Protein AF-A0A832SCG2-F1 (afdb_monomer)

Foldseek 3Di:
DDPCLLVVLVVLLVVLVVVLVVDDLLDLVPLVSLQVSLVSLCVCLVVVHVVLVSLVSSLVSLVSSLVRDPPLDLSNLLSLQSNLLSLLVCLVVVHVVVVSLVSSLVSLLSSLVSCLVVLAAASNLVSLLSNLVSLVLVCLAQVDCVSVVVNCVRCPPVCVSRVPGDHDLVLQSQLSSLCSQLVVLVLVPLVSLQSSLVSLVSSCVRPVDVLSVLSSVLSCCLNVVDPLVVSCVVCVPPDDDAVSLLSSLVSLLQVLLVQLLDPVDDNVVSLVSSLVSLVVSLVPHPRVLSNLLSQLVNLQSVLLVQCPDPVRLVSSLVSLVSSLVSCVSSVVPVSNVLSVLVNCCSPVDVALVSLVSLLVPPPDPGSSSVSSNVSSVVSSVVVVVVVVVVVVVVVVVVVVVVVVVVVVVVVVVVVLVVLLVVLVVLLVLLLVVQVVPPPFDPVVNVVLNVLSVVLNVLLNLLSVLLVLLDDPLSVLSSLVSVLLSVCLNVLPPQLLVQLLVLLLVCLVVLLVLLVPAPDPVVLNVLLNVLSVCSVCLVVVLVVVCVVTPDRRDSSSSSSSSSSSVSVSCSSSSSCSSRVRNRSVVSSVSSVVSVVVD

Radius of gyration: 54.56 Å; Cα contacts (8 Å, |Δi|>4): 702; chains: 1; bounding box: 109×50×152 Å

Mean predicted aligned error: 15.87 Å

Nearest PDB structures (foldseek):
  7v6p-assembly1_A-2  TM=2.921E-01  e=3.510E-01  Homo sapiens
  6oxl-assembly1_A  TM=2.043E-01  e=9.965E-01  Mus musculus
  8srr-assembly1_A  TM=1.503E-01  e=1.268E+00  Homo sapiens

Structure (mmCIF, N/CA/C/O backbone):
data_AF-A0A832SCG2-F1
#
_entry.id   AF-A0A832SCG2-F1
#
loop_
_atom_site.group_PDB
_atom_site.id
_atom_site.type_symbol
_atom_site.label_atom_id
_atom_site.label_alt_id
_atom_site.label_comp_id
_atom_site.label_asym_id
_atom_site.label_entity_id
_atom_site.label_seq_id
_atom_site.pdbx_PDB_ins_code
_atom_site.Cartn_x
_atom_site.Cartn_y
_atom_site.Cartn_z
_atom_site.occupancy
_atom_site.B_iso_or_equiv
_atom_site.auth_seq_id
_atom_site.auth_comp_id
_atom_site.auth_asym_id
_atom_site.auth_atom_id
_atom_site.pdbx_PDB_model_num
ATOM 1 N N . MET A 1 1 ? -30.180 3.808 20.253 1.00 40.38 1 MET A N 1
ATOM 2 C CA . MET A 1 1 ? -30.446 4.282 21.630 1.00 40.38 1 MET A CA 1
ATOM 3 C C . MET A 1 1 ? -31.737 5.086 21.620 1.00 40.38 1 MET A C 1
ATOM 5 O O . MET A 1 1 ? -32.002 5.741 20.623 1.00 40.38 1 MET A O 1
ATOM 9 N N . SER A 1 2 ? -32.570 4.935 22.653 1.00 40.34 2 SER A N 1
ATOM 10 C CA . SER A 1 2 ? -33.917 5.523 22.755 1.00 40.34 2 SER A CA 1
ATOM 11 C C . SER A 1 2 ? -33.882 6.884 23.471 1.00 40.34 2 SER A C 1
ATOM 13 O O . SER A 1 2 ? -32.971 7.132 24.253 1.00 40.34 2 SER A O 1
ATOM 15 N N . ILE A 1 3 ? -34.906 7.708 23.236 1.00 50.53 3 ILE A N 1
ATOM 16 C CA . ILE A 1 3 ? -35.091 9.143 23.554 1.00 50.53 3 ILE A CA 1
ATOM 17 C C . ILE A 1 3 ? -34.968 9.532 25.060 1.00 50.53 3 ILE A C 1
ATOM 19 O O . ILE A 1 3 ? -35.190 10.679 25.412 1.00 50.53 3 ILE A O 1
ATOM 23 N N . LYS A 1 4 ? -34.557 8.632 25.970 1.00 67.31 4 LYS A N 1
ATOM 24 C CA . LYS A 1 4 ? -34.407 8.912 27.422 1.00 67.31 4 LYS A CA 1
ATOM 25 C C . LYS A 1 4 ? -33.043 8.557 28.038 1.00 67.31 4 LYS A C 1
ATOM 27 O O . LYS A 1 4 ? -32.929 8.480 29.257 1.00 67.31 4 LYS A O 1
ATOM 32 N N . SER A 1 5 ? -32.009 8.244 27.251 1.00 79.12 5 SER A N 1
ATOM 33 C CA . SER A 1 5 ? -30.736 7.775 27.832 1.00 79.12 5 SER A CA 1
ATOM 34 C C . SER A 1 5 ? -29.968 8.853 28.606 1.00 79.12 5 SER A C 1
ATOM 36 O O . SER A 1 5 ? -29.371 8.520 29.621 1.00 79.12 5 SER A O 1
ATOM 38 N N . GLU A 1 6 ? -30.022 10.114 28.174 1.00 90.44 6 GLU A N 1
ATOM 39 C CA . GLU A 1 6 ? -29.390 11.253 28.861 1.00 90.44 6 GLU A CA 1
ATOM 40 C C . GLU A 1 6 ? -30.079 11.568 30.195 1.00 90.44 6 GLU A C 1
ATOM 42 O O . GLU A 1 6 ? -29.458 11.431 31.244 1.00 90.44 6 GLU A O 1
ATOM 47 N N . GLU A 1 7 ? -31.386 11.849 30.169 1.00 91.88 7 GLU A N 1
ATOM 48 C CA . GLU A 1 7 ? -32.199 12.159 31.360 1.00 91.88 7 GLU A CA 1
ATOM 49 C C . GLU A 1 7 ? -32.077 11.077 32.450 1.00 91.88 7 GLU A C 1
ATOM 51 O O . GLU A 1 7 ? -31.972 11.371 33.642 1.00 91.88 7 GLU A O 1
ATOM 56 N N . ASN A 1 8 ? -32.029 9.800 32.054 1.00 93.06 8 ASN A N 1
ATOM 57 C CA . ASN A 1 8 ? -31.835 8.695 32.992 1.00 93.06 8 ASN A CA 1
ATOM 58 C C . ASN A 1 8 ? -30.438 8.703 33.639 1.00 93.06 8 ASN A C 1
ATOM 60 O O . ASN A 1 8 ? -30.312 8.343 34.810 1.00 93.06 8 ASN A O 1
ATOM 64 N N . LEU A 1 9 ? -29.390 9.074 32.896 1.00 94.69 9 LEU A N 1
ATOM 65 C CA . LEU A 1 9 ? -28.026 9.164 33.424 1.00 94.69 9 LEU A CA 1
ATOM 66 C C . LEU A 1 9 ? -27.873 10.371 34.354 1.00 94.69 9 LEU A C 1
ATOM 68 O O . LEU A 1 9 ? -27.279 10.231 35.420 1.00 94.69 9 LEU A O 1
ATOM 72 N N . GLU A 1 10 ? -28.460 11.516 34.006 1.00 94.88 10 GLU A N 1
ATOM 73 C CA . GLU A 1 10 ? -28.516 12.695 34.880 1.00 94.88 10 GLU A CA 1
ATOM 74 C C . GLU A 1 10 ? -29.287 12.401 36.171 1.00 94.88 10 GLU A C 1
ATOM 76 O O . GLU A 1 10 ? -28.820 12.707 37.269 1.00 94.88 10 GLU A O 1
ATOM 81 N N . THR A 1 11 ? -30.425 11.711 36.060 1.00 95.50 11 THR A N 1
ATOM 82 C CA . THR A 1 11 ? -31.190 11.248 37.224 1.00 95.50 11 THR A CA 1
ATOM 83 C C . THR A 1 11 ? -30.354 10.311 38.096 1.00 95.50 11 THR A C 1
ATOM 85 O O . THR A 1 11 ? -30.341 10.457 39.316 1.00 95.50 11 THR A O 1
ATOM 88 N N . ALA A 1 12 ? -29.613 9.373 37.496 1.00 95.94 12 ALA A N 1
ATOM 89 C CA . ALA A 1 12 ? -28.729 8.481 38.243 1.00 95.94 12 ALA A CA 1
ATOM 90 C C . ALA A 1 12 ? -27.624 9.251 38.986 1.00 95.94 12 ALA A C 1
ATOM 92 O O . ALA A 1 12 ? -27.360 8.952 40.148 1.00 95.94 12 ALA A O 1
ATOM 93 N N . ILE A 1 13 ? -27.016 10.261 38.353 1.00 97.31 13 ILE A N 1
ATOM 94 C CA . ILE A 1 13 ? -26.015 11.132 38.988 1.00 97.31 13 ILE A CA 1
ATOM 95 C C . ILE A 1 13 ? -26.611 11.834 40.213 1.00 97.31 13 ILE A C 1
ATOM 97 O O . ILE A 1 13 ? -26.006 11.797 41.285 1.00 97.31 13 ILE A O 1
ATOM 101 N N . ASN A 1 14 ? -27.810 12.409 40.083 1.00 96.94 14 ASN A N 1
ATOM 102 C CA . ASN A 1 14 ? -28.491 13.079 41.192 1.00 96.94 14 ASN A CA 1
ATOM 103 C C . ASN A 1 14 ? -28.787 12.108 42.345 1.00 96.94 14 ASN A C 1
ATOM 105 O O . ASN A 1 14 ? -28.459 12.402 43.493 1.00 96.94 14 ASN A O 1
ATOM 109 N N . LEU A 1 15 ? -29.314 10.918 42.039 1.00 97.50 15 LEU A N 1
ATOM 110 C CA . LEU A 1 15 ? -29.614 9.894 43.044 1.00 97.50 15 LEU A CA 1
ATOM 111 C C . LEU A 1 15 ? -28.356 9.399 43.771 1.00 97.50 15 LEU A C 1
ATOM 113 O O . LEU A 1 15 ? -28.387 9.217 44.985 1.00 97.50 15 LEU A O 1
ATOM 117 N N . TYR A 1 16 ? -27.232 9.201 43.073 1.00 97.12 16 TYR A N 1
ATOM 118 C CA . TYR A 1 16 ? -25.971 8.863 43.744 1.00 97.12 16 TYR A CA 1
ATOM 119 C C . TYR A 1 16 ? -25.454 10.016 44.611 1.00 97.12 16 TYR A C 1
ATOM 121 O O . TYR A 1 16 ? -24.902 9.766 45.683 1.00 97.12 16 TYR A O 1
ATOM 129 N N . GLY A 1 17 ? -25.687 11.266 44.200 1.00 94.38 17 GLY A N 1
ATOM 130 C CA . GLY A 1 17 ? -25.471 12.449 45.030 1.00 94.38 17 GLY A CA 1
ATOM 131 C C . GLY A 1 17 ? -26.246 12.383 46.346 1.00 94.38 17 GLY A C 1
ATOM 132 O O . GLY A 1 17 ? -25.634 12.444 47.407 1.00 94.38 17 GLY A O 1
ATOM 133 N N . GLU A 1 18 ? -27.559 12.166 46.280 1.00 96.19 18 GLU A N 1
ATOM 134 C CA . GLU A 1 18 ? -28.431 12.046 47.459 1.00 96.19 18 GLU A CA 1
ATOM 135 C C . GLU A 1 18 ? -28.041 10.868 48.363 1.00 96.19 18 GLU A C 1
ATOM 137 O O . GLU A 1 18 ? -27.977 11.002 49.583 1.00 96.19 18 GLU A O 1
ATOM 142 N N . VAL A 1 19 ? -27.719 9.711 47.777 1.00 94.62 19 VAL A N 1
ATOM 143 C CA . VAL A 1 19 ? -27.292 8.519 48.526 1.00 94.62 19 VAL A CA 1
ATOM 144 C C . VAL A 1 19 ? -26.012 8.785 49.326 1.00 94.62 19 VAL A C 1
ATOM 146 O O . VAL A 1 19 ? -25.895 8.329 50.465 1.00 94.62 19 VAL A O 1
ATOM 149 N N . ARG A 1 20 ? -25.059 9.550 48.782 1.00 95.12 20 ARG A N 1
ATOM 150 C CA . ARG A 1 20 ? -23.817 9.904 49.491 1.00 95.12 20 ARG A CA 1
ATOM 151 C C . ARG A 1 20 ? -24.042 10.803 50.705 1.00 95.12 20 ARG A C 1
ATOM 153 O O . ARG A 1 20 ? -23.255 10.717 51.642 1.00 95.12 20 ARG A O 1
ATOM 160 N N . GLU A 1 21 ? -25.104 11.606 50.726 1.00 94.69 21 GLU A N 1
ATOM 161 C CA . GLU A 1 21 ? -25.465 12.412 51.903 1.00 94.69 21 GLU A C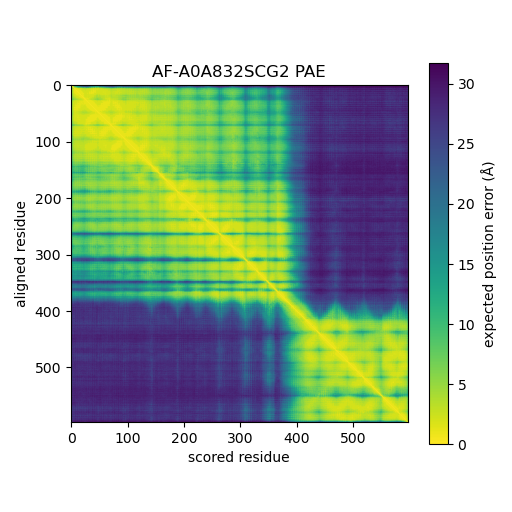A 1
ATOM 162 C C . GLU A 1 21 ? -26.004 11.548 53.057 1.00 94.69 21 GLU A C 1
ATOM 164 O O . GLU A 1 21 ? -25.949 11.946 54.220 1.00 94.69 21 GLU A O 1
ATOM 169 N N . ILE A 1 22 ? -26.498 10.345 52.749 1.00 96.06 22 ILE A N 1
ATOM 170 C CA . ILE A 1 22 ? -27.080 9.412 53.724 1.00 96.06 22 ILE A CA 1
ATOM 171 C C . ILE A 1 22 ? -26.035 8.400 54.219 1.00 96.06 22 ILE A C 1
ATOM 173 O O . ILE A 1 22 ? -26.038 8.013 55.390 1.00 96.06 22 ILE A O 1
ATOM 177 N N . LEU A 1 23 ? -25.148 7.935 53.335 1.00 95.94 23 LEU A N 1
ATOM 178 C CA . LEU A 1 23 ? -24.191 6.873 53.645 1.00 95.94 23 LEU A CA 1
ATOM 179 C C . LEU A 1 23 ? -22.977 7.374 54.452 1.00 95.94 23 LEU A C 1
ATOM 181 O O . LEU A 1 23 ? -22.460 8.464 54.206 1.00 95.94 23 LEU A O 1
ATOM 185 N N . PRO A 1 24 ? -22.417 6.556 55.367 1.00 96.38 24 PRO A N 1
ATOM 186 C CA . PRO A 1 24 ? -21.180 6.907 56.058 1.00 96.38 24 PRO A CA 1
ATOM 187 C C . PRO A 1 24 ? -20.011 7.067 55.076 1.00 96.38 24 PRO A C 1
ATOM 189 O O . PRO A 1 24 ? -19.713 6.144 54.317 1.00 96.38 24 PRO A O 1
ATOM 192 N N . LYS A 1 25 ? -19.283 8.191 55.156 1.00 93.50 25 LYS A N 1
ATOM 193 C CA . LYS A 1 25 ? -18.216 8.582 54.204 1.00 93.50 25 LYS A CA 1
ATOM 194 C C . LYS A 1 25 ? -17.073 7.576 54.008 1.00 93.50 25 LYS A C 1
ATOM 196 O O . LYS A 1 25 ? -16.344 7.680 53.035 1.00 93.50 25 LYS A O 1
ATOM 201 N N . LYS A 1 26 ? -16.879 6.635 54.936 1.00 93.81 26 LYS A N 1
ATOM 202 C CA . LYS A 1 26 ? -15.845 5.582 54.857 1.00 93.81 26 LYS A CA 1
ATOM 203 C C . LYS A 1 26 ? -16.420 4.183 54.616 1.00 93.81 26 LYS A C 1
ATOM 205 O O . LYS A 1 26 ? -15.715 3.194 54.773 1.00 93.81 26 LYS A O 1
ATOM 210 N N . SER A 1 27 ? -17.713 4.082 54.315 1.00 96.81 27 SER A N 1
ATOM 211 C CA . SER A 1 27 ? -18.348 2.797 54.024 1.00 96.81 27 SER A CA 1
ATOM 212 C C . SER A 1 27 ? -18.066 2.355 52.589 1.00 96.81 27 SER A C 1
ATOM 214 O O . SER A 1 27 ? -17.949 3.176 51.678 1.00 96.81 27 SER A O 1
ATOM 216 N N . VAL A 1 28 ? -18.022 1.039 52.379 1.00 96.25 28 VAL A N 1
ATOM 217 C CA . VAL A 1 28 ? -17.905 0.441 51.040 1.00 96.25 28 VAL A CA 1
ATOM 218 C C . VAL A 1 28 ? -19.069 0.872 50.141 1.00 96.25 28 VAL A C 1
ATOM 220 O O . VAL A 1 28 ? -18.870 1.118 48.956 1.00 96.25 28 VAL A O 1
ATOM 223 N N . ASP A 1 29 ? -20.274 1.037 50.692 1.00 97.19 29 ASP A N 1
ATOM 224 C CA . ASP A 1 29 ? -21.435 1.471 49.909 1.00 97.19 29 ASP A CA 1
ATOM 225 C C . ASP A 1 29 ? -21.326 2.937 49.465 1.00 97.19 29 ASP A C 1
ATOM 227 O O . ASP A 1 29 ? -21.708 3.263 48.342 1.00 97.19 29 ASP A O 1
ATOM 231 N N . TYR A 1 30 ? -20.730 3.813 50.287 1.00 97.62 30 TYR A N 1
ATOM 232 C CA . TYR A 1 30 ? -20.411 5.185 49.877 1.00 97.62 30 TYR A CA 1
ATOM 233 C C . TYR A 1 30 ? -19.403 5.191 48.718 1.00 97.62 30 TYR A C 1
ATOM 235 O O . TYR A 1 30 ? -19.596 5.893 47.725 1.00 97.62 30 TYR A O 1
ATOM 243 N N . ALA A 1 31 ? -18.369 4.348 48.792 1.00 97.62 31 ALA A N 1
ATOM 244 C CA . ALA A 1 31 ? -17.397 4.188 47.711 1.00 97.62 31 ALA A CA 1
ATOM 245 C C . ALA A 1 31 ? -18.034 3.640 46.420 1.00 97.62 31 ALA A C 1
ATOM 247 O O . ALA A 1 31 ? -17.735 4.120 45.326 1.00 97.62 31 ALA A O 1
ATOM 248 N N . ARG A 1 32 ? -18.980 2.697 46.524 1.00 97.06 32 ARG A N 1
ATOM 249 C CA . ARG A 1 32 ? -19.766 2.228 45.368 1.00 97.06 32 ARG A CA 1
ATOM 250 C C . ARG A 1 32 ? -20.633 3.330 44.775 1.00 97.06 32 ARG A C 1
ATOM 252 O O . ARG A 1 32 ? -20.738 3.401 43.554 1.00 97.06 32 ARG A O 1
ATOM 259 N N . ALA A 1 33 ? -21.235 4.192 45.596 1.00 97.62 33 ALA A N 1
ATOM 260 C CA . ALA A 1 33 ? -22.000 5.336 45.102 1.00 97.62 33 ALA A CA 1
ATOM 261 C C . ALA A 1 33 ? -21.110 6.298 44.293 1.00 97.62 33 ALA A C 1
ATOM 263 O O . ALA A 1 33 ? -21.495 6.682 43.190 1.00 97.62 33 ALA A O 1
ATOM 264 N N . LEU A 1 34 ? -19.893 6.596 44.773 1.00 98.25 34 LEU A N 1
ATOM 265 C CA . LEU A 1 34 ? -18.895 7.374 44.021 1.00 98.25 34 LEU A CA 1
ATOM 266 C C . LEU A 1 34 ? -18.556 6.724 42.674 1.00 98.25 34 LEU A C 1
ATOM 268 O O . LEU A 1 34 ? -18.649 7.367 41.628 1.00 98.25 34 LEU A O 1
ATOM 272 N N . MET A 1 35 ? -18.203 5.437 42.689 1.00 97.50 35 MET A N 1
ATOM 273 C CA . MET A 1 35 ? -17.831 4.699 41.480 1.00 97.50 35 MET A CA 1
ATOM 274 C C . MET A 1 35 ? -18.986 4.636 40.465 1.00 97.50 35 MET A C 1
ATOM 276 O O . MET A 1 35 ? -18.778 4.794 39.260 1.00 97.50 35 MET A O 1
ATOM 280 N N . ASN A 1 36 ? -20.220 4.436 40.928 1.00 97.25 36 ASN A N 1
ATOM 281 C CA . ASN A 1 36 ? -21.380 4.367 40.045 1.00 97.25 36 ASN A CA 1
ATOM 282 C C . ASN A 1 36 ? -21.760 5.738 39.465 1.00 97.25 36 ASN A C 1
ATOM 284 O O . ASN A 1 36 ? -22.119 5.806 38.288 1.00 97.25 36 ASN A O 1
ATOM 288 N N . GLU A 1 37 ? -21.620 6.831 40.225 1.00 97.94 37 GLU A N 1
ATOM 289 C CA . GLU A 1 37 ? -21.750 8.184 39.669 1.00 97.94 37 GLU A CA 1
ATOM 290 C C . GLU A 1 37 ? -20.681 8.436 38.598 1.00 97.94 37 GLU A C 1
ATOM 292 O O . GLU A 1 37 ? -21.005 8.890 37.499 1.00 97.94 37 GLU A O 1
ATOM 297 N N . GLY A 1 38 ? -19.421 8.077 38.870 1.00 97.75 38 GLY A N 1
ATOM 298 C CA . GLY A 1 38 ? -18.340 8.167 37.885 1.00 97.75 38 GLY A CA 1
ATOM 299 C C . GLY A 1 38 ? -18.664 7.396 36.601 1.00 97.75 38 GLY A C 1
ATOM 300 O O . GLY A 1 38 ? -18.433 7.893 35.495 1.00 97.75 38 GLY A O 1
ATOM 301 N N . THR A 1 39 ? -19.292 6.224 36.734 1.00 96.62 39 THR A N 1
ATOM 302 C CA . THR A 1 39 ? -19.737 5.403 35.596 1.00 96.62 39 THR A CA 1
ATOM 303 C C . THR A 1 39 ? -20.847 6.091 34.804 1.00 96.62 39 THR A C 1
ATOM 305 O O . THR A 1 39 ? -20.806 6.104 33.573 1.00 96.62 39 THR A O 1
ATOM 308 N N . ALA A 1 40 ? -21.831 6.691 35.479 1.00 96.94 40 ALA A N 1
ATOM 309 C CA . ALA A 1 40 ? -22.902 7.437 34.820 1.00 96.94 40 ALA A CA 1
ATOM 310 C C . ALA A 1 40 ? -22.356 8.649 34.045 1.00 96.94 40 ALA A C 1
ATOM 312 O O . ALA A 1 40 ? -22.726 8.861 32.890 1.00 96.94 40 ALA A O 1
ATOM 313 N N . ARG A 1 41 ? -21.403 9.381 34.633 1.00 97.94 41 ARG A N 1
ATOM 314 C CA . ARG A 1 41 ? -20.713 10.499 33.970 1.00 97.94 41 ARG A CA 1
ATOM 315 C C . ARG A 1 41 ? -19.890 10.050 32.769 1.00 97.94 41 ARG A C 1
ATOM 317 O O . ARG A 1 41 ? -19.952 10.683 31.720 1.00 97.94 41 ARG A O 1
ATOM 324 N N . SER A 1 42 ? -19.166 8.938 32.886 1.00 95.88 42 SER A N 1
ATOM 325 C CA . SER A 1 42 ? -18.400 8.378 31.761 1.00 95.88 42 SER A CA 1
ATOM 326 C C . SER A 1 42 ? -19.322 8.043 30.580 1.00 95.88 42 SER A C 1
ATOM 328 O O . SER A 1 42 ? -19.019 8.395 29.446 1.00 95.88 42 SER A O 1
ATOM 330 N N . LYS A 1 43 ? -20.513 7.491 30.843 1.00 94.81 43 LYS A N 1
ATOM 331 C CA . LYS A 1 43 ? -21.522 7.219 29.803 1.00 94.81 43 LYS A CA 1
ATOM 332 C C . LYS A 1 43 ? -22.111 8.477 29.162 1.00 94.81 43 LYS A C 1
ATOM 334 O O . LYS A 1 43 ? -22.345 8.477 27.957 1.00 94.81 43 LYS A O 1
ATOM 339 N N . LEU A 1 44 ? -22.331 9.554 29.923 1.00 94.62 44 LEU A N 1
ATOM 340 C CA . LEU A 1 44 ? -22.693 10.852 29.329 1.00 94.62 44 LEU A CA 1
ATOM 341 C C . LEU A 1 44 ? -21.587 11.343 28.390 1.00 94.62 44 LEU A C 1
ATOM 343 O O . LEU A 1 44 ? -21.865 11.807 27.285 1.00 94.62 44 LEU A O 1
ATOM 347 N N . ALA A 1 45 ? -20.326 11.166 28.790 1.00 93.81 45 ALA A N 1
ATOM 348 C CA . ALA A 1 45 ? -19.197 11.523 27.949 1.00 93.81 45 ALA A CA 1
ATOM 349 C C . ALA A 1 45 ? -19.114 10.688 26.660 1.00 93.81 45 ALA A C 1
ATOM 351 O O . ALA A 1 45 ? -18.836 11.268 25.610 1.00 93.81 45 ALA A O 1
ATOM 352 N N . GLU A 1 46 ? -19.402 9.381 26.708 1.00 90.50 46 GLU A N 1
ATOM 353 C CA . GLU A 1 46 ? -19.510 8.511 25.518 1.00 90.50 46 GLU A CA 1
ATOM 354 C C . GLU A 1 46 ? -20.607 8.993 24.555 1.00 90.50 46 GLU A C 1
ATOM 356 O O . GLU A 1 46 ? -20.462 8.914 23.336 1.00 90.50 46 GLU A O 1
ATOM 361 N N . MET A 1 47 ? -21.688 9.562 25.094 1.00 89.12 47 MET A N 1
ATOM 362 C CA . MET A 1 47 ? -22.761 10.195 24.322 1.00 89.12 47 MET A CA 1
ATOM 363 C C . MET A 1 47 ? -22.406 11.603 23.814 1.00 89.12 47 MET A C 1
ATOM 365 O O . MET A 1 47 ? -23.264 12.287 23.263 1.00 89.12 47 MET A O 1
ATOM 369 N N . SER A 1 48 ? -21.148 12.032 23.955 1.00 89.94 48 SER A N 1
ATOM 370 C CA . SER A 1 48 ? -20.661 13.367 23.576 1.00 89.94 48 SER A CA 1
ATOM 371 C C . SER A 1 48 ? -21.257 14.531 24.391 1.00 89.94 48 SER A C 1
ATOM 373 O O . SER A 1 48 ? -21.200 15.679 23.953 1.00 89.94 48 SER A O 1
ATOM 375 N N . ILE A 1 49 ? -21.802 14.263 25.585 1.00 90.94 49 ILE A N 1
ATOM 376 C CA . ILE A 1 49 ? -22.412 15.273 26.465 1.00 90.94 49 ILE A CA 1
ATOM 377 C C . ILE A 1 49 ? -21.386 15.749 27.495 1.00 90.94 49 ILE A C 1
ATOM 379 O O . ILE A 1 49 ? -20.974 14.999 28.386 1.00 90.94 49 ILE A O 1
ATOM 383 N N . GLU A 1 50 ? -20.958 17.007 27.356 1.00 93.50 50 GLU A N 1
ATOM 384 C CA . GLU A 1 50 ? -19.955 17.661 28.214 1.00 93.50 50 GLU A CA 1
ATOM 385 C C . GLU A 1 50 ? -18.738 16.765 28.525 1.00 93.50 50 GLU A C 1
ATOM 387 O O . GLU A 1 50 ? -18.198 16.769 29.636 1.00 93.50 50 GLU A O 1
ATOM 392 N N . SER A 1 51 ? -18.299 15.973 27.539 1.00 93.06 51 SER A N 1
ATOM 393 C CA . SER A 1 51 ? -17.424 14.811 27.742 1.00 93.06 51 SER A CA 1
ATOM 394 C C . SER A 1 51 ? -16.184 15.117 28.575 1.00 93.06 51 SER A C 1
ATOM 396 O O . SER A 1 51 ? -15.870 14.393 29.514 1.00 93.06 51 SER A O 1
ATOM 398 N N . ARG A 1 52 ? -15.515 16.247 28.312 1.00 96.12 52 ARG A N 1
ATOM 399 C CA . ARG A 1 52 ? -14.328 16.669 29.068 1.00 96.12 52 ARG A CA 1
ATOM 400 C C . ARG A 1 52 ? -14.609 16.861 30.560 1.00 96.12 52 ARG A C 1
ATOM 402 O O . ARG A 1 52 ? -13.785 16.472 31.384 1.00 96.12 52 ARG A O 1
ATOM 409 N N . VAL A 1 53 ? -15.717 17.514 30.901 1.00 97.06 53 VAL A N 1
ATOM 410 C CA . VAL A 1 53 ? -16.079 17.816 32.293 1.00 97.06 53 VAL A CA 1
ATOM 411 C C . VAL A 1 53 ? -16.482 16.527 32.994 1.00 97.06 53 VAL A C 1
ATOM 413 O O . VAL A 1 53 ? -15.929 16.198 34.043 1.00 97.06 53 VAL A O 1
ATOM 416 N N . ASN A 1 54 ? -17.366 15.753 32.366 1.00 97.88 54 ASN A N 1
ATOM 417 C CA . ASN A 1 54 ? -17.853 14.498 32.919 1.00 97.88 54 ASN A CA 1
ATOM 418 C C . ASN A 1 54 ? -16.732 13.475 33.153 1.00 97.88 54 ASN A C 1
ATOM 420 O O . ASN A 1 54 ? -16.684 12.876 34.227 1.00 97.88 54 ASN A O 1
ATOM 424 N N . LEU A 1 55 ? -15.782 13.330 32.223 1.00 97.88 55 LEU A N 1
ATOM 425 C CA . LEU A 1 55 ? -14.635 12.430 32.392 1.00 97.88 55 LEU A CA 1
ATOM 426 C C . LEU A 1 55 ? -13.691 12.879 33.510 1.00 97.88 55 LEU A C 1
ATOM 428 O O . LEU A 1 55 ? -13.242 12.048 34.294 1.00 97.88 55 LEU A O 1
ATOM 432 N N . LYS A 1 56 ? -13.408 14.184 33.634 1.00 97.81 56 LYS A N 1
ATOM 433 C CA . LYS A 1 56 ? -12.566 14.699 34.729 1.00 97.81 56 LYS A CA 1
ATOM 434 C C . LYS A 1 56 ? -13.185 14.435 36.099 1.00 97.81 56 LYS A C 1
ATOM 436 O O . LYS A 1 56 ? -12.477 14.031 37.017 1.00 97.81 56 LYS A O 1
ATOM 441 N N . ILE A 1 57 ? -14.498 14.633 36.224 1.00 98.12 57 ILE A N 1
ATOM 442 C CA . ILE A 1 57 ? -15.215 14.323 37.462 1.00 98.12 57 ILE A CA 1
ATOM 443 C C . ILE A 1 57 ? -15.200 12.811 37.709 1.00 98.12 57 ILE A C 1
ATOM 445 O O . ILE A 1 57 ? -14.903 12.392 38.822 1.00 98.12 57 ILE A O 1
ATOM 449 N N . ALA A 1 58 ? -15.447 11.988 36.685 1.00 98.19 58 ALA A N 1
ATOM 450 C CA . ALA A 1 58 ? -15.392 10.534 36.813 1.00 98.19 58 ALA A CA 1
ATOM 451 C C . ALA A 1 58 ? -14.026 10.052 37.329 1.00 98.19 58 ALA A C 1
ATOM 453 O O . ALA A 1 58 ? -13.986 9.293 38.292 1.00 98.19 58 ALA A O 1
ATOM 454 N N . VAL A 1 59 ? -12.917 10.554 36.768 1.00 98.38 59 VAL A N 1
ATOM 455 C CA . VAL A 1 59 ? -11.554 10.249 37.245 1.00 98.38 59 VAL A CA 1
ATOM 456 C C . VAL A 1 59 ? -11.390 10.576 38.733 1.00 98.38 59 VAL A C 1
ATOM 458 O O . VAL A 1 59 ? -10.859 9.748 39.470 1.00 98.38 59 VAL A O 1
ATOM 461 N N . SER A 1 60 ? -11.878 11.737 39.187 1.00 98.31 60 SER A N 1
ATOM 462 C CA . SER A 1 60 ? -11.842 12.105 40.612 1.00 98.31 60 SER A CA 1
ATOM 463 C C . SER A 1 60 ? -12.649 11.128 41.466 1.00 98.31 60 SER A C 1
ATOM 465 O O . SER A 1 60 ? -12.131 10.599 42.440 1.00 98.31 60 SER A O 1
ATOM 467 N N . LEU A 1 61 ? -13.889 10.830 41.068 1.00 98.44 61 LEU A N 1
ATOM 468 C CA . LEU A 1 61 ? -14.783 9.940 41.813 1.00 98.44 61 LEU A CA 1
ATOM 469 C C . LEU A 1 61 ? -14.224 8.517 41.930 1.00 98.44 61 LEU A C 1
ATOM 471 O O . LEU A 1 61 ? -14.339 7.892 42.985 1.00 98.44 61 LEU A O 1
ATOM 475 N N . TYR A 1 62 ? -13.598 7.999 40.869 1.00 98.31 62 TYR A N 1
ATOM 476 C CA . TYR A 1 62 ? -12.919 6.708 40.927 1.00 98.31 62 TYR A CA 1
ATOM 477 C C . TYR A 1 62 ? -11.704 6.754 41.855 1.00 98.31 62 TYR A C 1
ATOM 479 O O . TYR A 1 62 ? -11.538 5.842 42.664 1.00 98.31 62 TYR A O 1
ATOM 487 N N . GLY A 1 63 ? -10.905 7.823 41.798 1.00 97.44 63 GLY A N 1
ATOM 488 C CA . GLY A 1 63 ? -9.814 8.082 42.739 1.00 97.44 63 GLY A CA 1
ATOM 489 C C . GLY A 1 63 ? -10.281 8.031 44.194 1.00 97.44 63 GLY A C 1
ATOM 490 O O . GLY A 1 63 ? -9.792 7.198 44.953 1.00 97.44 63 GLY A O 1
ATOM 491 N N . ASP A 1 64 ? -11.298 8.823 44.532 1.00 97.75 64 ASP A N 1
ATOM 492 C CA . ASP A 1 64 ? -11.876 8.906 45.877 1.00 97.75 64 ASP A CA 1
ATOM 493 C C . ASP A 1 64 ? -12.446 7.554 46.339 1.00 97.75 64 ASP A C 1
ATOM 495 O O . ASP A 1 64 ? -12.296 7.159 47.495 1.00 97.75 64 ASP A O 1
ATOM 499 N N . SER A 1 65 ? -13.080 6.794 45.436 1.00 97.62 65 SER A N 1
ATOM 500 C CA . SER A 1 65 ? -13.608 5.465 45.769 1.00 97.62 65 SER A CA 1
ATOM 501 C C . SER A 1 65 ? -12.500 4.461 46.116 1.00 97.62 65 SER A C 1
ATOM 503 O O . SER A 1 65 ? -12.665 3.655 47.035 1.00 97.62 65 SER A O 1
ATOM 505 N N . ARG A 1 66 ? -11.344 4.534 45.436 1.00 96.44 66 ARG A N 1
ATOM 506 C CA . ARG A 1 66 ? -10.189 3.656 45.692 1.00 96.44 66 ARG A CA 1
ATOM 507 C C . ARG A 1 66 ? -9.544 3.910 47.046 1.00 96.44 66 ARG A C 1
ATOM 509 O O . ARG A 1 66 ? -9.019 2.967 47.621 1.00 96.44 66 ARG A O 1
ATOM 516 N N . GLU A 1 67 ? -9.597 5.137 47.561 1.00 96.69 67 GLU A N 1
ATOM 517 C CA . GLU A 1 67 ? -9.093 5.450 48.906 1.00 96.69 67 GLU A CA 1
ATOM 518 C C . GLU A 1 67 ? -9.921 4.787 50.021 1.00 96.69 67 GLU A C 1
ATOM 520 O O . GLU A 1 67 ? -9.458 4.667 51.155 1.00 96.69 67 GLU A O 1
ATOM 525 N N . ILE A 1 68 ? -11.149 4.357 49.710 1.00 97.69 68 ILE A N 1
ATOM 526 C CA . ILE A 1 68 ? -12.086 3.766 50.672 1.00 97.69 68 ILE A CA 1
ATOM 527 C C . ILE A 1 68 ? -12.177 2.245 50.509 1.00 97.69 68 ILE A C 1
ATOM 529 O O . ILE A 1 68 ? -12.315 1.529 51.505 1.00 97.69 68 ILE A O 1
ATOM 533 N N . PHE A 1 69 ? -12.144 1.733 49.276 1.00 97.75 69 PHE A N 1
ATOM 534 C CA . PHE A 1 69 ? -12.212 0.292 49.049 1.00 97.75 69 PHE A CA 1
ATOM 535 C C . PHE A 1 69 ? -11.013 -0.437 49.671 1.00 97.75 69 PHE A C 1
ATOM 537 O O . PHE A 1 69 ? -9.891 0.061 49.599 1.00 97.75 69 PHE A O 1
ATOM 544 N N . PRO A 1 70 ? -11.210 -1.651 50.224 1.00 95.88 70 PRO A N 1
ATOM 545 C CA . PRO A 1 70 ? -10.092 -2.476 50.656 1.00 95.88 70 PRO A CA 1
ATOM 546 C C . PRO A 1 70 ? -9.129 -2.723 49.495 1.00 95.88 70 PRO A C 1
ATOM 548 O O . PRO A 1 70 ? -9.555 -3.148 48.411 1.00 95.88 70 PRO A O 1
ATOM 551 N N . GLU A 1 71 ? -7.841 -2.482 49.735 1.00 91.31 71 GLU A N 1
ATOM 552 C CA . GLU A 1 71 ? -6.786 -2.797 48.777 1.00 91.31 71 GLU A CA 1
ATOM 553 C C . GLU A 1 71 ? -6.898 -4.266 48.346 1.00 91.31 71 GLU A C 1
ATOM 555 O O . GLU A 1 71 ? -7.191 -5.149 49.154 1.00 91.31 71 GLU A O 1
ATOM 560 N N . LYS A 1 72 ? -6.697 -4.522 47.049 1.00 92.81 72 LYS A N 1
ATOM 561 C CA . LYS A 1 72 ? -6.845 -5.847 46.422 1.00 92.81 72 LYS A CA 1
ATOM 562 C C . LYS A 1 72 ? -8.254 -6.465 46.454 1.00 92.81 72 LYS A C 1
ATOM 564 O O . LYS A 1 72 ? -8.390 -7.664 46.241 1.00 92.81 72 LYS A O 1
ATOM 569 N N . SER A 1 73 ? -9.314 -5.691 46.686 1.00 96.06 73 SER A N 1
ATOM 570 C CA . SER A 1 73 ? -10.688 -6.172 46.466 1.00 96.06 73 SER A CA 1
ATOM 571 C C . SER A 1 73 ? -11.108 -6.076 44.993 1.00 96.06 73 SER A C 1
ATOM 573 O O . SER A 1 73 ? -10.556 -5.286 44.225 1.00 96.06 73 SER A O 1
ATOM 575 N N . THR A 1 74 ? -12.138 -6.833 44.597 1.00 95.25 74 THR A N 1
ATOM 576 C CA . THR A 1 74 ? -12.749 -6.714 43.259 1.00 95.25 74 THR A CA 1
ATOM 577 C C . THR A 1 74 ? -13.286 -5.303 43.004 1.00 95.25 74 THR A C 1
ATOM 579 O O . THR A 1 74 ? -13.112 -4.780 41.908 1.00 95.25 74 THR A O 1
ATOM 582 N N . ASP A 1 75 ? -13.882 -4.660 44.017 1.00 96.56 75 ASP A N 1
ATOM 583 C CA . ASP A 1 75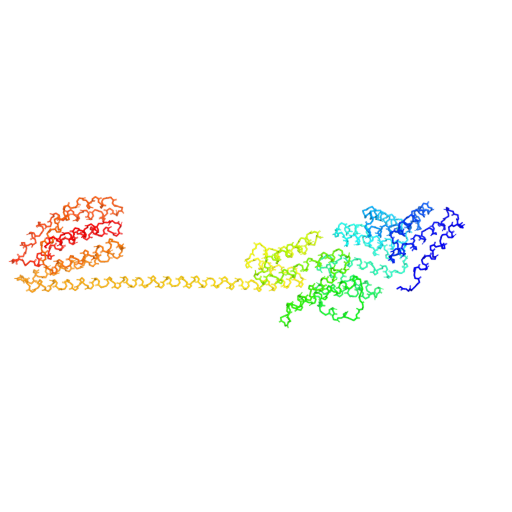 ? -14.389 -3.283 43.915 1.00 96.56 75 ASP A CA 1
ATOM 584 C C . ASP A 1 75 ? -13.238 -2.278 43.693 1.00 96.56 75 ASP A C 1
ATOM 586 O O . ASP A 1 75 ? -13.330 -1.412 42.822 1.00 96.56 75 ASP A O 1
ATOM 590 N N . TYR A 1 76 ? -12.110 -2.446 44.396 1.00 97.69 76 TYR A N 1
ATOM 591 C CA . TYR A 1 76 ? -10.900 -1.644 44.178 1.00 97.69 76 TYR A CA 1
ATOM 592 C C . TYR A 1 76 ? -10.352 -1.810 42.753 1.00 97.69 76 TYR A C 1
ATOM 594 O O . TYR A 1 76 ? -10.062 -0.825 42.070 1.00 97.69 76 TYR A O 1
ATOM 602 N N . ALA A 1 77 ? -10.254 -3.052 42.269 1.00 97.44 77 ALA A N 1
ATOM 603 C CA . ALA A 1 77 ? -9.795 -3.334 40.912 1.00 97.44 77 ALA A CA 1
ATOM 604 C C . ALA A 1 77 ? -10.761 -2.802 39.839 1.00 97.44 77 ALA A C 1
ATOM 606 O O . ALA A 1 77 ? -10.318 -2.308 38.798 1.00 97.44 77 ALA A O 1
ATOM 607 N N . GLY A 1 78 ? -12.070 -2.847 40.100 1.00 96.44 78 GLY A N 1
ATOM 608 C CA . GLY A 1 78 ? -13.095 -2.241 39.253 1.00 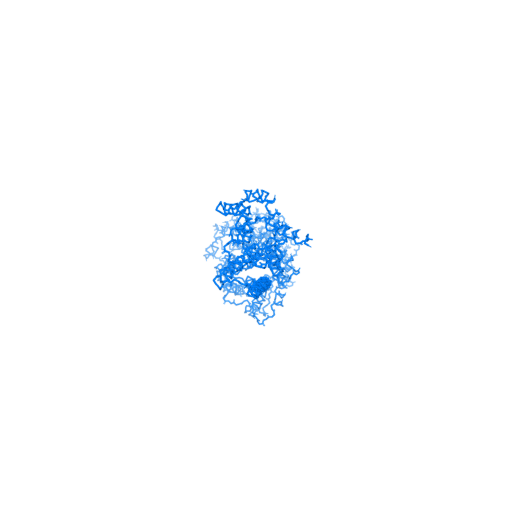96.44 78 GLY A CA 1
ATOM 609 C C . GLY A 1 78 ? -12.944 -0.722 39.156 1.00 96.44 78 GLY A C 1
ATOM 610 O O . GLY A 1 78 ? -12.991 -0.169 38.058 1.00 96.44 78 GLY A O 1
ATOM 611 N N . ALA A 1 79 ? -12.675 -0.046 40.275 1.00 97.44 79 ALA A N 1
ATOM 612 C CA . ALA A 1 79 ? -12.419 1.391 40.286 1.00 97.44 79 ALA A CA 1
ATOM 613 C C . ALA A 1 79 ? -11.131 1.768 39.527 1.00 97.44 79 ALA A C 1
ATOM 615 O O . ALA A 1 79 ? -11.140 2.745 38.779 1.00 97.44 79 ALA A O 1
ATOM 616 N N . LEU A 1 80 ? -10.054 0.973 39.640 1.00 98.06 80 LEU A N 1
ATOM 617 C CA . LEU A 1 80 ? -8.834 1.143 38.829 1.00 98.06 80 LEU A CA 1
ATOM 618 C C . LEU A 1 80 ? -9.139 1.080 37.327 1.00 98.06 80 LEU A C 1
ATOM 620 O O . LEU A 1 80 ? -8.752 1.972 36.574 1.00 98.06 80 LEU A O 1
ATOM 624 N N . MET A 1 81 ? -9.855 0.038 36.900 1.00 96.31 81 MET A N 1
ATOM 625 C CA . MET A 1 81 ? -10.233 -0.169 35.501 1.00 96.31 81 MET A CA 1
ATOM 626 C C . MET A 1 81 ? -11.096 0.983 34.971 1.00 96.31 81 MET A C 1
ATOM 628 O O . MET A 1 81 ? -10.857 1.490 33.876 1.00 96.31 81 MET A O 1
ATOM 632 N N . ASN A 1 82 ? -12.087 1.421 35.748 1.00 96.62 82 ASN A N 1
ATOM 633 C CA . ASN A 1 82 ? -12.979 2.506 35.350 1.00 96.62 82 ASN A CA 1
ATOM 634 C C . ASN A 1 82 ? -12.254 3.858 35.260 1.00 96.62 82 ASN A C 1
ATOM 636 O O . ASN A 1 82 ? -12.512 4.631 34.335 1.00 96.62 82 ASN A O 1
ATOM 640 N N . GLU A 1 83 ? -11.308 4.130 36.164 1.00 97.81 83 GLU A N 1
ATOM 641 C CA . GLU A 1 83 ? -10.430 5.296 36.041 1.00 97.81 83 GLU A CA 1
ATOM 642 C C . GLU A 1 83 ? -9.549 5.203 34.793 1.00 97.81 83 GLU A C 1
ATOM 644 O O . GLU A 1 83 ? -9.417 6.192 34.071 1.00 97.81 83 GLU A O 1
ATOM 649 N N . GLY A 1 84 ? -8.994 4.019 34.509 1.00 96.81 84 GLY A N 1
ATOM 650 C CA . GLY A 1 84 ? -8.248 3.753 33.281 1.00 96.81 84 GLY A CA 1
ATOM 651 C C . GLY A 1 84 ? -9.068 4.104 32.039 1.00 96.81 84 GLY A C 1
ATOM 652 O O . GLY A 1 84 ? -8.642 4.930 31.238 1.00 96.81 84 GLY A O 1
ATOM 653 N N . ASN A 1 85 ? -10.297 3.593 31.936 1.00 94.81 85 ASN A N 1
ATOM 654 C CA . ASN A 1 85 ? -11.229 3.935 30.855 1.00 94.81 85 ASN A CA 1
ATOM 655 C C . ASN A 1 85 ? -11.447 5.444 30.697 1.00 94.81 85 ASN A C 1
ATOM 657 O O . ASN A 1 85 ? -11.282 5.981 29.602 1.00 94.81 85 ASN A O 1
ATOM 661 N N . ALA A 1 86 ? -11.773 6.147 31.784 1.00 96.44 86 ALA A N 1
ATOM 662 C CA . ALA A 1 86 ? -12.023 7.583 31.714 1.00 96.44 86 ALA A CA 1
ATOM 663 C C . ALA A 1 86 ? -10.776 8.373 31.276 1.00 96.44 86 ALA A C 1
ATOM 665 O O . ALA A 1 86 ? -10.883 9.343 30.523 1.00 96.44 86 ALA A O 1
ATOM 666 N N . ARG A 1 87 ? -9.580 7.938 31.696 1.00 96.50 87 ARG A N 1
ATOM 667 C CA . ARG A 1 87 ? -8.307 8.514 31.242 1.00 96.50 87 ARG A CA 1
ATOM 668 C C . ARG A 1 87 ? -8.010 8.193 29.781 1.00 96.50 87 ARG A C 1
ATOM 670 O O . ARG A 1 87 ? -7.583 9.099 29.072 1.00 96.50 87 ARG A O 1
ATOM 677 N N . SER A 1 88 ? -8.281 6.973 29.313 1.00 93.25 88 SER A N 1
ATOM 678 C CA . SER A 1 88 ? -8.177 6.622 27.887 1.00 93.25 88 SER A CA 1
ATOM 679 C C . SER A 1 88 ? -8.997 7.587 27.042 1.00 93.25 88 SER A C 1
ATOM 681 O O . SER A 1 88 ? -8.454 8.244 26.159 1.00 93.25 88 SER A O 1
ATOM 683 N N . MET A 1 89 ? -10.266 7.795 27.401 1.00 92.06 89 MET A N 1
ATOM 684 C CA . MET A 1 89 ? -11.145 8.720 26.687 1.00 92.06 89 MET A CA 1
ATOM 685 C C . MET A 1 89 ? -10.635 10.172 26.724 1.00 92.06 89 MET A C 1
ATOM 687 O O . MET A 1 89 ? -10.716 10.884 25.725 1.00 92.06 89 MET A O 1
ATOM 691 N N . LEU A 1 90 ? -10.056 10.634 27.840 1.00 93.88 90 LEU A N 1
ATOM 692 C CA . LEU A 1 90 ? -9.420 11.959 27.902 1.00 93.88 90 LEU A CA 1
ATOM 693 C C . LEU A 1 90 ? -8.216 12.065 26.956 1.00 93.88 90 LEU A C 1
ATOM 695 O O . LEU A 1 90 ? -8.099 13.054 26.227 1.00 93.88 90 LEU A O 1
ATOM 699 N N . ALA A 1 91 ? -7.351 11.048 26.935 1.00 90.06 91 ALA A N 1
ATOM 700 C CA . ALA A 1 91 ? -6.233 10.982 25.998 1.00 90.06 91 ALA A CA 1
ATOM 701 C C . ALA A 1 91 ? -6.738 10.960 24.549 1.00 90.06 91 ALA A C 1
ATOM 703 O O . ALA A 1 91 ? -6.189 11.640 23.682 1.00 90.06 91 ALA A O 1
ATOM 704 N N . GLU A 1 92 ? -7.833 10.245 24.290 1.00 85.62 92 GLU A N 1
ATOM 705 C CA . GLU A 1 92 ? -8.443 10.165 22.972 1.00 85.62 92 GLU A CA 1
ATOM 706 C C . GLU A 1 92 ? -8.981 11.506 22.471 1.00 85.62 92 GLU A C 1
ATOM 708 O O . GLU A 1 92 ? -8.898 11.763 21.269 1.00 85.62 92 GLU A O 1
ATOM 713 N N . MET A 1 93 ? -9.460 12.354 23.384 1.00 86.69 93 MET A N 1
ATOM 714 C CA . MET A 1 93 ? -9.882 13.736 23.131 1.00 86.69 93 MET A CA 1
ATOM 715 C C . MET A 1 93 ? -8.710 14.727 23.003 1.00 86.69 93 MET A C 1
ATOM 717 O O . MET A 1 93 ? -8.937 15.929 22.864 1.00 86.69 93 MET A O 1
ATOM 721 N N . GLY A 1 94 ? -7.460 14.263 23.078 1.00 87.06 94 GLY A N 1
ATOM 722 C CA . GLY A 1 94 ? -6.277 15.117 22.969 1.00 87.06 94 GLY A CA 1
ATOM 723 C C . GLY A 1 94 ? -5.877 15.825 24.268 1.00 87.06 94 GLY A C 1
ATOM 724 O O . GLY A 1 94 ? -5.094 16.773 24.228 1.00 87.06 94 GLY A O 1
ATOM 725 N N . ILE A 1 95 ? -6.410 15.408 25.420 1.00 90.38 95 ILE A N 1
ATOM 726 C CA . ILE A 1 95 ? -6.156 16.049 26.717 1.00 90.38 95 ILE A CA 1
ATOM 727 C C . ILE A 1 95 ? -5.037 15.301 27.432 1.00 90.38 95 ILE A C 1
ATOM 72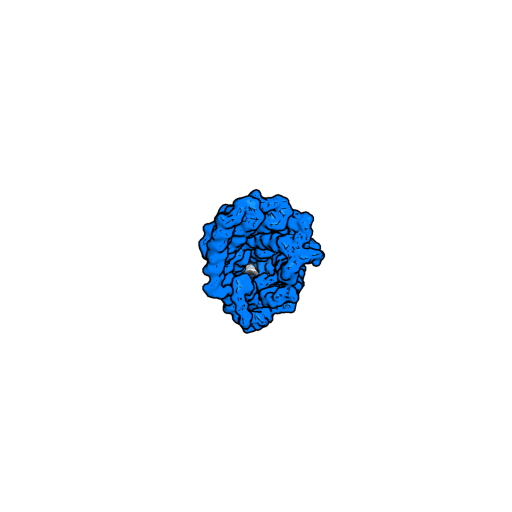9 O O . ILE A 1 95 ? -5.210 14.134 27.780 1.00 90.38 95 ILE A O 1
ATOM 733 N N . ASP A 1 96 ? -3.914 15.983 27.674 1.00 91.81 96 ASP A N 1
ATOM 734 C CA . ASP A 1 96 ? -2.748 15.450 28.394 1.00 91.81 96 ASP A CA 1
ATOM 735 C C . ASP A 1 96 ? -2.400 14.020 27.930 1.00 91.81 96 ASP A C 1
ATOM 737 O O . ASP A 1 96 ? -2.249 13.104 28.735 1.00 91.81 96 ASP A O 1
ATOM 741 N N . ILE A 1 97 ? -2.361 13.829 26.598 1.00 86.62 97 ILE A N 1
ATOM 742 C CA . ILE A 1 97 ? -2.413 12.521 25.912 1.00 86.62 97 ILE A CA 1
ATOM 743 C C . ILE A 1 97 ? -1.463 11.506 26.546 1.00 86.62 97 ILE A C 1
ATOM 745 O O . ILE A 1 97 ? -1.874 10.397 26.876 1.00 86.62 97 ILE A O 1
ATOM 749 N N . ARG A 1 98 ? -0.196 11.898 26.726 1.00 88.75 98 ARG A N 1
ATOM 750 C CA . ARG A 1 98 ? 0.853 11.027 27.264 1.00 88.75 98 ARG A CA 1
ATOM 751 C C . ARG A 1 98 ? 0.549 10.600 28.698 1.00 88.75 98 ARG A C 1
ATOM 753 O O . ARG A 1 98 ? 0.580 9.411 28.988 1.00 88.75 98 ARG A O 1
ATOM 760 N N . ASP A 1 99 ? 0.230 11.553 29.565 1.00 93.44 99 ASP A N 1
ATOM 761 C CA . ASP A 1 99 ? 0.026 11.297 30.991 1.00 93.44 99 ASP A CA 1
ATOM 762 C C . ASP A 1 99 ? -1.224 10.446 31.224 1.00 93.44 99 ASP A C 1
ATOM 764 O O . ASP A 1 99 ? -1.200 9.486 31.993 1.00 93.44 99 ASP A O 1
ATOM 768 N N . ASN A 1 100 ? -2.317 10.756 30.522 1.00 95.06 100 ASN A N 1
ATOM 769 C CA . ASN A 1 100 ? -3.552 9.987 30.624 1.00 95.06 100 ASN A CA 1
ATOM 770 C C . ASN A 1 100 ? -3.407 8.571 30.049 1.00 95.06 100 ASN A C 1
ATOM 772 O O . ASN A 1 100 ? -3.925 7.629 30.649 1.00 95.06 100 ASN A O 1
ATOM 776 N N . PHE A 1 101 ? -2.675 8.400 28.945 1.00 91.06 101 PHE A N 1
ATOM 777 C CA . PHE A 1 101 ? -2.399 7.084 28.369 1.00 91.06 101 PHE A CA 1
ATOM 778 C C . PHE A 1 101 ? -1.554 6.206 29.300 1.00 91.06 101 PHE A C 1
ATOM 780 O O . PHE A 1 101 ? -1.985 5.108 29.659 1.00 91.06 101 PHE A O 1
ATOM 787 N N . GLU A 1 102 ? -0.384 6.692 29.728 1.00 93.00 102 GLU A N 1
ATOM 788 C CA . GLU A 1 102 ? 0.518 5.914 30.588 1.00 93.00 102 GLU A CA 1
ATOM 789 C C . GLU A 1 102 ? -0.160 5.580 31.916 1.00 93.00 102 GLU A C 1
ATOM 791 O O . GLU A 1 102 ? -0.129 4.433 32.369 1.00 93.00 102 GLU A O 1
ATOM 796 N N . ARG A 1 103 ? -0.895 6.539 32.495 1.00 95.81 103 ARG A N 1
ATOM 797 C CA . ARG A 1 103 ? -1.633 6.277 33.726 1.00 95.81 103 ARG A CA 1
ATOM 798 C C . ARG A 1 103 ? -2.761 5.270 33.525 1.00 95.81 103 ARG A C 1
ATOM 800 O O . ARG A 1 103 ? -2.950 4.407 34.376 1.00 95.81 103 ARG A O 1
ATOM 807 N N . SER A 1 104 ? -3.499 5.343 32.416 1.00 96.06 104 SER A N 1
ATOM 808 C CA . SER A 1 104 ? -4.519 4.341 32.087 1.00 96.06 104 SER A CA 1
ATOM 809 C C . SER A 1 104 ? -3.915 2.939 32.016 1.00 96.06 104 SER A C 1
ATOM 811 O O . SER A 1 104 ? -4.449 2.001 32.607 1.00 96.06 104 SER A O 1
ATOM 813 N N . LYS A 1 105 ? -2.772 2.796 31.341 1.00 93.75 105 LYS A N 1
ATOM 814 C CA . LYS A 1 105 ? -2.042 1.530 31.220 1.00 93.75 105 LYS A CA 1
ATOM 815 C C . LYS A 1 105 ? -1.627 0.971 32.581 1.00 93.75 105 LYS A C 1
ATOM 817 O O . LYS A 1 105 ? -1.885 -0.199 32.856 1.00 93.75 105 LYS A O 1
ATOM 822 N N . GLU A 1 106 ? -1.044 1.794 33.450 1.00 95.62 106 GLU A N 1
ATOM 823 C CA . GLU A 1 106 ? -0.684 1.384 34.814 1.00 95.62 106 GLU A CA 1
ATOM 824 C C . GLU A 1 106 ? -1.897 0.887 35.611 1.00 95.62 106 GLU A C 1
ATOM 826 O O . GLU A 1 106 ? -1.825 -0.154 36.265 1.00 95.62 106 GLU A O 1
ATOM 831 N N . LEU A 1 107 ? -3.016 1.616 35.544 1.00 97.38 107 LEU A N 1
ATOM 832 C CA . LEU A 1 107 ? -4.250 1.274 36.252 1.00 97.38 107 LEU A CA 1
ATOM 833 C C . LEU A 1 107 ? -4.830 -0.060 35.764 1.00 97.38 107 LEU A C 1
ATOM 835 O O . LEU A 1 107 ? -5.241 -0.887 36.579 1.00 97.38 107 LEU A O 1
ATOM 839 N N . TYR A 1 108 ? -4.812 -0.297 34.450 1.00 96.00 108 TYR A N 1
ATOM 840 C CA . TYR A 1 108 ? -5.229 -1.568 33.865 1.00 96.00 108 TYR A CA 1
ATOM 841 C C . TYR A 1 108 ? -4.362 -2.735 34.324 1.00 96.00 108 TYR A C 1
ATOM 843 O O . TYR A 1 108 ? -4.899 -3.741 34.779 1.00 96.00 108 TYR A O 1
ATOM 851 N N . LEU A 1 109 ? -3.036 -2.604 34.250 1.00 94.50 109 LEU A N 1
ATOM 852 C CA . LEU A 1 109 ? -2.113 -3.665 34.663 1.00 94.50 109 LEU A CA 1
ATOM 853 C C . LEU A 1 109 ? -2.270 -4.008 36.151 1.00 94.50 109 LEU A C 1
ATOM 855 O O . LEU A 1 109 ? -2.281 -5.184 36.515 1.00 94.50 109 LEU A O 1
ATOM 859 N N . GLN A 1 110 ? -2.460 -2.998 37.006 1.00 96.12 110 GLN A N 1
ATOM 860 C CA . GLN A 1 110 ? -2.748 -3.209 38.428 1.00 96.12 110 GLN A CA 1
ATOM 861 C C . GLN A 1 110 ? -4.088 -3.924 38.642 1.00 96.12 110 GLN A C 1
ATOM 863 O O . GLN A 1 110 ? -4.155 -4.875 39.419 1.00 96.12 110 GLN A O 1
ATOM 868 N N . SER A 1 111 ? -5.142 -3.499 37.937 1.00 96.88 111 SER A N 1
ATOM 869 C CA . SER A 1 111 ? -6.466 -4.126 38.011 1.00 96.88 111 SER A CA 1
ATOM 870 C C . SER A 1 111 ? -6.418 -5.595 37.579 1.00 96.88 111 SER A C 1
ATOM 872 O O . SER A 1 111 ? -6.869 -6.469 38.318 1.00 96.88 111 SER A O 1
ATOM 874 N N . ILE A 1 112 ? -5.798 -5.877 36.428 1.00 94.50 112 ILE A N 1
ATOM 875 C CA . ILE A 1 112 ? -5.627 -7.228 35.876 1.00 94.50 112 ILE A CA 1
ATOM 876 C C . ILE A 1 112 ? -4.889 -8.125 36.872 1.00 94.50 112 ILE A C 1
ATOM 878 O O . ILE A 1 112 ? -5.371 -9.219 37.150 1.00 94.50 112 ILE A O 1
ATOM 882 N N . SER A 1 113 ? -3.780 -7.651 37.447 1.00 94.56 113 SER A N 1
ATOM 883 C CA . SER A 1 113 ? -2.987 -8.406 38.427 1.00 94.56 113 SER A CA 1
ATOM 884 C C . SER A 1 113 ? -3.800 -8.779 39.676 1.00 94.56 113 SER A C 1
ATOM 886 O O . SER A 1 113 ? -3.842 -9.942 40.072 1.00 94.56 113 SER A O 1
ATOM 888 N N . ILE A 1 114 ? -4.538 -7.821 40.251 1.00 96.69 114 ILE A N 1
ATOM 889 C CA . ILE A 1 114 ? -5.402 -8.076 41.416 1.00 96.69 114 ILE A CA 1
ATOM 890 C C . ILE A 1 114 ? -6.491 -9.101 41.074 1.00 96.69 114 ILE A C 1
ATOM 892 O O . ILE A 1 114 ? -6.723 -10.048 41.820 1.00 96.69 114 ILE A O 1
ATOM 896 N N . LEU A 1 115 ? -7.174 -8.923 39.944 1.00 95.00 115 LEU A N 1
ATOM 897 C CA . LEU A 1 115 ? -8.275 -9.796 39.529 1.00 95.00 115 LEU A CA 1
ATOM 898 C C . LEU A 1 115 ? -7.794 -11.205 39.159 1.00 95.00 115 LEU A C 1
ATOM 900 O O . LEU A 1 115 ? -8.528 -12.181 39.337 1.00 95.00 115 LEU A O 1
ATOM 904 N N . GLU A 1 116 ? -6.557 -11.320 38.680 1.00 92.56 116 GLU A N 1
ATOM 905 C CA . GLU A 1 116 ? -5.889 -12.594 38.454 1.00 92.56 116 GLU A CA 1
ATOM 906 C C . GLU A 1 116 ? -5.649 -13.338 39.769 1.00 92.56 116 GLU A C 1
ATOM 908 O O . GLU A 1 116 ? -6.089 -14.484 39.877 1.00 92.56 116 GLU A O 1
ATOM 913 N N . GLU A 1 117 ? -5.054 -12.674 40.772 1.00 93.94 117 GLU A N 1
ATOM 914 C CA . GLU A 1 117 ? -4.832 -13.225 42.122 1.00 93.94 117 GLU A CA 1
ATOM 915 C C . GLU A 1 117 ? -6.146 -13.680 42.782 1.00 93.94 117 GLU A C 1
ATOM 917 O O . GLU A 1 117 ? -6.191 -14.718 43.443 1.00 93.94 117 GLU A O 1
ATOM 922 N N . LEU A 1 118 ? -7.230 -12.924 42.582 1.00 94.19 118 LEU A N 1
ATOM 923 C CA . LEU A 1 118 ? -8.552 -13.231 43.134 1.00 94.19 118 LEU A CA 1
ATOM 924 C C . LEU A 1 118 ? -9.288 -14.367 42.406 1.00 94.19 118 LEU A C 1
ATOM 926 O O . LEU A 1 118 ? -10.327 -14.821 42.887 1.00 94.19 118 LEU A O 1
ATOM 930 N N . GLY A 1 119 ? -8.812 -14.801 41.235 1.00 91.25 119 GLY A N 1
ATOM 931 C CA . GLY A 1 119 ? -9.540 -15.754 40.395 1.00 91.25 119 GLY A CA 1
ATOM 932 C C . GLY A 1 119 ? -10.870 -15.207 39.855 1.00 91.25 119 GLY A C 1
ATOM 933 O O . GLY A 1 119 ? -11.754 -15.987 39.495 1.00 91.25 119 GLY A O 1
ATOM 934 N N . ASP A 1 120 ? -11.037 -13.879 39.791 1.00 92.69 120 ASP A N 1
ATOM 935 C CA . ASP A 1 120 ? -12.251 -13.258 39.258 1.00 92.69 120 ASP A CA 1
ATOM 936 C C . ASP A 1 120 ? -12.387 -13.573 37.760 1.00 92.69 120 ASP A C 1
ATOM 938 O O . ASP A 1 120 ? -11.404 -13.605 37.016 1.00 92.69 120 ASP A O 1
ATOM 942 N N . GLY A 1 121 ? -13.607 -13.870 37.309 1.00 90.19 121 GLY A N 1
ATOM 943 C CA . GLY A 1 121 ? -13.859 -14.213 35.911 1.00 90.19 121 GLY A CA 1
ATOM 944 C C . GLY A 1 121 ? -14.311 -13.026 35.074 1.00 90.19 121 GLY A C 1
ATOM 945 O O . GLY A 1 121 ? -13.701 -12.706 34.053 1.00 90.19 121 GLY A O 1
ATOM 946 N N . TRP A 1 122 ? -15.408 -12.388 35.479 1.00 90.19 122 TRP A N 1
ATOM 947 C CA . TRP A 1 122 ? -16.053 -11.347 34.683 1.00 90.19 122 TRP A CA 1
ATOM 948 C C . TRP A 1 122 ? -15.239 -10.054 34.629 1.00 90.19 122 TRP A C 1
ATOM 950 O O . TRP A 1 122 ? -14.905 -9.598 33.539 1.00 90.19 122 TRP A O 1
ATOM 960 N N . THR A 1 123 ? -14.906 -9.477 35.781 1.00 91.50 123 THR A N 1
ATOM 961 C CA . THR A 1 123 ? -14.178 -8.206 35.876 1.00 91.50 123 THR A CA 1
ATOM 962 C C . THR A 1 123 ? -12.781 -8.359 35.290 1.00 91.50 123 THR A C 1
ATOM 964 O O . THR A 1 123 ? -12.348 -7.490 34.542 1.00 91.50 123 THR A O 1
ATOM 967 N N . TYR A 1 124 ? -12.121 -9.498 35.536 1.00 92.06 124 TYR A N 1
ATOM 968 C CA . TYR A 1 124 ? -10.840 -9.835 34.904 1.00 92.06 124 TYR A CA 1
ATOM 969 C C . TYR A 1 124 ? -10.932 -9.784 33.375 1.00 92.06 124 TYR A C 1
ATOM 971 O O . TYR A 1 124 ? -10.138 -9.114 32.719 1.00 92.06 124 TYR A O 1
ATOM 979 N N . SER A 1 125 ? -11.953 -10.429 32.802 1.00 89.50 125 SER A N 1
ATOM 980 C CA . SER A 1 125 ? -12.160 -10.446 31.350 1.00 89.50 125 SER A CA 1
ATOM 981 C C . SER A 1 125 ? -12.421 -9.047 30.786 1.00 89.50 125 SER A C 1
ATOM 983 O O . SER A 1 125 ? -11.883 -8.697 29.739 1.00 89.50 125 SER A O 1
ATOM 985 N N . VAL A 1 126 ? -13.225 -8.230 31.474 1.00 89.56 126 VAL A N 1
ATOM 986 C CA . VAL A 1 126 ? -13.497 -6.845 31.056 1.00 89.56 126 VAL A CA 1
ATOM 987 C C . VAL A 1 126 ? -12.234 -5.985 31.148 1.00 89.56 126 VAL A C 1
ATOM 989 O O . VAL A 1 126 ? -11.982 -5.203 30.235 1.00 89.56 126 VAL A O 1
ATOM 992 N N . ALA A 1 127 ? -11.412 -6.162 32.185 1.00 92.00 127 ALA A N 1
ATOM 993 C CA . ALA A 1 127 ? -10.151 -5.442 32.340 1.00 92.00 127 ALA A CA 1
ATOM 994 C C . ALA A 1 127 ? -9.150 -5.794 31.228 1.00 92.00 127 ALA A C 1
ATOM 996 O O . ALA A 1 127 ? -8.529 -4.896 30.664 1.00 92.00 127 ALA A O 1
ATOM 997 N N . LEU A 1 128 ? -9.044 -7.076 30.854 1.00 88.81 128 LEU A N 1
ATOM 998 C CA . LEU A 1 128 ? -8.217 -7.516 29.724 1.00 88.81 128 LEU A CA 1
ATOM 999 C C . LEU A 1 128 ? -8.689 -6.909 28.396 1.00 88.81 128 LEU A C 1
ATOM 1001 O O . LEU A 1 128 ? -7.868 -6.420 27.620 1.00 88.81 128 LEU A O 1
ATOM 1005 N N . LEU A 1 129 ? -10.004 -6.910 28.142 1.00 87.38 129 LEU A N 1
ATOM 1006 C CA . LEU A 1 129 ? -10.581 -6.304 26.939 1.00 87.38 129 LEU A CA 1
ATOM 1007 C C . LEU A 1 129 ? -10.346 -4.791 26.903 1.00 87.38 129 LEU A C 1
ATOM 1009 O O . LEU A 1 129 ? -9.892 -4.273 25.890 1.00 87.38 129 LEU A O 1
ATOM 1013 N N . GLY A 1 130 ? -10.604 -4.086 28.006 1.00 89.88 130 GLY A N 1
ATOM 1014 C CA . GLY A 1 130 ? -10.378 -2.644 28.106 1.00 89.88 130 GLY A CA 1
ATOM 1015 C C . GLY A 1 130 ? -8.911 -2.263 27.899 1.00 89.88 130 GLY A C 1
ATOM 1016 O O . GLY A 1 130 ? -8.608 -1.334 27.150 1.00 89.88 130 GLY A O 1
ATOM 1017 N N . PHE A 1 131 ? -7.985 -3.033 28.479 1.00 90.06 131 PHE A N 1
ATOM 1018 C CA . PHE A 1 131 ? -6.557 -2.823 28.264 1.00 90.06 131 PHE A CA 1
ATOM 1019 C C . PHE A 1 131 ? -6.144 -3.087 26.814 1.00 90.06 131 PHE A C 1
ATOM 1021 O O . PHE A 1 131 ? -5.333 -2.350 26.254 1.00 90.06 131 PHE A O 1
ATOM 1028 N N . ASN A 1 132 ? -6.725 -4.103 26.172 1.00 85.88 132 ASN A N 1
ATOM 1029 C CA . ASN A 1 132 ? -6.514 -4.310 24.748 1.00 85.88 132 ASN A CA 1
ATOM 1030 C C . ASN A 1 132 ? -7.027 -3.126 23.918 1.00 85.88 132 ASN A C 1
ATOM 1032 O O . ASN A 1 132 ? -6.274 -2.652 23.071 1.00 85.88 132 ASN A O 1
ATOM 1036 N N . TYR A 1 133 ? -8.255 -2.650 24.150 1.00 85.31 133 TYR A N 1
ATOM 1037 C CA . TYR A 1 133 ? -8.810 -1.514 23.408 1.00 85.31 133 TYR A CA 1
ATOM 1038 C C . TYR A 1 133 ? -7.915 -0.279 23.540 1.00 85.31 133 TYR A C 1
ATOM 1040 O O . TYR A 1 133 ? -7.581 0.325 22.527 1.00 85.31 133 TYR A O 1
ATOM 1048 N N . LEU A 1 134 ? -7.397 0.005 24.741 1.00 88.81 134 LEU A N 1
ATOM 1049 C CA . LEU A 1 134 ? -6.417 1.072 24.965 1.00 88.81 134 LEU A CA 1
ATOM 1050 C C . LEU A 1 134 ? -5.185 0.939 24.049 1.00 88.81 134 LEU A C 1
ATOM 1052 O O . LEU A 1 134 ? -4.775 1.913 23.414 1.00 88.81 134 LEU A O 1
ATOM 1056 N N . LEU A 1 135 ? -4.576 -0.250 23.979 1.00 85.94 135 LEU A N 1
ATOM 1057 C CA . LEU A 1 135 ? -3.395 -0.492 23.141 1.00 85.94 135 LEU A CA 1
ATOM 1058 C C . LEU A 1 135 ? -3.735 -0.451 21.643 1.00 85.94 135 LEU A C 1
ATOM 1060 O O . LEU A 1 135 ? -2.983 0.135 20.864 1.00 85.94 135 LEU A O 1
ATOM 1064 N N . LYS A 1 136 ? -4.878 -1.029 21.251 1.00 79.62 136 LYS A N 1
ATOM 1065 C CA . LYS A 1 136 ? -5.392 -1.063 19.874 1.00 79.62 136 LYS A CA 1
ATOM 1066 C C . LYS A 1 136 ? -5.684 0.343 19.358 1.00 79.62 136 LYS A C 1
ATOM 1068 O O . LYS A 1 136 ? -5.205 0.700 18.286 1.00 79.62 136 LYS A O 1
ATOM 1073 N N . ASP A 1 137 ? -6.395 1.161 20.125 1.00 79.94 137 ASP A N 1
ATOM 1074 C CA . ASP A 1 137 ? -6.745 2.528 19.738 1.00 79.94 137 ASP A CA 1
ATOM 1075 C C . ASP A 1 137 ? -5.512 3.425 19.656 1.00 79.94 137 ASP A C 1
ATOM 1077 O O . ASP A 1 137 ? -5.404 4.255 18.750 1.00 79.94 137 ASP A O 1
ATOM 1081 N N . ASN A 1 138 ? -4.532 3.228 20.543 1.00 80.19 138 ASN A N 1
ATOM 1082 C CA . ASN A 1 138 ? -3.266 3.947 20.441 1.00 80.19 138 ASN A CA 1
ATOM 1083 C C . ASN A 1 138 ? -2.462 3.507 19.229 1.00 80.19 138 ASN A C 1
ATOM 1085 O O . ASN A 1 138 ? -1.985 4.371 18.500 1.00 80.19 138 ASN A O 1
ATOM 1089 N N . PHE A 1 139 ? -2.389 2.207 18.940 1.00 78.88 139 PHE A N 1
ATOM 1090 C CA . PHE A 1 139 ? -1.816 1.739 17.685 1.00 78.88 139 PHE A CA 1
ATOM 1091 C C . PHE A 1 139 ? -2.533 2.372 16.483 1.00 78.88 139 PHE A C 1
ATOM 1093 O O . PHE A 1 139 ? -1.874 2.956 15.634 1.00 78.88 139 PHE A O 1
ATOM 1100 N N . TYR A 1 140 ? -3.866 2.377 16.445 1.00 75.44 140 TYR A N 1
ATOM 1101 C CA . TYR A 1 140 ? -4.659 2.996 15.374 1.00 75.44 140 TYR A CA 1
ATOM 1102 C C . TYR A 1 140 ? -4.488 4.515 15.239 1.00 75.44 140 TYR A C 1
ATOM 1104 O O . TYR A 1 140 ? -4.704 5.066 14.154 1.00 75.44 140 TYR A O 1
ATOM 1112 N N . LYS A 1 141 ? -4.083 5.204 16.308 1.00 72.75 141 LYS A N 1
ATOM 1113 C CA . LYS A 1 141 ? -3.790 6.642 16.288 1.00 72.75 141 LYS A CA 1
ATOM 1114 C C . LYS A 1 141 ? -2.340 6.957 15.940 1.00 72.75 141 LYS A C 1
ATOM 1116 O O . LYS A 1 141 ? -2.100 7.926 15.223 1.00 72.75 141 LYS A O 1
ATOM 1121 N N . THR A 1 142 ? -1.380 6.188 16.446 1.00 73.62 142 THR A N 1
ATOM 1122 C CA . THR A 1 142 ? 0.053 6.499 16.322 1.00 73.62 142 THR A CA 1
ATOM 1123 C C . THR A 1 142 ? 0.732 5.733 15.191 1.00 73.62 142 THR A C 1
ATOM 1125 O O . THR A 1 142 ? 1.649 6.264 14.572 1.00 73.62 142 THR A O 1
ATOM 1128 N N . GLY A 1 143 ? 0.276 4.516 14.892 1.00 68.56 143 GLY A N 1
ATOM 1129 C CA . GLY A 1 143 ? 0.950 3.559 14.011 1.00 68.56 143 GLY A CA 1
ATOM 1130 C C . GLY A 1 143 ? 2.138 2.843 14.665 1.00 68.56 143 GLY A C 1
ATOM 1131 O O . GLY A 1 143 ? 2.812 2.047 14.013 1.00 68.56 143 GLY A O 1
ATOM 1132 N N . GLU A 1 144 ? 2.426 3.096 15.946 1.00 74.31 144 GLU A N 1
ATOM 1133 C CA . GLU A 1 144 ? 3.635 2.588 16.595 1.00 74.31 144 GLU A CA 1
ATOM 1134 C C . GLU A 1 144 ? 3.506 1.103 16.972 1.00 74.31 144 GLU A C 1
ATOM 1136 O O . GLU A 1 144 ? 2.785 0.736 17.902 1.00 74.31 144 GLU A O 1
ATOM 1141 N N . LYS A 1 145 ? 4.278 0.239 16.295 1.00 72.12 145 LYS A N 1
ATOM 1142 C CA . LYS A 1 145 ? 4.286 -1.222 16.521 1.00 72.12 145 LYS A CA 1
ATOM 1143 C C . LYS A 1 145 ? 4.594 -1.647 17.957 1.00 72.12 145 LYS A C 1
ATOM 1145 O O . LYS A 1 145 ? 4.158 -2.718 18.364 1.00 72.12 145 LYS A O 1
ATOM 1150 N N . LYS A 1 146 ? 5.272 -0.806 18.746 1.00 80.88 146 LYS A N 1
ATOM 1151 C CA . LYS A 1 146 ? 5.552 -1.079 20.165 1.00 80.88 146 LYS A CA 1
ATOM 1152 C C . LYS A 1 146 ? 4.278 -1.405 20.957 1.00 80.88 146 LYS A C 1
ATOM 1154 O O . LYS A 1 146 ? 4.329 -2.200 21.882 1.00 80.88 146 LYS A O 1
ATOM 1159 N N . HIS A 1 147 ? 3.132 -0.825 20.585 1.00 77.75 147 HIS A N 1
ATOM 1160 C CA . HIS A 1 147 ? 1.854 -1.097 21.247 1.00 77.75 147 HIS A CA 1
ATOM 1161 C C . HIS A 1 147 ? 1.342 -2.518 20.970 1.00 77.75 147 HIS A C 1
ATOM 1163 O O . HIS A 1 147 ? 0.708 -3.112 21.838 1.00 77.75 147 HIS A O 1
ATOM 1169 N N . LEU A 1 148 ? 1.662 -3.081 19.799 1.00 72.62 148 LEU A N 1
ATOM 1170 C CA . LEU A 1 148 ? 1.379 -4.478 19.458 1.00 72.62 148 LEU A CA 1
ATOM 1171 C C . LEU A 1 148 ? 2.302 -5.426 20.232 1.00 72.62 148 LEU A C 1
ATOM 1173 O O . LEU A 1 148 ? 1.835 -6.377 20.843 1.00 72.62 148 LEU A O 1
ATOM 1177 N N . GLU A 1 149 ? 3.598 -5.117 20.296 1.00 77.38 149 GLU A N 1
ATOM 1178 C CA . GLU A 1 149 ? 4.564 -5.904 21.080 1.00 77.38 149 GLU A CA 1
ATOM 1179 C C . GLU A 1 149 ? 4.224 -5.892 22.581 1.00 77.38 149 GLU A C 1
ATOM 1181 O O . GLU A 1 149 ? 4.360 -6.893 23.286 1.00 77.38 149 GLU A O 1
ATOM 1186 N N . GLU A 1 150 ? 3.767 -4.747 23.095 1.00 80.19 150 GLU A N 1
ATOM 1187 C CA . GLU A 1 150 ? 3.257 -4.626 24.460 1.00 80.19 150 GLU A CA 1
ATOM 1188 C C . GLU A 1 150 ? 1.971 -5.422 24.666 1.00 80.19 150 GLU A C 1
ATOM 1190 O O . GLU A 1 150 ? 1.779 -5.993 25.741 1.00 80.19 150 GLU A O 1
ATOM 1195 N N . TRP A 1 151 ? 1.099 -5.478 23.660 1.00 75.31 151 TRP A N 1
ATOM 1196 C CA . TRP A 1 151 ? -0.099 -6.303 23.707 1.00 75.31 151 TRP A CA 1
ATOM 1197 C C . TRP A 1 151 ? 0.269 -7.784 23.833 1.00 75.31 151 TRP A C 1
ATOM 1199 O O . TRP A 1 151 ? -0.149 -8.428 24.797 1.00 75.31 151 TRP A O 1
ATOM 1209 N N . GLU A 1 152 ? 1.120 -8.297 22.942 1.00 73.44 152 GLU A N 1
ATOM 1210 C CA . GLU A 1 152 ? 1.567 -9.696 22.958 1.00 73.44 152 GLU A CA 1
ATOM 1211 C C . GLU A 1 152 ? 2.213 -10.061 24.298 1.00 73.44 152 GLU A C 1
ATOM 1213 O O . GLU A 1 152 ? 1.888 -11.086 24.900 1.00 73.44 152 GLU A O 1
ATOM 1218 N N . ARG A 1 153 ? 3.078 -9.178 24.814 1.00 81.00 153 ARG A N 1
ATOM 1219 C CA . ARG A 1 153 ? 3.804 -9.388 26.072 1.00 81.00 153 ARG A CA 1
ATOM 1220 C C . ARG A 1 153 ? 2.890 -9.449 27.293 1.00 81.00 153 ARG A C 1
ATOM 1222 O O . ARG A 1 153 ? 3.114 -10.273 28.175 1.00 81.00 153 ARG A O 1
ATOM 1229 N N . ASN A 1 154 ? 1.916 -8.545 27.386 1.00 74.44 154 ASN A N 1
ATOM 1230 C CA . ASN A 1 154 ? 1.115 -8.384 28.602 1.00 74.44 154 ASN A CA 1
ATOM 1231 C C . ASN A 1 154 ? -0.147 -9.254 28.592 1.00 74.44 154 ASN A C 1
ATOM 1233 O O . ASN A 1 154 ? -0.567 -9.773 29.629 1.00 74.44 154 ASN A O 1
ATOM 1237 N N . LEU A 1 155 ? -0.771 -9.419 27.427 1.00 70.62 155 LEU A N 1
ATOM 1238 C CA . LEU A 1 155 ? -2.056 -10.097 27.315 1.00 70.62 155 LEU A CA 1
ATOM 1239 C C . LEU A 1 155 ? -1.899 -11.571 26.938 1.00 70.62 155 LEU A C 1
ATOM 1241 O O . LEU A 1 155 ? -2.633 -12.382 27.506 1.00 70.62 155 LEU A O 1
ATOM 1245 N N . GLY A 1 156 ? -0.878 -11.942 26.157 1.00 73.56 156 GLY A N 1
ATOM 1246 C CA . GLY A 1 156 ? -0.608 -13.333 25.783 1.00 73.56 156 GLY A CA 1
ATOM 1247 C C . GLY A 1 156 ? -1.843 -14.025 25.198 1.00 73.56 156 GLY A C 1
ATOM 1248 O O . GLY A 1 156 ? -2.665 -13.395 24.531 1.00 73.56 156 GLY A O 1
ATOM 1249 N N . ASP A 1 157 ? -2.012 -15.315 25.491 1.00 78.94 157 ASP A N 1
ATOM 1250 C CA . ASP A 1 157 ? -3.230 -16.029 25.113 1.00 78.94 157 ASP A CA 1
ATOM 1251 C C . ASP A 1 157 ? -4.383 -15.729 26.092 1.00 78.94 157 ASP A C 1
ATOM 1253 O O . ASP A 1 157 ? -4.557 -16.382 27.125 1.00 78.94 157 ASP A O 1
ATOM 1257 N N . ILE A 1 158 ? -5.171 -14.700 25.764 1.00 79.44 158 ILE A N 1
ATOM 1258 C CA . ILE A 1 158 ? -6.330 -14.278 26.561 1.00 79.44 158 ILE A CA 1
ATOM 1259 C C . ILE A 1 158 ? -7.352 -15.414 26.705 1.00 79.44 158 ILE A C 1
ATOM 1261 O O . ILE A 1 158 ? -7.931 -15.564 27.778 1.00 79.44 158 ILE A O 1
ATOM 1265 N N . GLU A 1 159 ? -7.580 -16.217 25.662 1.00 82.06 159 GLU A N 1
ATOM 1266 C CA . GLU A 1 159 ? -8.543 -17.323 25.715 1.00 82.06 159 GLU A CA 1
ATOM 1267 C C . GLU A 1 159 ? -8.132 -18.348 26.764 1.00 82.06 159 GLU A C 1
ATOM 1269 O O . GLU A 1 159 ? -8.947 -18.710 27.610 1.00 82.06 159 GLU A O 1
ATOM 1274 N N . GLU A 1 160 ? -6.858 -18.741 26.769 1.00 84.75 160 GLU A N 1
ATOM 1275 C CA . GLU A 1 160 ? -6.304 -19.659 27.763 1.00 84.75 160 GLU A CA 1
ATOM 1276 C C . GLU A 1 160 ? -6.454 -19.102 29.187 1.00 84.75 160 GLU A C 1
ATOM 1278 O O . GLU A 1 160 ? -6.887 -19.814 30.094 1.00 84.75 160 GLU A O 1
ATOM 1283 N N . LYS A 1 161 ? -6.193 -17.801 29.381 1.00 82.50 161 LYS A N 1
ATOM 1284 C CA . LYS A 1 161 ? -6.329 -17.128 30.687 1.00 82.50 161 LYS A CA 1
ATOM 1285 C C . LYS A 1 161 ? -7.758 -17.123 31.231 1.00 82.50 161 LYS A C 1
ATOM 1287 O O . LYS A 1 161 ? -7.945 -17.033 32.450 1.00 82.50 161 LYS A O 1
ATOM 1292 N N . ILE A 1 162 ? -8.769 -17.184 30.361 1.00 85.12 162 ILE A N 1
ATOM 1293 C CA . ILE A 1 162 ? -10.178 -17.050 30.754 1.00 85.12 162 ILE A CA 1
ATOM 1294 C C . ILE A 1 162 ? -11.013 -18.323 30.544 1.00 85.12 162 ILE A C 1
ATOM 1296 O O . ILE A 1 162 ? -12.160 -18.373 30.997 1.00 85.12 162 ILE A O 1
ATOM 1300 N N . LYS A 1 163 ? -10.481 -19.364 29.889 1.00 83.31 163 LYS A N 1
ATOM 1301 C CA . LYS A 1 163 ? -11.258 -20.546 29.469 1.00 83.31 163 LYS A CA 1
ATOM 1302 C C . LYS A 1 163 ? -11.992 -21.240 30.619 1.00 83.31 163 LYS A C 1
ATOM 1304 O O . LYS A 1 163 ? -13.153 -21.612 30.442 1.00 83.31 163 LYS A O 1
ATOM 1309 N N . ASP A 1 164 ? -11.371 -21.322 31.794 1.00 86.62 164 ASP A N 1
ATOM 1310 C CA . ASP A 1 164 ? -11.901 -22.031 32.967 1.00 86.62 164 ASP A CA 1
ATOM 1311 C C . ASP A 1 164 ? -12.588 -21.094 33.972 1.00 86.62 164 ASP A C 1
ATOM 1313 O O . ASP A 1 164 ? -13.089 -21.529 35.009 1.00 86.62 164 ASP A O 1
ATOM 1317 N N . ARG A 1 165 ? -12.653 -19.791 33.670 1.00 87.81 165 ARG A N 1
ATOM 1318 C CA . ARG A 1 165 ? -13.244 -18.790 34.563 1.00 87.81 165 ARG A CA 1
ATOM 1319 C C . ARG A 1 165 ? -14.760 -18.688 34.380 1.00 87.81 165 ARG A C 1
ATOM 1321 O O . ARG A 1 165 ? -15.307 -18.873 33.287 1.00 87.81 165 ARG A O 1
ATOM 1328 N N . ASN A 1 166 ? -15.458 -18.326 35.458 1.00 87.69 166 ASN A N 1
ATOM 1329 C CA . ASN A 1 166 ? -16.893 -18.046 35.422 1.00 87.69 166 ASN A CA 1
ATOM 1330 C C . ASN A 1 166 ? -17.155 -16.625 34.894 1.00 87.69 166 ASN A C 1
ATOM 1332 O O . ASN A 1 166 ? -16.977 -15.641 35.611 1.00 87.69 166 ASN A O 1
ATOM 1336 N N . ILE A 1 167 ? -17.569 -16.516 33.631 1.00 88.75 167 ILE A N 1
ATOM 1337 C CA . ILE A 1 167 ? -17.678 -15.238 32.917 1.00 88.75 167 ILE A CA 1
ATOM 1338 C C . ILE A 1 167 ? -19.126 -14.996 32.512 1.00 88.75 167 ILE A C 1
ATOM 1340 O O . ILE A 1 167 ? -19.720 -15.742 31.724 1.00 88.75 167 ILE A O 1
ATOM 1344 N N . ARG A 1 168 ? -19.688 -13.891 33.002 1.00 83.62 168 ARG A N 1
ATOM 1345 C CA . ARG A 1 168 ? -20.989 -13.401 32.547 1.00 83.62 168 ARG A CA 1
ATOM 1346 C C . ARG A 1 168 ? -20.893 -13.067 31.053 1.00 83.62 168 ARG A C 1
ATOM 1348 O O . ARG A 1 168 ? -19.947 -12.434 30.627 1.00 83.62 168 ARG A O 1
ATOM 1355 N N . TYR A 1 169 ? -21.839 -13.506 30.226 1.00 86.75 169 TYR A N 1
ATOM 1356 C CA . TYR A 1 169 ? -21.784 -13.279 28.768 1.00 86.75 169 TYR A CA 1
ATOM 1357 C C . TYR A 1 169 ? -20.518 -13.818 28.065 1.00 86.75 169 TYR A C 1
ATOM 1359 O O . TYR A 1 169 ? -20.082 -13.238 27.071 1.00 86.75 169 TYR A O 1
ATOM 1367 N N . LYS A 1 170 ? -19.960 -14.953 28.523 1.00 86.56 170 LYS A N 1
ATOM 1368 C CA . LYS A 1 170 ? -18.743 -15.590 27.972 1.00 86.56 170 LYS A CA 1
ATOM 1369 C C . LYS A 1 170 ? -18.643 -15.568 26.440 1.00 86.56 170 LYS A C 1
ATOM 1371 O O . LYS A 1 170 ? -17.608 -15.198 25.911 1.00 86.56 170 LYS A O 1
ATOM 1376 N N . LYS A 1 171 ? -19.726 -15.888 25.717 1.00 88.75 171 LYS A N 1
ATOM 1377 C CA . LYS A 1 171 ? -19.740 -15.872 24.239 1.00 88.75 171 LYS A CA 1
ATOM 1378 C C . LYS A 1 171 ? -19.372 -14.511 23.638 1.00 88.75 171 LYS A C 1
ATOM 1380 O O . LYS A 1 171 ? -18.673 -14.473 22.637 1.00 88.75 171 LYS A O 1
ATOM 1385 N N . ARG A 1 172 ? -19.836 -13.411 24.240 1.00 87.38 172 ARG A N 1
ATOM 1386 C CA . ARG A 1 172 ? -19.552 -12.052 23.761 1.00 87.38 172 ARG A CA 1
ATOM 1387 C C . ARG A 1 172 ? -18.090 -11.686 23.993 1.00 87.38 172 ARG A C 1
ATOM 1389 O O . ARG A 1 172 ? -17.450 -11.189 23.082 1.00 87.38 172 ARG A O 1
ATOM 1396 N N . VAL A 1 173 ? -17.570 -12.003 25.179 1.00 87.38 173 VAL A N 1
ATOM 1397 C CA . VAL A 1 173 ? -16.149 -11.817 25.518 1.00 87.38 173 VAL A CA 1
ATOM 1398 C C . VAL A 1 173 ? -15.260 -12.608 24.557 1.00 87.38 173 VAL A C 1
ATOM 1400 O O . VAL A 1 173 ? -14.336 -12.048 23.982 1.00 87.38 173 VAL A O 1
ATOM 1403 N N . MET A 1 174 ? -15.590 -13.881 24.320 1.00 87.69 174 MET A N 1
ATOM 1404 C CA . MET A 1 174 ? -14.868 -14.730 23.370 1.00 87.69 174 MET A CA 1
ATOM 1405 C C . MET A 1 174 ? -14.902 -14.167 21.946 1.00 87.69 174 MET A C 1
ATOM 1407 O O . MET A 1 174 ? -13.873 -14.136 21.283 1.00 87.69 174 MET A O 1
ATOM 1411 N N . ALA A 1 175 ? -16.051 -13.665 21.482 1.00 90.94 175 ALA A N 1
ATOM 1412 C CA . ALA A 1 175 ? -16.141 -13.046 20.162 1.00 90.94 175 ALA A CA 1
ATOM 1413 C C . ALA A 1 175 ? -15.221 -11.821 20.029 1.00 90.94 175 ALA A C 1
ATOM 1415 O O . ALA A 1 175 ? -14.531 -11.689 19.022 1.00 90.94 175 ALA A O 1
ATOM 1416 N N . SER A 1 176 ? -15.161 -10.970 21.058 1.00 87.81 176 SER A N 1
ATOM 1417 C CA . SER A 1 176 ? -14.238 -9.831 21.090 1.00 87.81 176 SER A CA 1
ATOM 1418 C C . SER A 1 176 ? -12.773 -10.274 21.085 1.00 87.81 176 SER A C 1
ATOM 1420 O O . SER A 1 176 ? -11.961 -9.652 20.416 1.00 87.81 176 SER A O 1
ATOM 1422 N N . ILE A 1 177 ? -12.419 -11.370 21.762 1.00 85.62 177 ILE A N 1
ATOM 1423 C CA . ILE A 1 177 ? -11.045 -11.911 21.744 1.00 85.62 177 ILE A CA 1
ATOM 1424 C C . ILE A 1 177 ? -10.648 -12.378 20.345 1.00 85.62 177 ILE A C 1
ATOM 1426 O O . ILE A 1 177 ? -9.557 -12.052 19.880 1.00 85.62 177 ILE A O 1
ATOM 1430 N N . HIS A 1 178 ? -11.540 -13.088 19.659 1.00 89.88 178 HIS A N 1
ATOM 1431 C CA . HIS A 1 178 ? -11.309 -13.487 18.275 1.00 89.88 178 HIS A CA 1
ATOM 1432 C C . HIS A 1 178 ? -11.184 -12.266 17.346 1.00 89.88 178 HIS A C 1
ATOM 1434 O O . HIS A 1 178 ? -10.262 -12.203 16.541 1.00 89.88 178 HIS A O 1
ATOM 1440 N N . GLU A 1 179 ? -12.028 -11.235 17.494 1.00 88.94 179 GLU A N 1
ATOM 1441 C CA . GLU A 1 179 ? -11.870 -9.974 16.745 1.00 88.94 179 GLU A CA 1
ATOM 1442 C C . GLU A 1 179 ? -10.489 -9.337 16.974 1.00 88.94 179 GLU A C 1
ATOM 1444 O O . GLU A 1 179 ? -9.864 -8.830 16.037 1.00 88.94 179 GLU A O 1
ATOM 1449 N N . ILE A 1 180 ? -10.012 -9.353 18.219 1.00 81.06 180 ILE A N 1
ATOM 1450 C CA . ILE A 1 180 ? -8.710 -8.800 18.591 1.00 81.06 180 ILE A CA 1
ATOM 1451 C C . ILE A 1 180 ? -7.587 -9.549 17.877 1.00 81.06 180 ILE A C 1
ATOM 1453 O O . ILE A 1 180 ? -6.770 -8.908 17.221 1.00 81.06 180 ILE A O 1
ATOM 1457 N N . ARG A 1 181 ? -7.573 -10.886 17.952 1.00 83.81 181 ARG A N 1
ATOM 1458 C CA . ARG A 1 181 ? -6.585 -11.713 17.241 1.00 83.81 181 ARG A CA 1
ATOM 1459 C C . ARG A 1 181 ? -6.641 -11.484 15.736 1.00 83.81 181 ARG A C 1
ATOM 1461 O O . ARG A 1 181 ? -5.605 -11.265 15.117 1.00 83.81 181 ARG A O 1
ATOM 1468 N N . ALA A 1 182 ? -7.845 -11.442 15.165 1.00 89.00 182 ALA A N 1
ATOM 1469 C CA . ALA A 1 182 ? -8.030 -11.186 13.743 1.00 89.00 182 ALA A CA 1
ATOM 1470 C C . ALA A 1 182 ? -7.400 -9.854 13.319 1.00 89.00 182 ALA A C 1
ATOM 1472 O O . ALA A 1 182 ? -6.623 -9.810 12.369 1.00 89.00 182 ALA A O 1
ATOM 1473 N N . SER A 1 183 ? -7.671 -8.792 14.086 1.00 81.50 183 SER A N 1
ATOM 1474 C CA . SER A 1 183 ? -7.156 -7.444 13.822 1.00 81.50 183 SER A CA 1
ATOM 1475 C C . SER A 1 183 ? -5.624 -7.392 13.812 1.00 81.50 183 SER A C 1
ATOM 1477 O O . SER A 1 183 ? -5.055 -6.518 13.167 1.00 81.50 183 SER A O 1
ATOM 1479 N N . LEU A 1 184 ? -4.954 -8.289 14.538 1.00 76.69 184 LEU A N 1
ATOM 1480 C CA . LEU A 1 184 ? -3.495 -8.369 14.596 1.00 76.69 184 LEU A CA 1
ATOM 1481 C C . LEU A 1 184 ? -2.937 -9.140 13.405 1.00 76.69 184 LEU A C 1
ATOM 1483 O O . LEU A 1 184 ? -2.057 -8.641 12.706 1.00 76.69 184 LEU A O 1
ATOM 1487 N N . PHE A 1 185 ? -3.522 -10.303 13.116 1.00 83.56 185 PHE A N 1
ATOM 1488 C CA . PHE A 1 185 ? -3.119 -11.129 11.984 1.00 83.56 185 PHE A CA 1
ATOM 1489 C C . PHE A 1 185 ? -3.294 -10.423 10.632 1.00 83.56 185 PHE A C 1
ATOM 1491 O O . PHE A 1 185 ? -2.549 -10.698 9.693 1.00 83.56 185 PHE A O 1
ATOM 1498 N N . GLU A 1 186 ? -4.205 -9.450 10.514 1.00 80.31 186 GLU A N 1
ATOM 1499 C CA . GLU A 1 186 ? -4.361 -8.640 9.295 1.00 80.31 186 GLU A CA 1
ATOM 1500 C C . GLU A 1 186 ? -3.082 -7.907 8.838 1.00 80.31 186 GLU A C 1
ATOM 1502 O O . GLU A 1 186 ? -3.001 -7.499 7.667 1.00 80.31 186 GLU A O 1
ATOM 1507 N N . PHE A 1 187 ? -2.096 -7.755 9.732 1.00 72.44 187 PHE A N 1
ATOM 1508 C CA . PHE A 1 187 ? -0.798 -7.132 9.466 1.00 72.44 187 PHE A CA 1
ATOM 1509 C C . PHE A 1 187 ? 0.327 -8.133 9.126 1.00 72.44 187 PHE A C 1
ATOM 1511 O O . PHE A 1 187 ? 1.387 -7.702 8.665 1.00 72.44 187 PHE A O 1
ATOM 1518 N N . ASP A 1 188 ? 0.094 -9.445 9.250 1.00 73.75 188 ASP A N 1
ATOM 1519 C CA . ASP A 1 188 ? 1.111 -10.505 9.106 1.00 73.75 188 ASP A CA 1
ATOM 1520 C C . ASP A 1 188 ? 1.136 -11.143 7.703 1.00 73.75 188 ASP A C 1
ATOM 1522 O O . ASP A 1 188 ? 1.258 -12.357 7.508 1.00 73.75 188 ASP A O 1
ATOM 1526 N N . GLY A 1 189 ? 1.025 -10.299 6.673 1.00 74.31 189 GLY A N 1
ATOM 1527 C CA . GLY A 1 189 ? 1.105 -10.720 5.273 1.00 74.31 189 GLY A CA 1
ATOM 1528 C C . GLY A 1 189 ? 0.013 -11.721 4.869 1.00 74.31 189 GLY A C 1
ATOM 1529 O O . GLY A 1 189 ? -1.092 -11.719 5.405 1.00 74.31 189 GLY A O 1
ATOM 1530 N N . LYS A 1 190 ? 0.294 -12.571 3.872 1.00 77.88 190 LYS A N 1
ATOM 1531 C CA . LYS A 1 190 ? -0.724 -13.462 3.284 1.00 77.88 190 LYS A CA 1
ATOM 1532 C C . LYS A 1 190 ? -1.210 -14.548 4.250 1.00 77.88 190 LYS A C 1
ATOM 1534 O O . LYS A 1 190 ? -2.406 -14.827 4.276 1.00 77.88 190 LYS A O 1
ATOM 1539 N N . GLN A 1 191 ? -0.299 -15.139 5.028 1.00 84.00 191 GLN A N 1
ATOM 1540 C CA . GLN A 1 191 ? -0.658 -16.137 6.038 1.00 84.00 191 GLN A CA 1
ATOM 1541 C C . GLN A 1 191 ? -1.501 -15.495 7.145 1.00 84.00 191 GLN A C 1
ATOM 1543 O O . GLN A 1 191 ? -2.589 -15.988 7.428 1.00 84.00 191 GLN A O 1
ATOM 1548 N N . GLY A 1 192 ? -1.083 -14.327 7.645 1.00 86.19 192 GLY A N 1
ATOM 1549 C CA . GLY A 1 192 ? -1.854 -13.561 8.620 1.00 86.19 192 GLY A CA 1
ATOM 1550 C C . GLY A 1 192 ? -3.265 -13.211 8.142 1.00 86.19 192 GLY A C 1
ATOM 1551 O O . GLY A 1 192 ? -4.228 -13.385 8.875 1.00 86.19 192 GLY A O 1
ATOM 1552 N N . ILE A 1 193 ? -3.454 -12.821 6.877 1.00 87.62 193 ILE A N 1
ATOM 1553 C CA . ILE A 1 193 ? -4.804 -12.571 6.332 1.00 87.62 193 ILE A CA 1
ATOM 1554 C C . ILE A 1 193 ? -5.689 -13.832 6.389 1.00 87.62 193 ILE A C 1
ATOM 1556 O O . ILE A 1 193 ? -6.890 -13.729 6.648 1.00 87.62 193 ILE A O 1
ATOM 1560 N N . SER A 1 194 ? -5.118 -15.019 6.162 1.00 90.25 194 SER A N 1
ATOM 1561 C CA . SER A 1 194 ? -5.850 -16.285 6.289 1.00 90.25 194 SER A CA 1
ATOM 1562 C C . SER A 1 194 ? -6.242 -16.561 7.742 1.00 90.25 194 SER A C 1
ATOM 1564 O O . SER A 1 194 ? -7.388 -16.927 8.012 1.00 90.25 194 SER A O 1
ATOM 1566 N N . ASP A 1 195 ? -5.321 -16.337 8.676 1.00 91.19 195 ASP A N 1
ATOM 1567 C CA . ASP A 1 195 ? -5.557 -16.544 10.106 1.00 91.19 195 ASP A CA 1
ATOM 1568 C C . ASP A 1 195 ? -6.584 -15.527 10.642 1.00 91.19 195 ASP A C 1
ATOM 1570 O O . ASP A 1 195 ? -7.520 -15.893 11.354 1.00 91.19 195 ASP A O 1
ATOM 1574 N N . ALA A 1 196 ? -6.525 -14.274 10.179 1.00 92.75 196 ALA A N 1
ATOM 1575 C CA . ALA A 1 196 ? -7.530 -13.249 10.455 1.00 92.75 196 ALA A CA 1
ATOM 1576 C C . ALA A 1 196 ? -8.925 -13.656 9.965 1.00 92.75 196 ALA A C 1
ATOM 1578 O O . ALA A 1 196 ? -9.913 -13.497 10.684 1.00 92.75 196 ALA A O 1
ATOM 1579 N N . SER A 1 197 ? -9.021 -14.234 8.760 1.00 95.81 197 SER A N 1
ATOM 1580 C CA . SER A 1 197 ? -10.291 -14.749 8.243 1.00 95.81 197 SER A CA 1
ATOM 1581 C C . SER A 1 197 ? -10.883 -15.827 9.151 1.00 95.81 197 SER A C 1
ATOM 1583 O O . SER A 1 197 ? -12.106 -15.880 9.306 1.00 95.81 197 SER A O 1
ATOM 1585 N N . PHE A 1 198 ? -10.049 -16.713 9.699 1.00 95.31 198 PHE A N 1
ATOM 1586 C CA . PHE A 1 198 ? -10.493 -17.769 10.604 1.00 95.31 198 PHE A CA 1
ATOM 1587 C C . PHE A 1 198 ? -10.996 -17.182 11.927 1.00 95.31 198 PHE A C 1
ATOM 1589 O O . PHE A 1 198 ? -12.115 -17.473 12.345 1.00 95.31 198 PHE A O 1
ATOM 1596 N N . GLU A 1 199 ? -10.230 -16.278 12.531 1.00 94.69 199 GLU A N 1
ATOM 1597 C CA . GLU A 1 199 ? -10.602 -15.606 13.777 1.00 94.69 199 GLU A CA 1
ATOM 1598 C C . GLU A 1 199 ? -11.913 -14.805 13.633 1.00 94.69 199 GLU A C 1
ATOM 1600 O O . GLU A 1 199 ? -12.827 -14.943 14.448 1.00 94.69 199 GLU A O 1
ATOM 1605 N N . TYR A 1 200 ? -12.109 -14.060 12.538 1.00 97.00 200 TYR A N 1
ATOM 1606 C CA . TYR A 1 200 ? -13.392 -13.390 12.278 1.00 97.00 200 TYR A CA 1
ATOM 1607 C C . TYR A 1 200 ? -14.565 -14.369 12.126 1.00 97.00 200 TYR A C 1
ATOM 1609 O O . TYR A 1 200 ? -15.692 -14.069 12.536 1.00 97.00 200 TYR A O 1
ATOM 1617 N N . TYR A 1 201 ? -14.328 -15.561 11.575 1.00 97.00 201 TYR A N 1
ATOM 1618 C CA . TYR A 1 201 ? -15.352 -16.600 11.511 1.00 97.00 201 TYR A CA 1
ATOM 1619 C C . TYR A 1 201 ? -15.714 -17.145 12.899 1.00 97.00 201 TYR A C 1
ATOM 1621 O O . TYR A 1 201 ? -16.902 -17.318 13.192 1.00 97.00 201 TYR A O 1
ATOM 1629 N N . GLU A 1 202 ? -14.730 -17.367 13.772 1.00 95.75 202 GLU A N 1
ATOM 1630 C CA . GLU A 1 202 ? -14.963 -17.753 15.168 1.00 95.75 202 GLU A CA 1
ATOM 1631 C C . GLU A 1 202 ? -15.755 -16.674 15.923 1.00 95.75 202 GLU A C 1
ATOM 1633 O O . GLU A 1 202 ? -16.785 -16.976 16.542 1.00 95.75 202 GLU A O 1
ATOM 1638 N N . ALA A 1 203 ? -15.370 -15.402 15.771 1.00 95.19 203 ALA A N 1
ATOM 1639 C CA . ALA A 1 203 ? -16.097 -14.266 16.334 1.00 95.19 203 ALA A CA 1
ATOM 1640 C C . ALA A 1 203 ? -17.562 -14.243 15.866 1.00 95.19 203 ALA A C 1
ATOM 1642 O O . ALA A 1 203 ? -18.488 -14.155 16.680 1.00 95.19 203 ALA A O 1
ATOM 1643 N N . TYR A 1 204 ? -17.796 -14.414 14.559 1.00 96.56 204 TYR A N 1
ATOM 1644 C CA . TYR A 1 204 ? -19.140 -14.481 13.987 1.00 96.56 204 TYR A CA 1
ATOM 1645 C C . TYR A 1 204 ? -19.953 -15.663 14.525 1.00 96.56 204 TYR A C 1
ATOM 1647 O O . TYR A 1 204 ? -21.142 -15.513 14.823 1.00 96.56 204 TYR A O 1
ATOM 1655 N N . LYS A 1 205 ? -19.353 -16.852 14.676 1.00 96.44 205 LYS A N 1
ATOM 1656 C CA . LYS A 1 205 ? -20.064 -18.024 15.211 1.00 96.44 205 LYS A CA 1
ATOM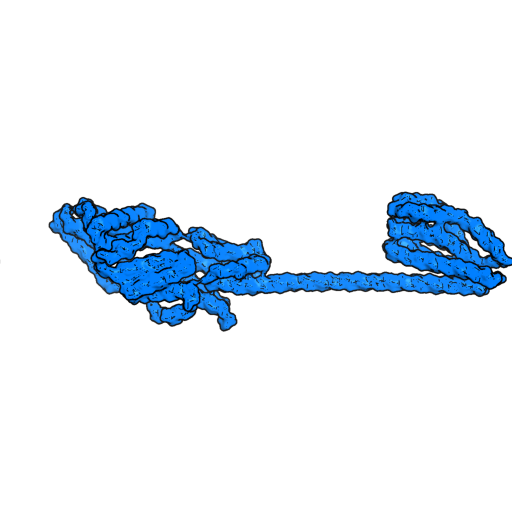 1657 C C . LYS A 1 205 ? -20.644 -17.748 16.595 1.00 96.44 205 LYS A C 1
ATOM 1659 O O . LYS A 1 205 ? -21.753 -18.218 16.871 1.00 96.44 205 LYS A O 1
ATOM 1664 N N . LEU A 1 206 ? -19.924 -16.980 17.409 1.00 93.75 206 LEU A N 1
ATOM 1665 C CA . LEU A 1 206 ? -20.272 -16.652 18.786 1.00 93.75 206 LEU A CA 1
ATOM 1666 C C . LEU A 1 206 ? -21.248 -15.475 18.908 1.00 93.75 206 LEU A C 1
ATOM 1668 O O . LEU A 1 206 ? -22.223 -15.595 19.653 1.00 93.75 206 LEU A O 1
ATOM 1672 N N . SER A 1 207 ? -21.007 -14.366 18.201 1.00 93.12 207 SER A N 1
ATOM 1673 C CA . SER A 1 207 ? -21.795 -13.129 18.342 1.00 93.12 207 SER A CA 1
ATOM 1674 C C . SER A 1 207 ? -22.968 -13.024 17.367 1.00 93.12 207 SER A C 1
ATOM 1676 O O . SER A 1 207 ? -23.954 -12.356 17.667 1.00 93.12 207 SER A O 1
ATOM 1678 N N . LYS A 1 208 ? -22.870 -13.686 16.205 1.00 93.75 208 LYS A N 1
ATOM 1679 C CA . LYS A 1 208 ? -23.758 -13.509 15.042 1.00 93.75 208 LYS A CA 1
ATOM 1680 C C . LYS A 1 208 ? -23.784 -12.083 14.484 1.00 93.75 208 LYS A C 1
ATOM 1682 O O . LYS A 1 208 ? -24.688 -11.750 13.720 1.00 93.75 208 LYS A O 1
ATOM 1687 N N . GLU A 1 209 ? -22.790 -11.258 14.810 1.00 91.56 209 GLU A N 1
ATOM 1688 C CA . GLU A 1 209 ? -22.705 -9.890 14.303 1.00 91.56 209 GLU A CA 1
ATOM 1689 C C . GLU A 1 209 ? -22.322 -9.871 12.812 1.00 91.56 209 GLU A C 1
ATOM 1691 O O . GLU A 1 209 ? -21.304 -10.463 12.436 1.00 91.56 209 GLU A O 1
ATOM 1696 N N . PRO A 1 210 ? -23.097 -9.189 11.943 1.00 93.88 210 PRO A N 1
ATOM 1697 C CA . PRO A 1 210 ? -22.828 -9.155 10.505 1.00 93.88 210 PRO A CA 1
ATOM 1698 C C . PRO A 1 210 ? -21.432 -8.635 10.152 1.00 93.88 210 PRO A C 1
ATOM 1700 O O . PRO A 1 210 ? -20.820 -9.142 9.217 1.00 93.88 210 PRO A O 1
ATOM 1703 N N . TYR A 1 211 ? -20.902 -7.687 10.931 1.00 93.75 211 TYR A N 1
ATOM 1704 C CA . TYR A 1 211 ? -19.561 -7.135 10.733 1.00 93.75 211 TYR A CA 1
ATOM 1705 C C . TYR A 1 211 ? -18.480 -8.225 10.673 1.00 93.75 211 TYR A C 1
ATOM 1707 O O . TYR A 1 211 ? -17.677 -8.232 9.747 1.00 93.75 211 TYR A O 1
ATOM 1715 N N . TYR A 1 212 ? -18.493 -9.203 11.583 1.00 95.44 212 TYR A N 1
ATOM 1716 C CA . TYR A 1 212 ? -17.486 -10.271 11.586 1.00 95.44 212 TYR A CA 1
ATOM 1717 C C . TYR A 1 212 ? -17.627 -11.221 10.396 1.00 95.44 212 TYR A C 1
ATOM 1719 O O . TYR A 1 212 ? -16.628 -11.670 9.837 1.00 95.44 212 TYR A O 1
ATOM 1727 N N . LYS A 1 213 ? -18.862 -11.496 9.956 1.00 96.19 213 LYS A N 1
ATOM 1728 C CA . LYS A 1 213 ? -19.082 -12.279 8.733 1.00 96.19 213 LYS A CA 1
ATOM 1729 C C . LYS A 1 213 ? -18.514 -11.548 7.515 1.00 96.19 213 LYS A C 1
ATOM 1731 O O . LYS A 1 213 ? -17.847 -12.173 6.697 1.00 96.19 213 LYS A O 1
ATOM 1736 N N . PHE A 1 214 ? -18.751 -10.241 7.426 1.00 96.94 214 PHE A N 1
ATOM 1737 C CA . PHE A 1 214 ? -18.193 -9.414 6.366 1.00 96.94 214 PHE A CA 1
ATOM 1738 C C . PHE A 1 214 ? -16.663 -9.396 6.415 1.00 96.94 214 PHE A C 1
ATOM 1740 O O . PHE A 1 214 ? -16.035 -9.659 5.400 1.00 96.94 214 PHE A O 1
ATOM 1747 N N . MET A 1 215 ? -16.056 -9.162 7.584 1.00 96.00 215 MET A N 1
ATOM 1748 C CA . MET A 1 215 ? -14.596 -9.106 7.722 1.00 96.00 215 MET A CA 1
ATOM 1749 C C . MET A 1 215 ? -13.917 -10.431 7.367 1.00 96.00 215 MET A C 1
ATOM 1751 O O . MET A 1 215 ? -12.881 -10.435 6.708 1.00 96.00 215 MET A O 1
ATOM 1755 N N . LYS A 1 216 ? -14.537 -11.569 7.700 1.00 96.12 216 LYS A N 1
ATOM 1756 C CA . LYS A 1 216 ? -14.096 -12.877 7.204 1.00 96.12 216 LYS A CA 1
ATOM 1757 C C . LYS A 1 216 ? -14.051 -12.897 5.671 1.00 96.12 216 LYS A C 1
ATOM 1759 O O . LYS A 1 216 ? -13.022 -13.229 5.094 1.00 96.12 216 LYS A O 1
ATOM 1764 N N . GLU A 1 217 ? -15.151 -12.551 5.005 1.00 96.62 217 GLU A N 1
ATOM 1765 C CA . GLU A 1 217 ? -15.216 -12.557 3.537 1.00 96.62 217 GLU A CA 1
ATOM 1766 C C . GLU A 1 217 ? -14.276 -11.505 2.913 1.00 96.62 217 GLU A C 1
ATOM 1768 O O . GLU A 1 217 ? -13.665 -11.753 1.878 1.00 96.62 217 GLU A O 1
ATOM 1773 N N . PHE A 1 218 ? -14.059 -10.373 3.584 1.00 95.00 218 PHE A N 1
ATOM 1774 C CA . PHE A 1 218 ? -13.078 -9.356 3.207 1.00 95.00 218 PHE A CA 1
ATOM 1775 C C . PHE A 1 218 ? -11.642 -9.898 3.227 1.00 95.00 218 PHE A C 1
ATOM 1777 O O . PHE A 1 218 ? -10.896 -9.718 2.263 1.00 95.00 218 PHE A O 1
ATOM 1784 N N . CYS A 1 219 ? -11.253 -10.633 4.272 1.00 93.44 219 CYS A N 1
ATOM 1785 C CA . CYS A 1 219 ? -9.968 -11.334 4.315 1.00 93.44 219 CYS A CA 1
ATOM 1786 C C . CYS A 1 219 ? -9.868 -12.420 3.223 1.00 93.44 219 CYS A C 1
ATOM 1788 O O . CYS A 1 219 ? -8.811 -12.604 2.611 1.00 93.44 219 CYS A O 1
ATOM 1790 N N . GLN A 1 220 ? -10.970 -13.112 2.914 1.00 92.88 220 GLN A N 1
ATOM 1791 C CA . GLN A 1 220 ? -11.033 -14.058 1.792 1.00 92.88 220 GLN A CA 1
ATOM 1792 C C . GLN A 1 220 ? -10.817 -13.359 0.440 1.00 92.88 220 GLN A C 1
ATOM 1794 O O . GLN A 1 220 ? -10.101 -13.896 -0.404 1.00 92.88 220 GLN A O 1
ATOM 1799 N N . ALA A 1 221 ? -11.355 -12.151 0.251 1.00 92.69 221 ALA A N 1
ATOM 1800 C CA . ALA A 1 221 ? -11.106 -11.342 -0.940 1.00 92.69 221 ALA A CA 1
ATOM 1801 C C . ALA A 1 221 ? -9.636 -10.897 -1.027 1.00 92.69 221 ALA A C 1
ATOM 1803 O O . ALA A 1 221 ? -8.972 -11.124 -2.035 1.00 92.69 221 ALA A O 1
ATOM 1804 N N . ARG A 1 222 ? -9.069 -10.387 0.076 1.00 88.06 222 ARG A N 1
ATOM 1805 C CA . ARG A 1 222 ? -7.645 -9.998 0.162 1.00 88.06 222 ARG A CA 1
ATOM 1806 C C . ARG A 1 222 ? -6.668 -11.147 -0.114 1.00 88.06 222 ARG A C 1
ATOM 1808 O O . ARG A 1 222 ? -5.559 -10.903 -0.579 1.00 88.06 222 ARG A O 1
ATOM 1815 N N . SER A 1 223 ? -7.048 -12.387 0.194 1.00 85.81 223 SER A N 1
ATOM 1816 C CA . SER A 1 223 ? -6.238 -13.584 -0.085 1.00 85.81 223 SER A CA 1
ATOM 1817 C C . SER A 1 223 ? -6.469 -14.175 -1.484 1.00 85.81 223 SER A C 1
ATOM 1819 O O . SER A 1 223 ? -5.731 -15.083 -1.879 1.00 85.81 223 SER A O 1
ATOM 1821 N N . GLY A 1 224 ? -7.444 -13.650 -2.238 1.00 85.56 224 GLY A N 1
ATOM 1822 C CA . GLY A 1 224 ? -7.809 -14.092 -3.586 1.00 85.56 224 GLY A CA 1
ATOM 1823 C C . GLY A 1 224 ? -8.740 -15.309 -3.633 1.00 85.56 224 GLY A C 1
ATOM 1824 O O . GLY A 1 224 ? -8.859 -15.938 -4.680 1.00 85.56 224 GLY A O 1
ATOM 1825 N N . THR A 1 225 ? -9.375 -15.674 -2.514 1.00 89.88 225 THR A N 1
ATOM 1826 C CA . THR A 1 225 ? -10.323 -16.805 -2.448 1.00 89.88 225 THR A CA 1
ATOM 1827 C C . THR A 1 225 ? -11.661 -16.463 -3.108 1.00 89.88 225 THR A C 1
ATOM 1829 O O . THR A 1 225 ? -12.274 -17.318 -3.742 1.00 89.88 225 THR A O 1
ATOM 1832 N N . ILE A 1 226 ? -12.106 -15.217 -2.954 1.00 93.88 226 ILE A N 1
ATOM 1833 C CA . ILE A 1 226 ? -13.259 -14.629 -3.650 1.00 93.88 226 ILE A CA 1
ATOM 1834 C C . ILE A 1 226 ? -12.827 -13.298 -4.273 1.00 93.88 226 ILE A C 1
ATOM 1836 O O . ILE A 1 226 ? -11.771 -12.774 -3.921 1.00 93.88 226 ILE A O 1
ATOM 1840 N N . SER A 1 227 ? -13.627 -12.739 -5.181 1.00 94.38 227 SER A N 1
ATOM 1841 C CA . SER A 1 227 ? -13.365 -11.393 -5.721 1.00 94.38 227 SER A CA 1
ATOM 1842 C C . SER A 1 227 ? -13.979 -10.299 -4.844 1.00 94.38 227 SER A C 1
ATOM 1844 O O . SER A 1 227 ? -15.008 -10.513 -4.193 1.00 94.38 227 SER A O 1
ATOM 1846 N N . PHE A 1 228 ? -13.400 -9.100 -4.854 1.00 95.56 228 PHE A N 1
ATOM 1847 C CA . PHE A 1 228 ? -13.993 -7.939 -4.192 1.00 95.56 228 PHE A CA 1
ATOM 1848 C C . PHE A 1 228 ? -15.344 -7.564 -4.814 1.00 95.56 228 PHE A C 1
ATOM 1850 O O . PHE A 1 228 ? -16.270 -7.208 -4.085 1.00 95.56 228 PHE A O 1
ATOM 1857 N N . CYS A 1 229 ? -15.521 -7.705 -6.131 1.00 95.38 229 CYS A N 1
ATOM 1858 C CA . CYS A 1 229 ? -16.817 -7.446 -6.768 1.00 95.38 229 CYS A CA 1
ATOM 1859 C C . CYS A 1 229 ? -17.927 -8.429 -6.361 1.00 95.38 229 CYS A C 1
ATOM 1861 O O . CYS A 1 229 ? -19.094 -8.034 -6.232 1.00 95.38 229 CYS A O 1
ATOM 1863 N N . GLU A 1 230 ? -17.587 -9.697 -6.123 1.00 96.44 230 GLU A N 1
ATOM 1864 C CA . GLU A 1 230 ? -18.515 -10.665 -5.531 1.00 96.44 230 GLU A CA 1
ATOM 1865 C C . GLU A 1 230 ? -18.911 -10.235 -4.113 1.00 96.44 230 GLU A C 1
ATOM 1867 O O . GLU A 1 230 ? -20.099 -10.196 -3.784 1.00 96.44 230 GLU A O 1
ATOM 1872 N N . LEU A 1 231 ? -17.935 -9.814 -3.301 1.00 96.56 231 LEU A N 1
ATOM 1873 C CA . LEU A 1 231 ? -18.174 -9.340 -1.939 1.00 96.56 231 LEU A CA 1
ATOM 1874 C C . LEU A 1 231 ? -19.090 -8.103 -1.896 1.00 96.56 231 LEU A C 1
ATOM 1876 O O . LEU A 1 231 ? -20.047 -8.072 -1.121 1.00 96.56 231 LEU A O 1
ATOM 1880 N N . VAL A 1 232 ? -18.866 -7.112 -2.768 1.00 96.56 232 VAL A N 1
ATOM 1881 C CA . VAL A 1 232 ? -19.753 -5.939 -2.911 1.00 96.56 232 VAL A CA 1
ATOM 1882 C C . VAL A 1 232 ? -21.182 -6.370 -3.237 1.00 96.56 232 VAL A C 1
ATOM 1884 O O . VAL A 1 232 ? -22.136 -5.891 -2.623 1.00 96.56 232 VAL A O 1
ATOM 1887 N N . SER A 1 233 ? -21.342 -7.300 -4.180 1.00 95.88 233 SER A N 1
ATOM 1888 C CA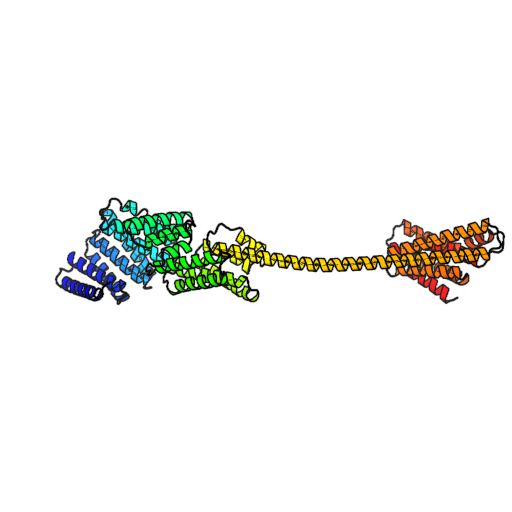 . SER A 1 233 ? -22.657 -7.779 -4.617 1.00 95.88 233 SER A CA 1
ATOM 1889 C C . SER A 1 233 ? -23.430 -8.465 -3.489 1.00 95.88 233 SER A C 1
ATOM 1891 O O . SER A 1 233 ? -24.635 -8.233 -3.346 1.00 95.88 233 SER A O 1
ATOM 1893 N N . ASN A 1 234 ? -22.729 -9.259 -2.675 1.00 95.44 234 ASN A N 1
ATOM 1894 C CA . ASN A 1 234 ? -23.296 -10.001 -1.549 1.00 95.44 234 ASN A CA 1
ATOM 1895 C C . ASN A 1 234 ? -23.755 -9.100 -0.398 1.00 95.44 234 ASN A C 1
ATOM 1897 O O . ASN A 1 234 ? -24.671 -9.483 0.323 1.00 95.44 234 ASN A O 1
ATOM 1901 N N . TRP A 1 235 ? -23.148 -7.919 -0.242 1.00 96.00 235 TRP A N 1
ATOM 1902 C CA . TRP A 1 235 ? -23.396 -7.021 0.890 1.00 96.00 235 TRP A CA 1
ATOM 1903 C C . TRP A 1 235 ? -24.069 -5.704 0.502 1.00 96.00 235 TRP A C 1
ATOM 1905 O O . TRP A 1 235 ? -24.054 -4.747 1.272 1.00 96.00 235 TRP A O 1
ATOM 1915 N N . LYS A 1 236 ? -24.646 -5.590 -0.694 1.00 89.50 236 LYS A N 1
ATOM 1916 C CA . LYS A 1 236 ? -25.175 -4.309 -1.193 1.00 89.50 236 LYS A CA 1
ATOM 1917 C C . LYS A 1 236 ? -26.385 -3.762 -0.417 1.00 89.50 236 LYS A C 1
ATOM 1919 O O . LYS A 1 236 ? -26.629 -2.561 -0.477 1.00 89.50 236 LYS A O 1
ATOM 1924 N N . LEU A 1 237 ? -27.168 -4.615 0.254 1.00 85.94 237 LEU A N 1
ATOM 1925 C CA . LEU A 1 237 ? -28.453 -4.240 0.874 1.00 85.94 237 LEU A CA 1
ATOM 1926 C C . LEU A 1 237 ? -28.334 -3.948 2.375 1.00 85.94 237 LEU A C 1
ATOM 1928 O O . LEU A 1 237 ? -29.256 -3.418 2.990 1.00 85.94 237 LEU A O 1
ATOM 1932 N N . GLU A 1 238 ? -27.204 -4.301 2.967 1.00 86.50 238 GLU A N 1
ATOM 1933 C CA . GLU A 1 238 ? -26.951 -4.235 4.392 1.00 86.50 238 GLU A CA 1
ATOM 1934 C C . GLU A 1 238 ? -26.615 -2.799 4.803 1.00 86.50 238 GLU A C 1
ATOM 1936 O O . GLU A 1 238 ? -25.740 -2.157 4.216 1.00 86.50 238 GLU A O 1
ATOM 1941 N N . GLU A 1 239 ? -27.279 -2.294 5.843 1.00 86.25 239 GLU A N 1
ATOM 1942 C CA . GLU A 1 239 ? -26.959 -0.988 6.422 1.00 86.25 239 GLU A CA 1
ATOM 1943 C C . GLU A 1 239 ? -25.595 -1.050 7.129 1.00 86.25 239 GLU A C 1
ATOM 1945 O O . GLU A 1 239 ? -25.349 -1.930 7.955 1.00 86.25 239 GLU A O 1
ATOM 1950 N N . LYS A 1 240 ? -24.698 -0.108 6.811 1.00 91.81 240 LYS A N 1
ATOM 1951 C CA . LYS A 1 240 ? -23.323 -0.068 7.334 1.00 91.81 240 LYS A CA 1
ATOM 1952 C C . LYS A 1 240 ? -23.049 1.275 7.984 1.00 91.81 240 LYS A C 1
ATOM 1954 O O . LYS A 1 240 ? -23.458 2.315 7.472 1.00 91.81 240 LYS A O 1
ATOM 1959 N N . LYS A 1 241 ? -22.362 1.245 9.125 1.00 86.12 241 LYS A N 1
ATOM 1960 C CA . LYS A 1 241 ? -22.029 2.429 9.926 1.00 86.12 241 LYS A CA 1
ATOM 1961 C C . LYS A 1 241 ? -20.596 2.330 10.424 1.00 86.12 241 LYS A C 1
ATOM 1963 O O . LYS A 1 241 ? -20.070 1.228 10.590 1.00 86.12 241 LYS A O 1
ATOM 1968 N N . SER A 1 242 ? -19.999 3.485 10.700 1.00 86.44 242 SER A N 1
ATOM 1969 C CA . SER A 1 242 ? -18.667 3.588 11.306 1.00 86.44 242 SER A CA 1
ATOM 1970 C C . SER A 1 242 ? -17.618 2.788 10.512 1.00 86.44 242 SER A C 1
ATOM 1972 O O . SER A 1 242 ? -17.639 2.811 9.283 1.00 86.44 242 SER A O 1
ATOM 1974 N N . ILE A 1 243 ? -16.732 2.049 11.186 1.00 86.44 243 ILE A N 1
ATOM 1975 C CA . ILE A 1 243 ? -15.641 1.294 10.553 1.00 86.44 243 ILE A CA 1
ATOM 1976 C C . ILE A 1 243 ? -16.116 0.239 9.539 1.00 86.44 243 ILE A C 1
ATOM 1978 O O . ILE A 1 243 ? -15.422 -0.037 8.566 1.00 86.44 243 ILE A O 1
ATOM 1982 N N . PHE A 1 244 ? -17.322 -0.316 9.706 1.00 91.88 244 PHE A N 1
ATOM 1983 C CA . PHE A 1 244 ? -17.876 -1.260 8.732 1.00 91.88 244 PHE A CA 1
ATOM 1984 C C . PHE A 1 244 ? -18.119 -0.565 7.380 1.00 91.88 244 PHE A C 1
ATOM 1986 O O . PHE A 1 244 ? -17.839 -1.121 6.321 1.00 91.88 244 PHE A O 1
ATOM 1993 N N . LEU A 1 245 ? -18.579 0.688 7.399 1.00 93.19 245 LEU A N 1
ATOM 1994 C CA . LEU A 1 245 ? -18.736 1.454 6.167 1.00 93.19 245 LEU A CA 1
ATOM 1995 C C . LEU A 1 245 ? -17.380 1.738 5.500 1.00 93.19 245 LEU A C 1
ATOM 1997 O O . LEU A 1 245 ? -17.284 1.634 4.282 1.00 93.19 245 LEU A O 1
ATOM 2001 N N . ASP A 1 246 ? -16.332 2.020 6.282 1.00 92.50 246 ASP A N 1
ATOM 2002 C CA . ASP A 1 246 ? -14.973 2.237 5.760 1.00 92.50 246 ASP A CA 1
ATOM 2003 C C . ASP A 1 246 ? -14.427 0.993 5.042 1.00 92.50 246 ASP A C 1
ATOM 2005 O O . ASP A 1 246 ? -13.973 1.101 3.903 1.00 92.50 246 ASP A O 1
ATOM 2009 N N . TYR A 1 247 ? -14.535 -0.197 5.643 1.00 92.88 247 TYR A N 1
ATOM 2010 C CA . TYR A 1 247 ? -14.090 -1.432 4.985 1.00 92.88 247 TYR A CA 1
ATOM 2011 C C . TYR A 1 247 ? -14.943 -1.813 3.770 1.00 92.88 247 TYR A C 1
ATOM 2013 O O . TYR A 1 247 ? -14.423 -2.335 2.780 1.00 92.88 247 TYR A O 1
ATOM 2021 N N . TYR A 1 248 ? -16.249 -1.550 3.807 1.00 95.38 248 TYR A N 1
ATOM 2022 C CA . TYR A 1 248 ? -17.100 -1.789 2.647 1.00 95.38 248 TYR A CA 1
ATOM 2023 C C . TYR A 1 248 ? -16.772 -0.845 1.493 1.00 95.38 248 TYR A C 1
ATOM 2025 O O . TYR A 1 248 ? -16.614 -1.306 0.368 1.00 95.38 248 TYR A O 1
ATOM 2033 N N . ASP A 1 249 ? -16.592 0.450 1.747 1.00 95.56 249 ASP A N 1
ATOM 2034 C CA . ASP A 1 249 ? -16.177 1.381 0.696 1.00 95.56 249 ASP A CA 1
ATOM 2035 C C . ASP A 1 249 ? -14.777 1.039 0.164 1.00 95.56 249 ASP A C 1
ATOM 2037 O O . ASP A 1 249 ? -14.535 1.176 -1.034 1.00 95.56 249 ASP A O 1
ATOM 2041 N N . TYR A 1 250 ? -13.879 0.515 1.010 1.00 94.12 250 TYR A N 1
ATOM 2042 C CA . TYR A 1 250 ? -12.594 -0.029 0.559 1.00 94.12 250 TYR A CA 1
ATOM 2043 C C . TYR A 1 250 ? -12.784 -1.245 -0.360 1.00 94.12 250 TYR A C 1
ATOM 2045 O O . TYR A 1 250 ? -12.110 -1.377 -1.374 1.00 94.12 250 TYR A O 1
ATOM 2053 N N . THR A 1 251 ? -13.754 -2.109 -0.058 1.00 95.31 251 THR A N 1
ATOM 2054 C CA . THR A 1 251 ? -14.129 -3.242 -0.922 1.00 95.31 251 THR A CA 1
ATOM 2055 C C . THR A 1 251 ? -14.661 -2.760 -2.274 1.00 95.31 251 THR A C 1
ATOM 2057 O O . THR A 1 251 ? -14.320 -3.324 -3.309 1.00 95.31 251 THR A O 1
ATOM 2060 N N . VAL A 1 252 ? -15.470 -1.695 -2.288 1.00 96.12 252 VAL A N 1
ATOM 2061 C CA . VAL A 1 252 ? -15.959 -1.074 -3.530 1.00 96.12 252 VAL A CA 1
ATOM 2062 C C . VAL A 1 252 ? -14.800 -0.489 -4.336 1.00 96.12 252 VAL A C 1
ATOM 2064 O O . VAL A 1 252 ? -14.737 -0.695 -5.545 1.00 96.12 252 VAL A O 1
ATOM 2067 N N . PHE A 1 253 ? -13.857 0.184 -3.673 1.00 95.31 253 PHE A N 1
ATOM 2068 C CA . PHE A 1 253 ? -12.609 0.642 -4.284 1.00 95.31 253 PHE A CA 1
ATOM 2069 C C . PHE A 1 253 ? -11.840 -0.514 -4.951 1.00 95.31 253 PHE A C 1
ATOM 2071 O O . PHE A 1 253 ? -11.504 -0.419 -6.129 1.00 95.31 253 PHE A O 1
ATOM 2078 N N . GLU A 1 254 ? -11.608 -1.615 -4.236 1.00 94.50 254 GLU A N 1
ATOM 2079 C CA . GLU A 1 254 ? -10.903 -2.781 -4.778 1.00 94.50 254 GLU A CA 1
ATOM 2080 C C . GLU A 1 254 ? -11.669 -3.428 -5.944 1.00 94.50 254 GLU A C 1
ATOM 2082 O O . GLU A 1 254 ? -11.056 -3.813 -6.936 1.00 94.50 254 GLU A O 1
ATOM 2087 N N . CYS A 1 255 ? -13.005 -3.479 -5.894 1.00 94.94 255 CYS A N 1
ATOM 2088 C CA . CYS A 1 255 ? -13.819 -3.948 -7.021 1.00 94.94 255 CYS A CA 1
ATOM 2089 C C . CYS A 1 255 ? -13.659 -3.061 -8.269 1.00 94.94 255 CYS A C 1
ATOM 2091 O O . CYS A 1 255 ? -13.566 -3.580 -9.381 1.00 94.94 255 CYS A O 1
ATOM 2093 N N . HIS A 1 256 ? -13.571 -1.736 -8.112 1.00 94.81 256 HIS A N 1
ATOM 2094 C CA . HIS A 1 256 ? -13.269 -0.849 -9.241 1.00 94.81 256 HIS A CA 1
ATOM 2095 C C . HIS A 1 256 ? -11.892 -1.157 -9.849 1.00 94.81 256 HIS A C 1
ATOM 2097 O O . HIS A 1 256 ? -11.756 -1.196 -11.070 1.00 94.81 256 HIS A O 1
ATOM 2103 N N . LEU A 1 257 ? -10.883 -1.475 -9.029 1.00 92.31 257 LEU A N 1
ATOM 2104 C CA . LEU A 1 257 ? -9.583 -1.920 -9.544 1.00 92.31 257 LEU A CA 1
ATOM 2105 C C . LEU A 1 257 ? -9.667 -3.277 -10.259 1.00 92.31 257 LEU A C 1
ATOM 2107 O O . LEU A 1 257 ? -9.070 -3.445 -11.321 1.00 92.31 257 LEU A O 1
ATOM 2111 N N . GLU A 1 258 ? -10.430 -4.236 -9.730 1.00 92.69 258 GLU A N 1
ATOM 2112 C CA . GLU A 1 258 ? -10.687 -5.515 -10.409 1.00 92.69 258 GLU A CA 1
ATOM 2113 C C . GLU A 1 258 ? -11.379 -5.325 -11.762 1.00 92.69 258 GLU A C 1
ATOM 2115 O O . GLU A 1 258 ? -11.104 -6.067 -12.705 1.00 92.69 258 GLU A O 1
ATOM 2120 N N . ASN A 1 259 ? -12.286 -4.354 -11.874 1.00 92.31 259 ASN A N 1
ATOM 2121 C CA . ASN A 1 259 ? -12.951 -4.027 -13.131 1.00 92.31 259 ASN A CA 1
ATOM 2122 C C . ASN A 1 259 ? -12.023 -3.305 -14.107 1.00 92.31 259 ASN A C 1
ATOM 2124 O O . ASN A 1 259 ? -12.040 -3.646 -15.286 1.00 92.31 259 ASN A O 1
ATOM 2128 N N . ALA A 1 260 ? -11.177 -2.390 -13.628 1.00 89.00 260 ALA A N 1
ATOM 2129 C CA . ALA A 1 260 ? -10.153 -1.722 -14.432 1.00 89.00 260 ALA A CA 1
ATOM 2130 C C . ALA A 1 260 ? -9.169 -2.723 -15.070 1.00 89.00 260 ALA A C 1
ATOM 2132 O O . ALA A 1 260 ? -8.735 -2.541 -16.202 1.00 89.00 260 ALA A O 1
ATOM 2133 N N . LEU A 1 261 ? -8.876 -3.831 -14.377 1.00 86.88 261 LEU A N 1
ATOM 2134 C CA . LEU A 1 261 ? -8.046 -4.926 -14.894 1.00 86.88 261 LEU A CA 1
ATOM 2135 C C . LEU A 1 261 ? -8.724 -5.758 -16.002 1.00 86.88 261 LEU A C 1
ATOM 2137 O O . LEU A 1 261 ? -8.043 -6.549 -16.664 1.00 86.88 261 LEU A O 1
ATOM 2141 N N . LYS A 1 262 ? -10.046 -5.636 -16.199 1.00 86.50 262 LYS A N 1
ATOM 2142 C CA . LYS A 1 262 ? -10.805 -6.369 -17.227 1.00 86.50 262 LYS A CA 1
ATOM 2143 C C . LYS A 1 262 ? -10.865 -5.543 -18.511 1.00 86.50 262 LYS A C 1
ATOM 2145 O O . LYS A 1 262 ? -11.410 -4.448 -18.533 1.00 86.50 262 LYS A O 1
ATOM 2150 N N . SER A 1 263 ? -10.424 -6.129 -19.623 1.00 68.69 263 SER A N 1
ATOM 2151 C CA . SER A 1 263 ? -10.352 -5.469 -20.940 1.00 68.69 263 SER A CA 1
ATOM 2152 C C . SER A 1 263 ? -11.694 -5.027 -21.543 1.00 68.69 263 SER A C 1
ATOM 2154 O O . SER A 1 263 ? -11.711 -4.349 -22.566 1.00 68.69 263 SER A O 1
ATOM 2156 N N . THR A 1 264 ? -12.825 -5.424 -20.957 1.00 70.56 264 THR A N 1
ATOM 2157 C CA . THR A 1 264 ? -14.174 -5.138 -21.466 1.00 70.56 264 THR A CA 1
ATOM 2158 C C . THR A 1 264 ? -14.816 -3.889 -20.857 1.00 70.56 264 THR A C 1
ATOM 2160 O O . THR A 1 264 ? -15.942 -3.561 -21.226 1.00 70.56 264 THR A O 1
ATOM 2163 N N . ILE A 1 265 ? -14.164 -3.236 -19.892 1.00 78.94 265 ILE A N 1
ATOM 2164 C CA . ILE A 1 265 ? -14.710 -2.103 -19.130 1.00 78.94 265 ILE A CA 1
ATOM 2165 C C . ILE A 1 265 ? -13.830 -0.869 -19.368 1.00 78.94 265 ILE A C 1
ATOM 2167 O O . ILE A 1 265 ? -12.633 -0.999 -19.613 1.00 78.94 265 ILE A O 1
ATOM 2171 N N . ASN A 1 266 ? -14.421 0.332 -19.328 1.00 84.06 266 ASN A N 1
ATOM 2172 C CA . ASN A 1 266 ? -13.654 1.571 -19.428 1.00 84.06 266 ASN A CA 1
ATOM 2173 C C . ASN A 1 266 ? -12.801 1.777 -18.166 1.00 84.06 266 ASN A C 1
ATOM 2175 O O . ASN A 1 266 ? -13.291 2.213 -17.125 1.00 84.06 266 ASN A O 1
ATOM 2179 N N . GLU A 1 267 ? -11.516 1.473 -18.290 1.00 83.81 267 GLU A N 1
ATOM 2180 C CA . GLU A 1 267 ? -10.515 1.570 -17.232 1.00 83.81 267 GLU A CA 1
ATOM 2181 C C . GLU A 1 267 ? -10.424 2.969 -16.601 1.00 83.81 267 GLU A C 1
ATOM 2183 O O . GLU A 1 267 ? -10.330 3.086 -15.380 1.00 83.81 267 GLU A O 1
ATOM 2188 N N . GLU A 1 268 ? -10.499 4.039 -17.399 1.00 83.19 268 GLU A N 1
ATOM 2189 C CA . GLU A 1 268 ? -10.371 5.412 -16.894 1.00 83.19 268 GLU A CA 1
ATOM 2190 C C . GLU A 1 268 ? -11.544 5.792 -15.974 1.00 83.19 268 GLU A C 1
ATOM 2192 O O . GLU A 1 268 ? -11.355 6.433 -14.935 1.00 83.19 268 GLU A O 1
ATOM 2197 N N . ASP A 1 269 ? -12.759 5.368 -16.330 1.00 87.31 269 ASP A N 1
ATOM 2198 C CA . ASP A 1 269 ? -13.958 5.620 -15.529 1.00 87.31 269 ASP A CA 1
ATOM 2199 C C . ASP A 1 269 ? -13.916 4.835 -14.210 1.00 87.31 269 ASP A C 1
ATOM 2201 O O . ASP A 1 269 ? -14.212 5.393 -13.150 1.00 87.31 269 ASP A O 1
ATOM 2205 N N . GLU A 1 270 ? -13.480 3.571 -14.246 1.00 92.06 270 GLU A N 1
ATOM 2206 C CA . GLU A 1 270 ? -13.305 2.750 -13.041 1.00 92.06 270 GLU A CA 1
ATOM 2207 C C . GLU A 1 270 ? -12.258 3.355 -12.093 1.00 92.06 270 GLU A C 1
ATOM 2209 O O . GLU A 1 270 ? -12.490 3.433 -10.885 1.00 92.06 270 GLU A O 1
ATOM 2214 N N . LEU A 1 271 ? -11.142 3.881 -12.614 1.00 89.31 271 LEU A N 1
ATOM 2215 C CA . LEU A 1 271 ? -10.126 4.538 -11.786 1.00 89.31 271 LEU A CA 1
ATOM 2216 C C . LEU A 1 271 ? -10.632 5.831 -11.138 1.00 89.31 271 LEU A C 1
ATOM 2218 O O . LEU A 1 271 ? -10.351 6.081 -9.962 1.00 89.31 271 LEU A O 1
ATOM 2222 N N . LYS A 1 272 ? -11.433 6.634 -11.850 1.00 89.50 272 LYS A N 1
ATOM 2223 C CA . LYS A 1 272 ? -12.086 7.821 -11.268 1.00 89.50 272 LYS A CA 1
ATOM 2224 C C . LYS A 1 272 ? -13.027 7.439 -10.125 1.00 89.50 272 LYS A C 1
ATOM 2226 O O . LYS A 1 272 ? -13.037 8.102 -9.084 1.00 89.50 272 LYS A O 1
ATOM 2231 N N . LEU A 1 273 ? -13.798 6.363 -10.290 1.00 93.06 273 LEU A N 1
ATOM 2232 C CA . LEU A 1 273 ? -14.681 5.845 -9.243 1.00 9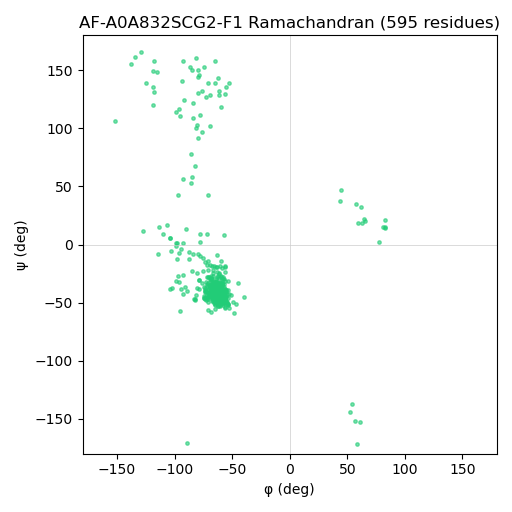3.06 273 LEU A CA 1
ATOM 2233 C C . LEU A 1 273 ? -13.888 5.301 -8.043 1.00 93.06 273 LEU A C 1
ATOM 2235 O O . LEU A 1 273 ? -14.241 5.599 -6.899 1.00 93.06 273 LEU A O 1
ATOM 2239 N N . ALA A 1 274 ? -12.779 4.599 -8.291 1.00 93.38 274 ALA A N 1
ATOM 2240 C CA . ALA A 1 274 ? -11.858 4.115 -7.264 1.00 93.38 274 ALA A CA 1
ATOM 2241 C C . ALA A 1 274 ? -11.298 5.269 -6.408 1.00 93.38 274 ALA A C 1
ATOM 2243 O O . ALA A 1 274 ? -11.403 5.246 -5.178 1.00 93.38 274 ALA A O 1
ATOM 2244 N N . VAL A 1 275 ? -10.778 6.326 -7.044 1.00 92.12 275 VAL A N 1
ATOM 2245 C CA . VAL A 1 275 ? -10.252 7.523 -6.357 1.00 92.12 275 VAL A CA 1
ATOM 2246 C C . VAL A 1 275 ? -11.343 8.244 -5.565 1.00 92.12 275 VAL A C 1
ATOM 2248 O O . VAL A 1 275 ? -11.107 8.680 -4.431 1.00 92.12 275 VAL A O 1
ATOM 2251 N N . LYS A 1 276 ? -12.556 8.343 -6.122 1.00 94.44 276 LYS A N 1
ATOM 2252 C CA . LYS A 1 276 ? -13.703 8.936 -5.427 1.00 94.44 276 LYS A CA 1
ATOM 2253 C C . LYS A 1 276 ? -14.023 8.178 -4.139 1.00 94.44 276 LYS A C 1
ATOM 2255 O O . LYS A 1 276 ? -14.195 8.809 -3.099 1.00 94.44 276 LYS A O 1
ATOM 2260 N N . LYS A 1 277 ? -14.046 6.842 -4.180 1.00 94.94 277 LYS A N 1
ATOM 2261 C CA . LYS A 1 277 ? -14.312 6.015 -2.993 1.00 94.94 277 LYS A CA 1
ATOM 2262 C C . LYS A 1 277 ? -13.249 6.179 -1.916 1.00 94.94 277 LYS A C 1
ATOM 2264 O O . LYS A 1 277 ? -13.592 6.397 -0.758 1.00 94.94 277 LYS A O 1
ATOM 2269 N N . LEU A 1 278 ? -11.973 6.169 -2.292 1.00 95.19 278 LEU A N 1
ATOM 2270 C CA . LEU A 1 278 ? -10.890 6.458 -1.352 1.00 95.19 278 LEU A CA 1
ATOM 2271 C C . LEU A 1 278 ? -11.030 7.856 -0.729 1.00 95.19 278 LEU A C 1
ATOM 2273 O O . LEU A 1 278 ? -10.872 8.017 0.478 1.00 95.19 278 LEU A O 1
ATOM 2277 N N . THR A 1 279 ? -11.393 8.864 -1.519 1.00 94.50 279 THR A N 1
ATOM 2278 C CA . THR A 1 279 ? -11.608 10.230 -1.017 1.00 94.50 279 THR A CA 1
ATOM 2279 C C . THR A 1 279 ? -12.732 10.288 0.023 1.00 94.50 279 THR A C 1
ATOM 2281 O O . THR A 1 279 ? -12.545 10.865 1.092 1.00 94.50 279 THR A O 1
ATOM 2284 N N . GLU A 1 280 ? -13.860 9.620 -0.235 1.00 95.12 280 GLU A N 1
ATOM 2285 C CA . GLU A 1 280 ? -14.970 9.521 0.722 1.00 95.12 280 GLU A CA 1
ATOM 2286 C C . GLU A 1 280 ? -14.536 8.869 2.049 1.00 95.12 280 GLU A C 1
ATOM 2288 O O . GLU A 1 280 ? -14.903 9.358 3.120 1.00 95.12 280 GLU A O 1
ATOM 2293 N N . ILE A 1 281 ? -13.707 7.816 2.000 1.00 95.25 281 ILE A N 1
ATOM 2294 C CA . ILE A 1 281 ? -13.152 7.174 3.205 1.00 95.25 281 ILE A CA 1
ATOM 2295 C C . ILE A 1 281 ? -12.229 8.139 3.955 1.00 95.25 281 ILE A C 1
ATOM 2297 O O . ILE A 1 281 ? -12.381 8.313 5.163 1.00 95.25 281 ILE A O 1
ATOM 2301 N N . ARG A 1 282 ? -11.285 8.785 3.255 1.00 94.50 282 ARG A N 1
ATOM 2302 C CA . ARG A 1 282 ? -10.304 9.717 3.841 1.00 94.50 282 ARG A CA 1
ATOM 2303 C C . ARG A 1 282 ? -10.976 10.859 4.602 1.00 94.50 282 ARG A C 1
ATOM 2305 O O . ARG A 1 282 ? -10.499 11.253 5.668 1.00 94.50 282 ARG A O 1
ATOM 2312 N N . ASP A 1 283 ? -12.046 11.404 4.032 1.00 93.25 283 ASP A N 1
ATOM 2313 C CA . ASP A 1 283 ? -12.733 12.573 4.577 1.00 93.25 283 ASP A CA 1
ATOM 2314 C C . ASP A 1 283 ? -13.647 12.193 5.754 1.00 93.25 283 ASP A C 1
ATOM 2316 O O . ASP A 1 283 ? -13.812 12.977 6.690 1.00 93.25 283 ASP A O 1
ATOM 2320 N N . ARG A 1 284 ? -14.196 10.970 5.749 1.00 93.31 284 ARG A N 1
ATOM 2321 C CA . ARG A 1 284 ? -15.062 10.447 6.814 1.00 93.31 284 ARG A CA 1
ATOM 2322 C C . ARG A 1 284 ? -14.284 9.896 8.011 1.00 93.31 284 ARG A C 1
ATOM 2324 O O . ARG A 1 284 ? -14.655 10.161 9.158 1.00 93.31 284 ARG A O 1
ATOM 2331 N N . THR A 1 285 ? -13.254 9.088 7.763 1.00 88.50 285 THR A N 1
ATOM 2332 C CA . THR A 1 285 ? -12.617 8.282 8.808 1.00 88.50 285 THR A CA 1
ATOM 2333 C C . THR A 1 285 ? -11.808 9.138 9.785 1.00 88.50 285 THR A C 1
ATOM 2335 O O . THR A 1 285 ? -11.097 10.070 9.402 1.00 88.50 285 THR A O 1
ATOM 2338 N N . GLN A 1 286 ? -11.902 8.805 11.072 1.00 82.12 286 GLN A N 1
ATOM 2339 C CA . GLN A 1 286 ? -11.082 9.404 12.134 1.00 82.12 286 GLN A CA 1
ATOM 2340 C C . GLN A 1 286 ? -9.883 8.516 12.504 1.00 82.12 286 GLN A C 1
ATOM 2342 O O . GLN A 1 286 ? -9.073 8.881 13.355 1.00 82.12 286 GLN A O 1
ATOM 2347 N N . ILE A 1 287 ? -9.755 7.346 11.868 1.00 80.12 287 ILE A N 1
ATOM 2348 C CA . ILE A 1 287 ? -8.668 6.398 12.108 1.00 80.12 287 ILE A CA 1
ATOM 2349 C C . ILE A 1 287 ? -7.471 6.821 11.258 1.00 80.12 287 ILE A C 1
ATOM 2351 O O . ILE A 1 287 ? -7.486 6.673 10.033 1.00 80.12 287 ILE A O 1
ATOM 2355 N N . LYS A 1 288 ? -6.424 7.339 11.910 1.00 82.38 288 LYS A N 1
ATOM 2356 C CA . LYS A 1 288 ? -5.247 7.907 11.237 1.00 82.38 288 LYS A CA 1
ATOM 2357 C C . LYS A 1 288 ? -4.601 6.911 10.271 1.00 82.38 288 LYS A C 1
ATOM 2359 O O . LYS A 1 288 ? -4.350 7.265 9.129 1.00 82.38 288 LYS A O 1
ATOM 2364 N N . ILE A 1 289 ? -4.428 5.655 10.687 1.00 78.81 289 ILE A N 1
ATOM 2365 C CA . ILE A 1 289 ? -3.855 4.595 9.839 1.00 78.81 289 ILE A CA 1
ATOM 2366 C C . ILE A 1 289 ? -4.611 4.431 8.515 1.00 78.81 289 ILE A C 1
ATOM 2368 O O . ILE A 1 289 ? -4.002 4.381 7.447 1.00 78.81 289 ILE A O 1
ATOM 2372 N N . ILE A 1 290 ? -5.943 4.342 8.581 1.00 85.06 290 ILE A N 1
ATOM 2373 C CA . ILE A 1 290 ? -6.783 4.183 7.390 1.00 85.06 290 ILE A CA 1
ATOM 2374 C C . ILE A 1 290 ? -6.660 5.439 6.529 1.00 85.06 290 ILE A C 1
ATOM 2376 O O . ILE A 1 290 ? -6.455 5.338 5.322 1.00 85.06 290 ILE A O 1
ATOM 2380 N N . LYS A 1 291 ? -6.718 6.618 7.154 1.00 89.12 291 LYS A N 1
ATOM 2381 C CA . LYS A 1 291 ? -6.614 7.907 6.472 1.00 89.12 291 LYS A CA 1
ATOM 2382 C C . LYS A 1 291 ? -5.291 8.078 5.726 1.00 89.12 291 LYS A C 1
ATOM 2384 O O . LYS A 1 291 ? -5.312 8.461 4.557 1.00 89.12 291 LYS A O 1
ATOM 2389 N N . ASP A 1 292 ? -4.169 7.771 6.368 1.00 87.94 292 ASP A N 1
ATOM 2390 C CA . ASP A 1 292 ? -2.829 7.874 5.786 1.00 87.94 292 ASP A CA 1
ATOM 2391 C C . ASP A 1 292 ? -2.686 6.886 4.621 1.00 87.94 292 ASP A C 1
ATOM 2393 O O . ASP A 1 292 ? -2.327 7.275 3.508 1.00 87.94 292 ASP A O 1
ATOM 2397 N N . ARG A 1 293 ? -3.079 5.621 4.822 1.00 87.25 293 ARG A N 1
ATOM 2398 C CA . ARG A 1 293 ? -3.012 4.584 3.781 1.00 87.25 293 ARG A CA 1
ATOM 2399 C C . ARG A 1 293 ? -3.853 4.931 2.553 1.00 87.25 293 ARG A C 1
ATOM 2401 O O . ARG A 1 293 ? -3.377 4.834 1.424 1.00 87.25 293 ARG A O 1
ATOM 2408 N N . VAL A 1 294 ? -5.095 5.352 2.763 1.00 92.44 294 VAL A N 1
ATOM 2409 C CA . VAL A 1 294 ? -6.009 5.775 1.695 1.00 92.44 294 VAL A CA 1
ATOM 2410 C C . VAL A 1 294 ? -5.468 7.012 0.972 1.00 92.44 294 VAL A C 1
ATOM 2412 O O . VAL A 1 294 ? -5.510 7.064 -0.254 1.00 92.44 294 VAL A O 1
ATOM 2415 N N . SER A 1 295 ? -4.891 7.975 1.700 1.00 93.81 295 SER A N 1
ATOM 2416 C CA . SER A 1 295 ? -4.265 9.166 1.105 1.00 93.81 295 SER A CA 1
ATOM 2417 C C . SER A 1 295 ? -3.073 8.808 0.218 1.00 93.81 295 SER A C 1
ATOM 2419 O O . SER A 1 295 ? -2.953 9.337 -0.887 1.00 93.81 295 SER A O 1
ATOM 2421 N N . ALA A 1 296 ? -2.231 7.868 0.654 1.00 92.69 296 ALA A N 1
ATOM 2422 C CA . ALA A 1 296 ? -1.128 7.372 -0.159 1.00 92.69 296 ALA A CA 1
ATOM 2423 C C . ALA A 1 296 ? -1.635 6.714 -1.454 1.00 92.69 296 ALA A C 1
ATOM 2425 O O . ALA A 1 296 ? -1.156 7.054 -2.534 1.00 92.69 296 ALA A O 1
ATOM 2426 N N . TYR A 1 297 ? -2.650 5.845 -1.379 1.00 92.31 297 TYR A N 1
ATOM 2427 C CA . TYR A 1 297 ? -3.238 5.227 -2.574 1.00 92.31 297 TYR A CA 1
ATOM 2428 C C . TYR A 1 297 ? -3.882 6.237 -3.530 1.00 92.31 297 TYR A C 1
ATOM 2430 O O . TYR A 1 297 ? -3.753 6.063 -4.738 1.00 92.31 297 TYR A O 1
ATOM 2438 N N . ILE A 1 298 ? -4.516 7.304 -3.030 1.00 93.88 298 ILE A N 1
ATOM 2439 C CA . ILE A 1 298 ? -5.040 8.386 -3.884 1.00 93.88 298 ILE A CA 1
ATOM 2440 C C . ILE A 1 298 ? -3.911 9.001 -4.716 1.00 93.88 298 ILE A C 1
ATOM 2442 O O . ILE A 1 298 ? -4.044 9.112 -5.934 1.00 93.88 298 ILE A O 1
ATOM 2446 N N . HIS A 1 299 ? -2.783 9.346 -4.087 1.00 93.62 299 HIS A N 1
ATOM 2447 C CA . HIS A 1 299 ? -1.624 9.871 -4.808 1.00 93.62 299 HIS A CA 1
ATOM 2448 C C . HIS A 1 299 ? -1.077 8.869 -5.828 1.00 93.62 299 HIS A C 1
ATOM 2450 O O . HIS A 1 299 ? -0.787 9.241 -6.961 1.00 93.62 299 HIS A O 1
ATOM 2456 N N . LEU A 1 300 ? -0.958 7.593 -5.461 1.00 91.62 300 LEU A N 1
ATOM 2457 C CA . LEU A 1 300 ? -0.423 6.584 -6.373 1.00 91.62 300 LEU A CA 1
ATOM 2458 C C . LEU A 1 300 ? -1.341 6.297 -7.566 1.00 91.62 300 LEU A C 1
ATOM 2460 O O . LEU A 1 300 ? -0.840 6.120 -8.673 1.00 91.62 300 LEU A O 1
ATOM 2464 N N . LEU A 1 301 ? -2.661 6.291 -7.374 1.00 90.12 301 LEU A N 1
ATOM 2465 C CA . LEU A 1 301 ? -3.626 6.164 -8.470 1.00 90.12 301 LEU A CA 1
ATOM 2466 C C . LEU A 1 301 ? -3.589 7.381 -9.389 1.00 90.12 301 LEU A C 1
ATOM 2468 O O . LEU A 1 301 ? -3.586 7.216 -10.605 1.00 90.12 301 LEU A O 1
ATOM 2472 N N . GLN A 1 302 ? -3.499 8.589 -8.825 1.00 88.62 302 GLN A N 1
ATOM 2473 C CA . GLN A 1 302 ? -3.357 9.800 -9.627 1.00 88.62 302 GLN A CA 1
ATOM 2474 C C . GLN A 1 302 ? -2.065 9.758 -10.450 1.00 88.62 302 GLN A C 1
ATOM 2476 O O . GLN A 1 302 ? -2.094 9.996 -11.652 1.00 88.62 302 GLN A O 1
ATOM 2481 N N . ALA A 1 303 ? -0.948 9.348 -9.842 1.00 88.75 303 ALA A N 1
ATOM 2482 C CA . ALA A 1 303 ? 0.298 9.150 -10.570 1.00 88.75 303 ALA A CA 1
ATOM 2483 C C . ALA A 1 303 ? 0.173 8.101 -11.679 1.00 88.75 303 ALA A C 1
ATOM 2485 O O . ALA A 1 303 ? 0.729 8.299 -12.756 1.00 88.75 303 ALA A O 1
ATOM 2486 N N . LEU A 1 304 ? -0.537 6.998 -11.429 1.00 85.50 304 LEU A N 1
ATOM 2487 C CA . LEU A 1 304 ? -0.751 5.950 -12.421 1.00 85.50 304 LEU A CA 1
ATOM 2488 C C . LEU A 1 304 ? -1.494 6.486 -13.648 1.00 85.50 304 LEU A C 1
ATOM 2490 O O . LEU A 1 304 ? -1.071 6.197 -14.760 1.00 85.50 304 LEU A O 1
ATOM 2494 N N . VAL A 1 305 ? -2.532 7.305 -13.452 1.00 79.12 305 VAL A N 1
ATOM 2495 C CA . VAL A 1 305 ? -3.258 7.977 -14.542 1.00 79.12 305 VAL A CA 1
ATOM 2496 C C . VAL A 1 305 ? -2.354 8.988 -15.263 1.00 79.12 305 VAL A C 1
ATOM 2498 O O . VAL A 1 305 ? -2.258 8.976 -16.490 1.00 79.12 305 VAL A O 1
ATOM 2501 N N . ASP A 1 306 ? -1.625 9.815 -14.511 1.00 78.75 306 ASP A N 1
ATOM 2502 C CA . ASP A 1 306 ? -0.806 10.906 -15.054 1.00 78.75 306 ASP A CA 1
ATOM 2503 C C . ASP A 1 306 ? 0.420 10.403 -15.854 1.00 78.75 306 ASP A C 1
ATOM 2505 O O . ASP A 1 306 ? 0.837 11.047 -16.820 1.00 78.75 306 ASP A O 1
ATOM 2509 N N . CYS A 1 307 ? 0.990 9.237 -15.509 1.00 72.62 307 CYS A N 1
ATOM 2510 C CA . CYS A 1 307 ? 2.201 8.663 -16.134 1.00 72.62 307 CYS A CA 1
ATOM 2511 C C . CYS A 1 307 ? 2.080 8.384 -17.648 1.00 72.62 307 CYS A C 1
ATOM 2513 O O . CYS A 1 307 ? 3.091 8.148 -18.331 1.00 72.62 307 CYS A O 1
ATOM 2515 N N . PHE A 1 308 ? 0.861 8.397 -18.187 1.00 63.75 308 PHE A N 1
ATOM 2516 C CA . PHE A 1 308 ? 0.564 8.077 -19.585 1.00 63.75 308 PHE A CA 1
ATOM 2517 C C . PHE A 1 308 ? 0.281 9.308 -20.448 1.00 63.75 308 PHE A C 1
ATOM 2519 O O . PHE A 1 308 ? 0.026 9.159 -21.637 1.00 63.75 308 PHE A O 1
ATOM 2526 N N . THR A 1 309 ? 0.435 10.515 -19.897 1.00 66.81 309 THR A N 1
ATOM 2527 C CA . THR A 1 309 ? 0.375 11.770 -20.661 1.00 66.81 309 THR A CA 1
ATOM 2528 C C . THR A 1 309 ? 1.721 12.501 -20.576 1.00 66.81 309 THR A C 1
ATOM 2530 O O . THR A 1 309 ? 2.301 12.620 -19.496 1.00 66.81 309 THR A O 1
ATOM 2533 N N . GLU A 1 310 ? 2.278 12.948 -21.712 1.00 60.19 310 GLU A N 1
ATOM 2534 C CA . GLU A 1 310 ? 3.616 13.578 -21.740 1.00 60.19 310 GLU A CA 1
ATOM 2535 C C . GLU A 1 310 ? 3.683 14.866 -20.904 1.00 60.19 310 GLU A C 1
ATOM 2537 O O . GLU A 1 310 ? 4.698 15.135 -20.260 1.00 60.19 310 GLU A O 1
ATOM 2542 N N . GLU A 1 311 ? 2.586 15.622 -20.854 1.00 62.75 311 GLU A N 1
ATOM 2543 C CA . GLU A 1 311 ? 2.496 16.897 -20.139 1.00 62.75 311 GLU A CA 1
ATOM 2544 C C . GLU A 1 311 ? 2.399 16.734 -18.607 1.00 62.75 311 GLU A C 1
ATOM 2546 O O . GLU A 1 311 ? 2.786 17.646 -17.878 1.00 62.75 311 GLU A O 1
ATOM 2551 N N . ALA A 1 312 ? 1.957 15.575 -18.091 1.00 70.75 312 ALA A N 1
ATOM 2552 C CA . ALA A 1 312 ? 1.701 15.370 -16.655 1.00 70.75 312 ALA A CA 1
ATOM 2553 C C . ALA A 1 312 ? 2.776 14.554 -15.913 1.00 70.75 312 ALA A C 1
ATOM 2555 O O . ALA A 1 312 ? 2.642 14.281 -14.719 1.00 70.75 312 ALA A O 1
ATOM 2556 N N . TYR A 1 313 ? 3.886 14.190 -16.563 1.00 74.19 313 TYR A N 1
ATOM 2557 C CA . TYR A 1 313 ? 4.920 13.341 -15.953 1.00 74.19 313 TYR A CA 1
ATOM 2558 C C . TYR A 1 313 ? 5.548 13.946 -14.681 1.00 74.19 313 TYR A C 1
ATOM 2560 O O . TYR A 1 313 ? 5.937 13.234 -13.751 1.00 74.19 313 TYR A O 1
ATOM 2568 N N . THR A 1 314 ? 5.659 15.274 -14.620 1.00 80.62 314 THR A N 1
ATOM 2569 C CA . THR A 1 314 ? 6.143 15.989 -13.430 1.00 80.62 314 THR A CA 1
ATOM 2570 C C . THR A 1 314 ? 5.167 15.892 -12.262 1.00 80.62 314 THR A C 1
ATOM 2572 O O . THR A 1 314 ? 5.605 15.714 -11.123 1.00 80.62 314 THR A O 1
ATOM 2575 N N . GLU A 1 315 ? 3.862 15.953 -12.534 1.00 86.25 315 GLU A N 1
ATOM 2576 C CA . GLU A 1 315 ? 2.824 15.768 -11.517 1.00 86.25 315 GLU A CA 1
ATOM 2577 C C . GLU A 1 315 ? 2.751 14.306 -11.067 1.00 86.25 315 GLU A C 1
ATOM 2579 O O . GLU A 1 315 ? 2.716 14.049 -9.864 1.00 86.25 315 GLU A O 1
ATOM 2584 N N . ALA A 1 316 ? 2.894 13.344 -11.985 1.00 86.38 316 ALA A N 1
ATOM 2585 C CA . ALA A 1 316 ? 3.015 11.931 -11.634 1.00 86.38 316 ALA A CA 1
ATOM 2586 C C . ALA A 1 316 ? 4.180 11.687 -10.659 1.00 86.38 316 ALA A C 1
ATOM 2588 O O . ALA A 1 316 ? 4.004 11.094 -9.595 1.00 86.38 316 ALA A O 1
ATOM 2589 N N . ALA A 1 317 ? 5.368 12.219 -10.965 1.00 86.31 317 ALA A N 1
ATOM 2590 C CA . ALA A 1 317 ? 6.543 12.117 -10.100 1.00 86.31 317 ALA A CA 1
ATOM 2591 C C . ALA A 1 317 ? 6.320 12.737 -8.709 1.00 86.31 317 ALA A C 1
ATOM 2593 O O . ALA A 1 317 ? 6.805 12.208 -7.706 1.00 86.31 317 ALA A O 1
ATOM 2594 N N . LYS A 1 318 ? 5.605 13.863 -8.636 1.00 89.50 318 LYS A N 1
ATOM 2595 C CA . LYS A 1 318 ? 5.256 14.534 -7.378 1.00 89.50 318 LYS A CA 1
ATOM 2596 C C . LYS A 1 318 ? 4.269 13.704 -6.558 1.00 89.50 318 LYS A C 1
ATOM 2598 O O . LYS A 1 318 ? 4.489 13.521 -5.363 1.00 89.50 318 LYS A O 1
ATOM 2603 N N . ASN A 1 319 ? 3.248 13.151 -7.204 1.00 91.75 319 ASN A N 1
ATOM 2604 C CA . ASN A 1 319 ? 2.266 12.276 -6.579 1.00 91.75 319 ASN A CA 1
ATOM 2605 C C . ASN A 1 319 ? 2.917 11.002 -6.016 1.00 91.75 319 ASN A C 1
ATOM 2607 O O . ASN A 1 319 ? 2.723 10.694 -4.841 1.00 91.75 319 ASN A O 1
ATOM 2611 N N . VAL A 1 320 ? 3.782 10.315 -6.776 1.00 90.50 320 VAL A N 1
ATOM 2612 C CA . VAL A 1 320 ? 4.507 9.144 -6.244 1.00 90.50 320 VAL A CA 1
ATOM 2613 C C . VAL A 1 320 ? 5.378 9.521 -5.041 1.00 90.50 320 VAL A C 1
ATOM 2615 O O . VAL A 1 320 ? 5.392 8.803 -4.043 1.00 90.50 320 VAL A O 1
ATOM 2618 N N . LYS A 1 321 ? 6.075 10.666 -5.084 1.00 90.44 321 LYS A N 1
ATOM 2619 C CA . LYS A 1 321 ? 6.886 11.138 -3.948 1.00 90.44 321 LYS A CA 1
ATOM 2620 C C . LYS A 1 321 ? 6.052 11.364 -2.690 1.00 90.44 321 LYS A C 1
ATOM 2622 O O . LYS A 1 321 ? 6.490 10.950 -1.617 1.00 90.44 321 LYS A O 1
ATOM 2627 N N . GLU A 1 322 ? 4.880 11.985 -2.811 1.00 92.62 322 GLU A N 1
ATOM 2628 C CA . GLU A 1 322 ? 4.009 12.219 -1.655 1.00 92.62 322 GLU A CA 1
ATOM 2629 C C . GLU A 1 322 ? 3.443 10.902 -1.110 1.00 92.62 322 GLU A C 1
ATOM 2631 O O . GLU A 1 322 ? 3.519 10.661 0.093 1.00 92.62 322 GLU A O 1
ATOM 2636 N N . GLY A 1 323 ? 3.001 9.986 -1.981 1.00 91.56 323 GLY A N 1
ATOM 2637 C CA . GLY A 1 323 ? 2.579 8.642 -1.569 1.00 91.56 323 GLY A CA 1
ATOM 2638 C C . GLY A 1 323 ? 3.674 7.887 -0.803 1.00 91.56 323 GLY A C 1
ATOM 2639 O O . GLY A 1 323 ? 3.422 7.331 0.267 1.00 91.56 323 GLY A O 1
ATOM 2640 N N . CYS A 1 324 ? 4.918 7.930 -1.291 1.00 89.56 324 CYS A N 1
ATOM 2641 C CA . CYS A 1 324 ? 6.058 7.276 -0.638 1.00 89.56 324 CYS A CA 1
ATOM 2642 C C . CYS A 1 324 ? 6.397 7.916 0.708 1.00 89.56 324 CYS A C 1
ATOM 2644 O O . CYS A 1 324 ? 6.784 7.219 1.647 1.00 89.56 324 CYS A O 1
ATOM 2646 N N . LYS A 1 325 ? 6.274 9.243 0.808 1.00 91.38 325 LYS A N 1
ATOM 2647 C CA . LYS A 1 325 ? 6.482 9.975 2.057 1.00 91.38 325 LYS A CA 1
ATOM 2648 C C . LYS A 1 325 ? 5.456 9.551 3.106 1.00 91.38 325 LYS A C 1
ATOM 2650 O O . LYS A 1 325 ? 5.865 9.208 4.210 1.00 91.38 325 LYS A O 1
ATOM 2655 N N . ILE A 1 326 ? 4.175 9.476 2.741 1.00 90.25 326 ILE A N 1
ATOM 2656 C CA . ILE A 1 326 ? 3.108 9.036 3.650 1.00 90.25 326 ILE A CA 1
ATOM 2657 C C . ILE A 1 326 ? 3.373 7.607 4.143 1.00 90.25 326 ILE A C 1
ATOM 2659 O O . ILE A 1 326 ? 3.377 7.369 5.350 1.00 90.25 326 ILE A O 1
ATOM 2663 N N . PHE A 1 327 ? 3.677 6.660 3.245 1.00 86.44 327 PHE A N 1
ATOM 2664 C CA . PHE A 1 327 ? 3.988 5.283 3.655 1.00 86.44 327 PHE A CA 1
ATOM 2665 C C . PHE A 1 327 ? 5.214 5.192 4.572 1.00 86.44 327 PHE A C 1
ATOM 2667 O O . PHE A 1 327 ? 5.208 4.405 5.519 1.00 86.44 327 PHE A O 1
ATOM 2674 N N . ARG A 1 328 ? 6.244 6.015 4.336 1.00 84.19 328 ARG A N 1
ATOM 2675 C CA . ARG A 1 328 ? 7.441 6.076 5.186 1.00 84.19 328 ARG A CA 1
ATOM 2676 C C . ARG A 1 328 ? 7.143 6.651 6.570 1.00 84.19 328 ARG A C 1
ATOM 2678 O O . ARG A 1 328 ? 7.621 6.101 7.555 1.00 84.19 328 ARG A O 1
ATOM 2685 N N . GLU A 1 329 ? 6.389 7.745 6.644 1.00 82.25 329 GLU A N 1
ATOM 2686 C CA . GLU A 1 329 ? 5.997 8.382 7.911 1.00 82.25 329 GLU A CA 1
ATOM 2687 C C . GLU A 1 329 ? 5.099 7.465 8.750 1.00 82.25 329 GLU A C 1
ATOM 2689 O O . GLU A 1 329 ? 5.221 7.432 9.973 1.00 82.25 329 GLU A O 1
ATOM 2694 N N . TYR A 1 330 ? 4.239 6.686 8.092 1.00 71.25 330 TYR A N 1
ATOM 2695 C CA . TYR A 1 330 ? 3.361 5.710 8.733 1.00 71.25 330 TYR A CA 1
ATOM 2696 C C . TYR A 1 330 ? 4.067 4.378 9.082 1.00 71.25 330 TYR A C 1
ATOM 2698 O O . TYR A 1 330 ? 3.654 3.678 10.004 1.00 71.25 330 TYR A O 1
ATOM 2706 N N . GLY A 1 331 ? 5.156 4.021 8.392 1.00 66.50 331 GLY A N 1
ATOM 2707 C CA . GLY A 1 331 ? 5.902 2.781 8.638 1.00 66.50 331 GLY A CA 1
ATOM 2708 C C . GLY A 1 331 ? 5.316 1.532 7.961 1.00 66.50 331 GLY A C 1
ATOM 2709 O O . GLY A 1 331 ? 5.621 0.407 8.374 1.00 66.50 331 GLY A O 1
ATOM 2710 N N . ASP A 1 332 ? 4.504 1.701 6.913 1.00 73.25 332 ASP A N 1
ATOM 2711 C CA . ASP A 1 332 ? 4.022 0.596 6.076 1.00 73.25 332 ASP A CA 1
ATOM 2712 C C . ASP A 1 332 ? 5.134 0.134 5.130 1.00 73.25 332 ASP A C 1
ATOM 2714 O O . ASP A 1 332 ? 5.357 0.704 4.061 1.00 73.25 332 ASP A O 1
ATOM 2718 N N . LYS A 1 333 ? 5.841 -0.926 5.529 1.00 72.94 333 LYS A N 1
ATOM 2719 C CA . LYS A 1 333 ? 6.959 -1.482 4.755 1.00 72.94 333 LYS A CA 1
ATOM 2720 C C . LYS A 1 333 ? 6.530 -1.982 3.375 1.00 72.94 333 LYS A C 1
ATOM 2722 O O . LYS A 1 333 ? 7.282 -1.799 2.423 1.00 72.94 333 LYS A O 1
ATOM 2727 N N . GLN A 1 334 ? 5.356 -2.607 3.261 1.00 73.81 334 GLN A N 1
ATOM 2728 C CA . GLN A 1 334 ? 4.887 -3.146 1.982 1.00 73.81 334 GLN A CA 1
ATOM 2729 C C . GLN A 1 334 ? 4.488 -2.009 1.040 1.00 73.81 334 GLN A C 1
ATOM 2731 O O . GLN A 1 334 ? 4.923 -1.985 -0.112 1.00 73.81 334 GLN A O 1
ATOM 2736 N N . GLY A 1 335 ? 3.729 -1.033 1.549 1.00 79.44 335 GLY A N 1
ATOM 2737 C CA . GLY A 1 335 ? 3.387 0.186 0.818 1.00 79.44 335 GLY A CA 1
ATOM 2738 C C . GLY A 1 335 ? 4.628 0.970 0.386 1.00 79.44 335 GLY A C 1
ATOM 2739 O O . GLY A 1 335 ? 4.718 1.402 -0.762 1.00 79.44 335 GLY A O 1
ATOM 2740 N N . GLN A 1 336 ? 5.629 1.079 1.265 1.00 82.50 336 GLN A N 1
ATOM 2741 C CA . GLN A 1 336 ? 6.899 1.736 0.969 1.00 82.50 336 GLN A CA 1
ATOM 2742 C C . GLN A 1 336 ? 7.669 1.025 -0.149 1.00 82.50 336 GLN A C 1
ATOM 2744 O O . GLN A 1 336 ? 8.085 1.689 -1.093 1.00 82.50 336 GLN A O 1
ATOM 2749 N N . GLN A 1 337 ? 7.846 -0.298 -0.075 1.00 82.56 337 GLN A N 1
ATOM 2750 C CA . GLN A 1 337 ? 8.560 -1.057 -1.109 1.00 82.56 337 GLN A CA 1
ATOM 2751 C C . GLN A 1 337 ? 7.878 -0.920 -2.474 1.00 82.56 337 GLN A C 1
ATOM 2753 O O . GLN A 1 337 ? 8.529 -0.588 -3.463 1.00 82.56 337 GLN A O 1
ATOM 2758 N N . MET A 1 338 ? 6.556 -1.109 -2.516 1.00 86.25 338 MET A N 1
ATOM 2759 C CA . MET A 1 338 ? 5.761 -0.933 -3.730 1.00 86.25 338 MET A CA 1
ATOM 2760 C C . MET A 1 338 ? 5.911 0.487 -4.297 1.00 86.25 338 MET A C 1
ATOM 2762 O O . MET A 1 338 ? 6.167 0.657 -5.492 1.00 86.25 338 MET A O 1
ATOM 2766 N N . CYS A 1 339 ? 5.826 1.504 -3.436 1.00 86.50 339 CYS A N 1
ATOM 2767 C CA . CYS A 1 339 ? 5.974 2.893 -3.844 1.00 86.50 339 CYS A CA 1
ATOM 2768 C C . CYS A 1 339 ? 7.391 3.217 -4.335 1.00 86.50 339 CYS A C 1
ATOM 2770 O O . CYS A 1 339 ? 7.547 3.957 -5.301 1.00 86.50 339 CYS A O 1
ATOM 2772 N N . GLU A 1 340 ? 8.436 2.659 -3.721 1.00 86.31 340 GLU A N 1
ATOM 2773 C CA . GLU A 1 340 ? 9.829 2.886 -4.121 1.00 86.31 340 GLU A CA 1
ATOM 2774 C C . GLU A 1 340 ? 10.142 2.309 -5.505 1.00 86.31 340 GLU A C 1
ATOM 2776 O O . GLU A 1 340 ? 10.833 2.962 -6.292 1.00 86.31 340 GLU A O 1
ATOM 2781 N N . ILE A 1 341 ? 9.595 1.134 -5.833 1.00 85.75 341 ILE A N 1
ATOM 2782 C CA . ILE A 1 341 ? 9.721 0.551 -7.175 1.00 85.75 341 ILE A CA 1
ATOM 2783 C C . ILE A 1 341 ? 9.024 1.465 -8.194 1.00 85.75 341 ILE A C 1
ATOM 2785 O O . ILE A 1 341 ? 9.626 1.831 -9.206 1.00 85.75 341 ILE A O 1
ATOM 2789 N N . PHE A 1 342 ? 7.803 1.923 -7.895 1.00 87.75 342 PHE A N 1
ATOM 2790 C CA . PHE A 1 342 ? 7.091 2.852 -8.776 1.00 87.75 342 PHE A CA 1
ATOM 2791 C C . PHE A 1 342 ? 7.833 4.193 -8.919 1.00 87.75 342 PHE A C 1
ATOM 2793 O O . PHE A 1 342 ? 8.006 4.715 -10.020 1.00 87.75 342 PHE A O 1
ATOM 2800 N N . HIS A 1 343 ? 8.375 4.719 -7.820 1.00 87.44 343 HIS A N 1
ATOM 2801 C CA . HIS A 1 343 ? 9.188 5.931 -7.810 1.00 87.44 343 HIS A CA 1
ATOM 2802 C C . HIS A 1 343 ? 10.438 5.785 -8.678 1.00 87.44 343 HIS A C 1
ATOM 2804 O O . HIS A 1 343 ? 10.820 6.735 -9.354 1.00 87.44 343 HIS A O 1
ATOM 2810 N N . ASN A 1 344 ? 11.104 4.630 -8.680 1.00 84.31 344 ASN A N 1
ATOM 2811 C CA . ASN A 1 344 ? 12.284 4.428 -9.517 1.00 84.31 344 ASN A CA 1
ATOM 2812 C C . ASN A 1 344 ? 11.929 4.448 -11.013 1.00 84.31 344 ASN A C 1
ATOM 2814 O O . ASN A 1 344 ? 12.642 5.105 -11.778 1.00 84.31 344 ASN A O 1
ATOM 2818 N N . ALA A 1 345 ? 10.812 3.823 -11.401 1.00 81.56 345 ALA A N 1
ATOM 2819 C CA . ALA A 1 345 ? 10.311 3.834 -12.777 1.00 81.56 345 ALA A CA 1
ATOM 2820 C C . ALA A 1 345 ? 9.911 5.241 -13.249 1.00 81.56 345 ALA A C 1
ATOM 2822 O O . ALA A 1 345 ? 10.252 5.650 -14.357 1.00 81.56 345 ALA A O 1
ATOM 2823 N N . VAL A 1 346 ? 9.255 6.023 -12.387 1.00 81.81 346 VAL A N 1
ATOM 2824 C CA . VAL A 1 346 ? 8.808 7.377 -12.747 1.00 81.81 346 VAL A CA 1
ATOM 2825 C C . VAL A 1 346 ? 9.939 8.404 -12.619 1.00 81.81 346 VAL A C 1
ATOM 2827 O O . VAL A 1 346 ? 10.128 9.254 -13.480 1.00 81.81 346 VAL A O 1
ATOM 2830 N N . VAL A 1 347 ? 10.745 8.369 -11.564 1.00 73.50 347 VAL A N 1
ATOM 2831 C CA . VAL A 1 347 ? 11.661 9.477 -11.239 1.00 73.50 347 VAL A CA 1
ATOM 2832 C C . VAL A 1 347 ? 13.104 9.197 -11.641 1.00 73.50 347 VAL A C 1
ATOM 2834 O O . VAL A 1 347 ? 13.797 10.123 -12.060 1.00 73.50 347 VAL A O 1
ATOM 2837 N N . LYS A 1 348 ? 13.593 7.958 -11.496 1.00 63.56 348 LYS A N 1
ATOM 2838 C CA . LYS A 1 348 ? 15.038 7.681 -11.586 1.00 63.56 348 LYS A CA 1
ATOM 2839 C C . LYS A 1 348 ? 15.510 7.198 -12.951 1.00 63.56 348 LYS A C 1
ATOM 2841 O O . LYS A 1 348 ? 16.670 7.436 -13.274 1.00 63.56 348 LYS A O 1
ATOM 2846 N N . LYS A 1 349 ? 14.663 6.549 -13.750 1.00 58.09 349 LYS A N 1
ATOM 2847 C CA . LYS A 1 349 ? 15.035 6.056 -15.082 1.00 58.09 349 LYS A CA 1
ATOM 2848 C C . LYS A 1 349 ? 13.808 6.014 -15.984 1.00 58.09 349 LYS A C 1
ATOM 2850 O O . LYS A 1 349 ? 12.988 5.114 -15.865 1.00 58.09 349 LYS A O 1
ATOM 2855 N N . ARG A 1 350 ? 13.718 6.947 -16.934 1.00 63.19 350 ARG A N 1
ATOM 2856 C CA . ARG A 1 350 ? 12.765 6.895 -18.062 1.00 63.19 350 ARG A CA 1
ATOM 2857 C C . ARG A 1 350 ? 13.161 5.805 -19.077 1.00 63.19 350 ARG A C 1
ATOM 2859 O O . ARG A 1 350 ? 13.195 6.049 -20.276 1.00 63.19 350 ARG A O 1
ATOM 2866 N N . ASP A 1 351 ? 13.563 4.642 -18.583 1.00 66.00 351 ASP A N 1
ATOM 2867 C CA . ASP A 1 351 ? 14.159 3.547 -19.343 1.00 66.00 351 ASP A CA 1
ATOM 2868 C C . ASP A 1 351 ? 13.244 2.320 -19.216 1.00 66.00 351 ASP A C 1
ATOM 2870 O O . ASP A 1 351 ? 12.785 2.038 -18.102 1.00 66.00 351 ASP A O 1
ATOM 2874 N N . PRO A 1 352 ? 12.960 1.589 -20.311 1.00 68.00 352 PRO A N 1
ATOM 2875 C CA . PRO A 1 352 ? 12.183 0.348 -20.288 1.00 68.00 352 PRO A CA 1
ATOM 2876 C C . PRO A 1 352 ? 12.561 -0.640 -19.173 1.00 68.00 352 PRO A C 1
ATOM 2878 O O . PRO A 1 352 ? 11.682 -1.299 -18.616 1.00 68.00 352 PRO A O 1
ATOM 2881 N N . ASP A 1 353 ? 13.838 -0.690 -18.782 1.00 75.56 353 ASP A N 1
ATOM 2882 C CA . ASP A 1 353 ? 14.342 -1.573 -17.724 1.00 75.56 353 ASP A CA 1
ATOM 2883 C C . ASP A 1 353 ? 13.750 -1.276 -16.335 1.00 75.56 353 ASP A C 1
ATOM 2885 O O . ASP A 1 353 ? 13.546 -2.193 -15.539 1.00 75.56 353 ASP A O 1
ATOM 2889 N N . ALA A 1 354 ? 13.427 -0.014 -16.033 1.00 76.62 354 ALA A N 1
ATOM 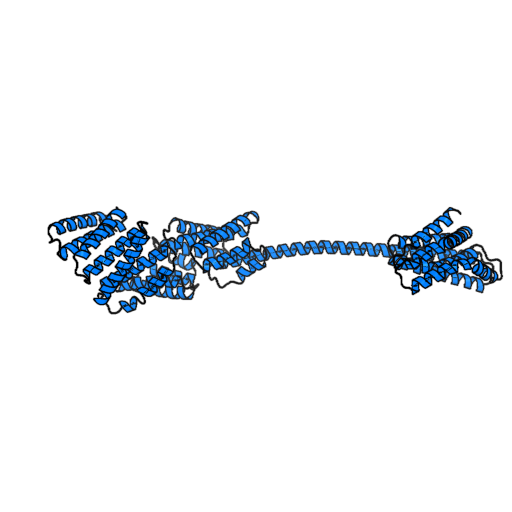2890 C CA . ALA A 1 354 ? 12.840 0.357 -14.744 1.00 76.62 354 ALA A CA 1
ATOM 2891 C C . ALA A 1 354 ? 11.350 -0.013 -14.657 1.00 76.62 354 ALA A C 1
ATOM 2893 O O . ALA A 1 354 ? 10.863 -0.409 -13.601 1.00 76.62 354 ALA A O 1
ATOM 2894 N N . TRP A 1 355 ? 10.634 0.043 -15.783 1.00 80.75 355 TRP A N 1
ATOM 2895 C CA . TRP A 1 355 ? 9.261 -0.461 -15.882 1.00 80.75 355 TRP A CA 1
ATOM 2896 C C . TRP A 1 355 ? 9.219 -1.997 -15.871 1.00 80.75 355 TRP A C 1
ATOM 2898 O O . TRP A 1 355 ? 8.310 -2.588 -15.291 1.00 80.75 355 TRP A O 1
ATOM 2908 N N . GLN A 1 356 ? 10.240 -2.662 -16.424 1.00 81.56 356 GLN A N 1
ATOM 2909 C CA . GLN A 1 356 ? 10.430 -4.112 -16.286 1.00 81.56 356 GLN A CA 1
ATOM 2910 C C . GLN A 1 356 ? 10.629 -4.551 -14.829 1.00 81.56 356 GLN A C 1
ATOM 2912 O O . GLN A 1 356 ? 10.168 -5.626 -14.443 1.00 81.56 356 GLN A O 1
ATOM 2917 N N . GLU A 1 357 ? 11.290 -3.740 -14.001 1.00 82.56 357 GLU A N 1
ATOM 2918 C CA . GLU A 1 357 ? 11.498 -4.050 -12.581 1.00 82.56 357 GLU A CA 1
ATOM 2919 C C . GLU A 1 357 ? 10.171 -4.178 -11.815 1.00 82.56 357 GLU A C 1
ATOM 2921 O O . GLU A 1 357 ? 10.020 -5.103 -11.016 1.00 82.56 357 GLU A O 1
ATOM 2926 N N . ILE A 1 358 ? 9.180 -3.334 -12.129 1.00 83.00 358 ILE A N 1
ATOM 2927 C CA . ILE A 1 358 ? 7.812 -3.456 -11.598 1.00 83.00 358 ILE A CA 1
ATOM 2928 C C . ILE A 1 358 ? 7.216 -4.822 -11.966 1.00 83.00 358 ILE A C 1
ATOM 2930 O O . ILE A 1 358 ? 6.707 -5.540 -11.112 1.00 83.00 358 ILE A O 1
ATOM 2934 N N . ILE A 1 359 ? 7.310 -5.223 -13.235 1.00 81.00 359 ILE A N 1
ATOM 2935 C CA . ILE A 1 359 ? 6.700 -6.469 -13.727 1.00 81.00 359 ILE A CA 1
ATOM 2936 C C . ILE A 1 359 ? 7.358 -7.709 -13.100 1.00 81.00 359 ILE A C 1
ATOM 2938 O O . ILE A 1 359 ? 6.691 -8.725 -12.882 1.00 81.00 359 ILE A O 1
ATOM 2942 N N . ARG A 1 360 ? 8.666 -7.645 -12.817 1.00 80.88 360 ARG A N 1
ATOM 2943 C CA . ARG A 1 360 ? 9.436 -8.745 -12.215 1.00 80.88 360 ARG A CA 1
ATOM 2944 C C . ARG A 1 360 ? 9.088 -8.979 -10.748 1.00 80.88 360 ARG A C 1
ATOM 2946 O O . ARG A 1 360 ? 9.198 -10.110 -10.282 1.00 80.88 360 ARG A O 1
ATOM 2953 N N . ASN A 1 361 ? 8.644 -7.952 -10.030 1.00 74.69 361 ASN A N 1
ATOM 2954 C CA . ASN A 1 361 ? 8.425 -8.016 -8.588 1.00 74.69 361 ASN A CA 1
ATOM 2955 C C . ASN A 1 361 ? 6.975 -8.406 -8.234 1.00 74.69 361 ASN A C 1
ATOM 2957 O O . ASN A 1 361 ? 6.269 -7.702 -7.518 1.00 74.69 361 ASN A O 1
ATOM 2961 N N . ARG A 1 362 ? 6.504 -9.558 -8.740 1.00 64.50 362 ARG A N 1
ATOM 2962 C CA . ARG A 1 362 ? 5.115 -10.043 -8.546 1.00 64.50 362 ARG A CA 1
ATOM 2963 C C . ARG A 1 362 ? 4.785 -10.530 -7.129 1.00 64.50 362 ARG A C 1
ATOM 2965 O O . ARG A 1 362 ? 3.727 -11.118 -6.918 1.00 64.50 362 ARG A O 1
ATOM 2972 N N . GLU A 1 363 ? 5.667 -10.312 -6.159 1.00 63.12 363 GLU A N 1
ATOM 2973 C CA . GLU A 1 363 ? 5.420 -10.689 -4.765 1.00 63.12 363 GLU A CA 1
ATOM 2974 C C . GLU A 1 363 ? 4.279 -9.866 -4.135 1.00 63.12 363 GLU A C 1
ATOM 2976 O O . GLU A 1 363 ? 3.618 -10.331 -3.205 1.00 63.12 363 GLU A O 1
ATOM 2981 N N . PHE A 1 364 ? 3.975 -8.680 -4.678 1.00 67.06 364 PHE A N 1
ATOM 2982 C CA . PHE A 1 364 ? 2.853 -7.856 -4.226 1.00 67.06 364 PHE A CA 1
ATOM 2983 C C . PHE A 1 364 ? 1.523 -8.327 -4.833 1.00 67.06 364 PHE A C 1
ATOM 2985 O O . PHE A 1 364 ? 1.165 -7.978 -5.956 1.00 67.06 364 PHE A O 1
ATOM 2992 N N . SER A 1 365 ? 0.734 -9.069 -4.058 1.00 62.91 365 SER A N 1
ATOM 2993 C CA . SER A 1 365 ? -0.590 -9.555 -4.467 1.00 62.91 365 SER A CA 1
ATOM 2994 C C . SER A 1 365 ? -1.718 -8.542 -4.199 1.00 62.91 365 SER A C 1
ATOM 2996 O O . SER A 1 365 ? -2.690 -8.878 -3.524 1.00 62.91 365 SER A O 1
ATOM 2998 N N . SER A 1 366 ? -1.592 -7.295 -4.670 1.00 78.00 366 SER A N 1
ATOM 2999 C CA . SER A 1 366 ? -2.673 -6.290 -4.574 1.00 78.00 366 SER A CA 1
ATOM 3000 C C . SER A 1 366 ? -3.194 -5.885 -5.950 1.00 78.00 366 SER A C 1
ATOM 3002 O O . SER A 1 366 ? -2.425 -5.843 -6.913 1.00 78.00 366 SER A O 1
ATOM 3004 N N . ASN A 1 367 ? -4.482 -5.542 -6.053 1.00 83.81 367 ASN A N 1
ATOM 3005 C CA . ASN A 1 367 ? -5.073 -5.127 -7.329 1.00 83.81 367 ASN A CA 1
ATOM 3006 C C . ASN A 1 367 ? -4.421 -3.854 -7.872 1.00 83.81 367 ASN A C 1
ATOM 3008 O O . ASN A 1 367 ? -4.159 -3.774 -9.069 1.00 83.81 367 ASN A O 1
ATOM 3012 N N . PHE A 1 368 ? -4.063 -2.907 -6.996 1.00 86.00 368 PHE A N 1
ATOM 3013 C CA . PHE A 1 368 ? -3.284 -1.730 -7.387 1.00 86.00 368 PHE A CA 1
ATOM 3014 C C . PHE A 1 368 ? -1.957 -2.121 -8.048 1.00 86.00 368 PHE A C 1
ATOM 3016 O O . PHE A 1 368 ? -1.612 -1.591 -9.100 1.00 86.00 368 PHE A O 1
ATOM 3023 N N . TYR A 1 369 ? -1.215 -3.068 -7.464 1.00 85.00 369 TYR A N 1
ATOM 3024 C CA . TYR A 1 369 ? 0.067 -3.485 -8.031 1.00 85.00 369 TYR A CA 1
ATOM 3025 C C . TYR A 1 369 ? -0.095 -4.255 -9.344 1.00 85.00 369 TYR A C 1
ATOM 3027 O O . TYR A 1 369 ? 0.684 -4.055 -10.273 1.00 85.00 369 TYR A O 1
ATOM 3035 N N . ASN A 1 370 ? -1.135 -5.085 -9.459 1.00 85.62 370 ASN A N 1
ATOM 3036 C CA . ASN A 1 370 ? -1.478 -5.750 -10.717 1.00 85.62 370 ASN A CA 1
ATOM 3037 C C . ASN A 1 370 ? -1.779 -4.731 -11.821 1.00 85.62 370 ASN A C 1
ATOM 3039 O O . ASN A 1 370 ? -1.327 -4.896 -12.955 1.00 85.62 370 ASN A O 1
ATOM 3043 N N . LEU A 1 371 ? -2.497 -3.660 -11.481 1.00 86.88 371 LEU A N 1
ATOM 3044 C CA . LEU A 1 371 ? -2.808 -2.583 -12.410 1.00 86.88 371 LEU A CA 1
ATOM 3045 C C . LEU A 1 371 ? -1.535 -1.829 -12.802 1.00 86.88 371 LEU A C 1
ATOM 3047 O O . LEU A 1 371 ? -1.254 -1.663 -13.987 1.00 86.88 371 LEU A O 1
ATOM 3051 N N . LEU A 1 372 ? -0.699 -1.486 -11.819 1.00 87.12 372 LEU A N 1
ATOM 3052 C CA . LEU A 1 372 ? 0.616 -0.900 -12.053 1.00 87.12 372 LEU A CA 1
ATOM 3053 C C . LEU A 1 372 ? 1.464 -1.776 -12.994 1.00 87.12 372 LEU A C 1
ATOM 3055 O O . LEU A 1 372 ? 2.074 -1.242 -13.917 1.00 87.12 372 LEU A O 1
ATOM 3059 N N . CYS A 1 373 ? 1.460 -3.104 -12.835 1.00 85.44 373 CYS A N 1
ATOM 3060 C CA . CYS A 1 373 ? 2.142 -4.029 -13.747 1.00 85.44 373 CYS A CA 1
ATOM 3061 C C . CYS A 1 373 ? 1.597 -3.952 -15.182 1.00 85.44 373 CYS A C 1
ATOM 3063 O O . CYS A 1 373 ? 2.388 -3.878 -16.120 1.00 85.44 373 CYS A O 1
ATOM 3065 N N . GLN A 1 374 ? 0.270 -3.949 -15.372 1.00 83.56 374 GLN A N 1
ATOM 3066 C CA . GLN A 1 374 ? -0.339 -3.849 -16.707 1.00 83.56 374 GLN A CA 1
ATOM 3067 C C . GLN A 1 374 ? 0.001 -2.526 -17.405 1.00 83.56 374 GLN A C 1
ATOM 3069 O O . GLN A 1 374 ? 0.342 -2.512 -18.587 1.00 83.56 374 GLN A O 1
ATOM 3074 N N . TYR A 1 375 ? -0.069 -1.414 -16.676 1.00 79.50 375 TYR A N 1
ATOM 3075 C CA . TYR A 1 375 ? 0.322 -0.101 -17.183 1.00 79.50 375 TYR A CA 1
ATOM 3076 C C . TYR A 1 375 ? 1.818 -0.037 -17.505 1.00 79.50 375 TYR A C 1
ATOM 3078 O O . TYR A 1 375 ? 2.210 0.502 -18.539 1.00 79.50 375 TYR A O 1
ATOM 3086 N N . SER A 1 376 ? 2.654 -0.639 -16.658 1.00 82.25 376 SER A N 1
ATOM 3087 C CA . SER A 1 376 ? 4.100 -0.731 -16.888 1.00 82.25 376 SER A CA 1
ATOM 3088 C C . SER A 1 376 ? 4.419 -1.474 -18.180 1.00 82.25 376 SER A C 1
ATOM 3090 O O . SER A 1 376 ? 5.296 -1.047 -18.928 1.00 82.25 376 SER A O 1
ATOM 3092 N N . ASP A 1 377 ? 3.687 -2.552 -18.475 1.00 81.56 377 ASP A N 1
ATOM 3093 C CA . ASP A 1 377 ? 3.881 -3.319 -19.704 1.00 81.56 377 ASP A CA 1
ATOM 3094 C C . ASP A 1 377 ? 3.488 -2.515 -20.952 1.00 81.56 377 ASP A C 1
ATOM 3096 O O . ASP A 1 377 ? 4.260 -2.457 -21.908 1.00 81.56 377 ASP A O 1
ATOM 3100 N N . ARG A 1 378 ? 2.357 -1.791 -20.910 1.00 78.06 378 ARG A N 1
ATOM 3101 C CA . ARG A 1 378 ? 1.961 -0.855 -21.981 1.00 78.06 378 ARG A CA 1
ATOM 3102 C C . ARG A 1 378 ? 3.027 0.216 -22.212 1.00 78.06 378 ARG A C 1
ATOM 3104 O O . ARG A 1 378 ? 3.492 0.388 -23.335 1.00 78.06 378 ARG A O 1
ATOM 3111 N N . LYS A 1 379 ? 3.488 0.877 -21.141 1.00 73.50 379 LYS A N 1
ATOM 3112 C CA . LYS A 1 379 ? 4.506 1.937 -21.237 1.00 73.50 379 LYS A CA 1
ATOM 3113 C C . LYS A 1 379 ? 5.815 1.422 -21.821 1.00 73.50 379 LYS A C 1
ATOM 3115 O O . LYS A 1 379 ? 6.463 2.108 -22.609 1.00 73.50 379 LYS A O 1
ATOM 3120 N N . ARG A 1 380 ? 6.217 0.219 -21.416 1.00 77.31 380 ARG A N 1
ATOM 3121 C CA . ARG A 1 380 ? 7.418 -0.436 -21.918 1.00 77.31 380 ARG A CA 1
ATOM 3122 C C . ARG A 1 380 ? 7.330 -0.672 -23.425 1.00 77.31 380 ARG A C 1
ATOM 3124 O O . ARG A 1 380 ? 8.281 -0.338 -24.124 1.00 77.31 380 ARG A O 1
ATOM 3131 N N . VAL A 1 381 ? 6.208 -1.205 -23.910 1.00 74.94 381 VAL A N 1
ATOM 3132 C CA . VAL A 1 381 ? 5.981 -1.447 -25.344 1.00 74.94 381 VAL A CA 1
ATOM 3133 C C . VAL A 1 381 ? 6.025 -0.138 -26.138 1.00 74.94 381 VAL A C 1
ATOM 3135 O O . VAL A 1 381 ? 6.709 -0.081 -27.158 1.00 74.94 381 VAL A O 1
ATOM 3138 N N . ASP A 1 382 ? 5.391 0.930 -25.646 1.00 72.12 382 ASP A N 1
ATOM 3139 C CA . ASP A 1 382 ? 5.420 2.248 -26.300 1.00 72.12 382 ASP A CA 1
ATOM 3140 C C . ASP A 1 382 ? 6.851 2.806 -26.414 1.00 72.12 382 ASP A C 1
ATOM 3142 O O . ASP A 1 382 ? 7.265 3.294 -27.469 1.00 72.12 382 ASP A O 1
ATOM 3146 N N . LEU A 1 383 ? 7.640 2.702 -25.337 1.00 70.25 383 LEU A N 1
ATOM 3147 C CA . LEU A 1 383 ? 9.036 3.152 -25.315 1.00 70.25 383 LEU A CA 1
ATOM 3148 C C . LEU A 1 383 ? 9.939 2.306 -26.228 1.00 70.25 383 LEU A C 1
ATOM 3150 O O . LEU A 1 383 ? 10.834 2.849 -26.882 1.00 70.25 383 LEU A O 1
ATOM 3154 N N . GLU A 1 384 ? 9.722 0.990 -26.288 1.00 71.88 384 GLU A N 1
ATOM 3155 C CA . GLU A 1 384 ? 10.433 0.087 -27.201 1.00 71.88 384 GLU A CA 1
ATOM 3156 C C . GLU A 1 384 ? 10.112 0.408 -28.666 1.00 71.88 384 GLU A C 1
ATOM 3158 O O . GLU A 1 384 ? 11.029 0.487 -29.487 1.00 71.88 384 GLU A O 1
ATOM 3163 N N . TYR A 1 385 ? 8.841 0.674 -28.984 1.00 69.44 385 TYR A N 1
ATOM 3164 C CA . TYR A 1 385 ? 8.411 1.087 -30.320 1.00 69.44 385 TYR A CA 1
ATOM 3165 C C . TYR A 1 385 ? 9.059 2.412 -30.742 1.00 69.44 385 TYR A C 1
ATOM 3167 O O . TYR A 1 385 ? 9.602 2.518 -31.844 1.00 69.44 385 TYR A O 1
ATOM 3175 N N . TYR A 1 386 ? 9.087 3.401 -29.842 1.00 65.69 386 TYR A N 1
ATOM 3176 C CA . TYR A 1 386 ? 9.757 4.680 -30.085 1.00 65.69 386 TYR A CA 1
ATOM 3177 C C . TYR A 1 386 ? 11.260 4.504 -30.357 1.00 65.69 386 TYR A C 1
ATOM 3179 O O . TYR A 1 386 ? 11.786 5.054 -31.327 1.00 65.69 386 TYR A O 1
ATOM 3187 N N . ARG A 1 387 ? 11.955 3.678 -29.556 1.00 67.00 387 ARG A N 1
ATOM 3188 C CA . ARG A 1 387 ? 13.382 3.367 -29.766 1.00 67.00 387 ARG A CA 1
ATOM 3189 C C . ARG A 1 387 ? 13.607 2.679 -31.119 1.00 67.00 387 ARG A C 1
ATOM 3191 O O . ARG A 1 387 ? 14.565 3.011 -31.812 1.00 67.00 387 ARG A O 1
ATOM 3198 N N . PHE A 1 388 ? 12.722 1.766 -31.522 1.00 65.12 388 PHE A N 1
ATOM 3199 C CA . PHE A 1 388 ? 12.810 1.075 -32.812 1.00 65.12 388 PHE A CA 1
ATOM 3200 C C . PHE A 1 388 ? 12.619 2.029 -34.003 1.00 65.12 388 PHE A C 1
ATOM 3202 O O . PHE A 1 388 ? 13.364 1.944 -34.979 1.00 65.12 388 PHE A O 1
ATOM 3209 N N . GLY A 1 389 ? 11.688 2.985 -33.902 1.00 65.56 389 GLY A N 1
ATOM 3210 C CA . GLY A 1 389 ? 11.479 4.025 -34.916 1.00 65.56 389 GLY A CA 1
ATOM 3211 C C . GLY A 1 389 ? 12.731 4.872 -35.172 1.00 65.56 389 GLY A C 1
ATOM 3212 O O . GLY A 1 389 ? 13.119 5.058 -36.325 1.00 65.56 389 GLY A O 1
ATOM 3213 N N . GLN A 1 390 ? 13.421 5.296 -34.108 1.00 66.88 390 GLN A N 1
ATOM 3214 C CA . GLN A 1 390 ? 14.678 6.052 -34.218 1.00 66.88 390 GLN A CA 1
ATOM 3215 C C . GLN A 1 390 ? 15.789 5.247 -34.903 1.00 66.88 390 GLN A C 1
ATOM 3217 O O . GLN A 1 390 ? 16.513 5.772 -35.748 1.00 66.88 390 GLN A O 1
ATOM 3222 N N . VAL A 1 391 ? 15.915 3.956 -34.574 1.00 65.75 391 VAL A N 1
ATOM 3223 C CA . VAL A 1 391 ? 16.883 3.070 -35.238 1.00 65.75 391 VAL A CA 1
ATOM 3224 C C . VAL A 1 391 ? 16.570 2.944 -36.728 1.00 65.75 391 VAL A C 1
ATOM 3226 O O . VAL A 1 391 ? 17.487 2.959 -37.547 1.00 65.75 391 VAL A O 1
ATOM 3229 N N . HIS A 1 392 ? 15.292 2.868 -37.103 1.00 66.50 392 HIS A N 1
ATOM 3230 C CA . HIS A 1 392 ? 14.900 2.768 -38.505 1.00 66.50 392 HIS A CA 1
ATOM 3231 C C . HIS A 1 392 ? 15.218 4.040 -39.303 1.00 66.50 392 HIS A C 1
ATOM 3233 O O . HIS A 1 392 ? 15.690 3.943 -40.435 1.00 66.50 392 HIS A O 1
ATOM 3239 N N . GLU A 1 393 ? 15.036 5.218 -38.701 1.00 66.81 393 GLU A N 1
ATOM 3240 C CA . GLU A 1 393 ? 15.417 6.500 -39.301 1.00 66.81 393 GLU A CA 1
ATOM 3241 C C . GLU A 1 393 ? 16.936 6.597 -39.512 1.00 66.81 393 GLU A C 1
ATOM 3243 O O . GLU A 1 393 ? 17.385 6.921 -40.612 1.00 66.81 393 GLU A O 1
ATOM 3248 N N . ILE A 1 394 ? 17.732 6.212 -38.506 1.00 67.31 394 ILE A N 1
ATOM 3249 C CA . ILE A 1 394 ? 19.200 6.166 -38.604 1.00 67.31 394 ILE A CA 1
ATOM 3250 C C . ILE A 1 394 ? 19.645 5.197 -39.708 1.00 67.31 394 ILE A C 1
ATOM 3252 O O . ILE A 1 394 ? 20.495 5.547 -40.525 1.00 67.31 394 ILE A O 1
ATOM 3256 N N . ILE A 1 395 ? 19.054 4.000 -39.779 1.00 66.31 395 ILE A N 1
ATOM 3257 C CA . ILE A 1 395 ? 19.346 3.024 -40.842 1.00 66.31 395 ILE A CA 1
ATOM 3258 C C . ILE A 1 395 ? 18.984 3.593 -42.220 1.00 66.31 395 ILE A C 1
ATOM 3260 O O . ILE A 1 395 ? 19.736 3.400 -43.174 1.00 66.31 395 ILE A O 1
ATOM 3264 N N . GLY A 1 396 ? 17.872 4.324 -42.332 1.00 67.44 396 GLY A N 1
ATOM 3265 C CA . GLY A 1 396 ? 17.475 4.997 -43.568 1.00 67.44 396 GLY A CA 1
ATOM 3266 C C . GLY A 1 396 ? 18.485 6.054 -44.027 1.00 67.44 396 GLY A C 1
ATOM 3267 O O . GLY A 1 396 ? 18.777 6.136 -45.219 1.00 67.44 396 GLY A O 1
ATOM 3268 N N . VAL A 1 397 ? 19.053 6.827 -43.095 1.00 71.94 397 VAL A N 1
ATOM 3269 C CA . VAL A 1 397 ? 20.125 7.797 -43.385 1.00 71.94 397 VAL A CA 1
ATOM 3270 C C . VAL A 1 397 ? 21.400 7.078 -43.833 1.00 71.94 397 VAL A C 1
ATOM 3272 O O . VAL A 1 397 ? 21.907 7.365 -44.914 1.00 71.94 397 VAL A O 1
ATOM 3275 N N . VAL A 1 398 ? 21.857 6.072 -43.078 1.00 69.38 398 VAL A N 1
ATOM 3276 C CA . VAL A 1 398 ? 23.060 5.291 -43.422 1.00 69.38 398 VAL A CA 1
ATOM 3277 C C . VAL A 1 398 ? 22.921 4.612 -44.788 1.00 69.38 398 VAL A C 1
ATOM 3279 O O . VAL A 1 398 ? 23.871 4.585 -45.565 1.00 69.38 398 VAL A O 1
ATOM 3282 N N . SER A 1 399 ? 21.735 4.096 -45.124 1.00 75.38 399 SER A N 1
ATOM 3283 C CA . SER A 1 399 ? 21.484 3.479 -46.431 1.00 75.38 399 SER A CA 1
ATOM 3284 C C . SER A 1 399 ? 21.639 4.472 -47.587 1.00 75.38 399 SER A C 1
ATOM 3286 O O . SER A 1 399 ? 22.201 4.106 -48.619 1.00 75.38 399 SER A O 1
ATOM 3288 N N . LYS A 1 400 ? 21.181 5.721 -47.423 1.00 72.25 400 LYS A N 1
ATOM 3289 C CA . LYS A 1 400 ? 21.335 6.774 -48.442 1.00 72.25 400 LYS A CA 1
ATOM 3290 C C . LYS A 1 400 ? 22.793 7.178 -48.630 1.00 72.25 400 LYS A C 1
ATOM 3292 O O . LYS A 1 400 ? 23.233 7.334 -49.766 1.00 72.25 400 LYS A O 1
ATOM 3297 N N . ASP A 1 401 ? 23.546 7.298 -47.541 1.00 70.50 401 ASP A N 1
ATOM 3298 C CA . ASP A 1 401 ? 24.972 7.628 -47.610 1.00 70.50 401 ASP A CA 1
ATOM 3299 C C . ASP A 1 401 ? 25.760 6.519 -48.333 1.00 70.50 401 ASP A C 1
ATOM 3301 O O . ASP A 1 401 ? 26.624 6.798 -49.164 1.00 70.50 401 ASP A O 1
ATOM 3305 N N . VAL A 1 402 ? 25.412 5.247 -48.097 1.00 72.19 402 VAL A N 1
ATOM 3306 C CA . VAL A 1 402 ? 26.013 4.100 -48.802 1.00 72.19 402 VAL A CA 1
ATOM 3307 C C . VAL A 1 402 ? 25.693 4.110 -50.303 1.00 72.19 402 VAL A C 1
ATOM 3309 O O . VAL A 1 402 ? 26.567 3.782 -51.108 1.00 72.19 402 VAL A O 1
ATOM 3312 N N . GLU A 1 403 ? 24.474 4.479 -50.707 1.00 73.31 403 GLU A N 1
ATOM 3313 C CA . GLU A 1 403 ? 24.120 4.630 -52.128 1.00 73.31 403 GLU A CA 1
ATOM 3314 C C . GLU A 1 403 ? 24.912 5.758 -52.800 1.00 73.31 403 GLU A C 1
ATOM 3316 O O . GLU A 1 403 ? 25.475 5.546 -53.874 1.00 73.31 403 GLU A O 1
ATOM 3321 N N . GLN A 1 404 ? 25.051 6.914 -52.141 1.00 72.88 404 GLN A N 1
ATOM 3322 C CA . GLN A 1 404 ? 25.844 8.031 -52.669 1.00 72.88 404 GLN A CA 1
ATOM 3323 C C . GLN A 1 404 ? 27.319 7.658 -52.866 1.00 72.88 404 GLN A C 1
ATOM 3325 O O . GLN A 1 404 ? 27.912 7.988 -53.894 1.00 72.88 404 GLN A O 1
ATOM 3330 N N . VAL A 1 405 ? 27.919 6.929 -51.919 1.00 70.50 405 VAL A N 1
ATOM 3331 C CA . VAL A 1 405 ? 29.308 6.453 -52.050 1.00 70.50 405 VAL A CA 1
ATOM 3332 C C . VAL A 1 405 ? 29.459 5.499 -53.241 1.00 70.50 405 VAL A C 1
ATOM 3334 O O . VAL A 1 405 ? 30.435 5.605 -53.988 1.00 70.50 405 VAL A O 1
ATOM 3337 N N . LYS A 1 406 ? 28.485 4.609 -53.475 1.00 70.94 406 LYS A N 1
ATOM 3338 C CA . LYS A 1 406 ? 28.491 3.713 -54.645 1.00 70.94 406 LYS A CA 1
ATOM 3339 C C . LYS A 1 406 ? 28.413 4.482 -55.965 1.00 70.94 406 LYS A C 1
ATOM 3341 O O . LYS A 1 406 ? 29.170 4.170 -56.881 1.00 70.94 406 LYS A O 1
ATOM 3346 N N . GLU A 1 407 ? 27.550 5.494 -56.066 1.00 71.25 407 GLU A N 1
ATOM 3347 C CA . GLU A 1 407 ? 27.444 6.325 -57.276 1.00 71.25 407 GLU A CA 1
ATOM 3348 C C . GLU A 1 407 ? 28.744 7.085 -57.581 1.00 71.25 407 GLU A C 1
ATOM 3350 O O . GLU A 1 407 ? 29.168 7.155 -58.738 1.00 71.25 407 GLU A O 1
ATOM 3355 N N . ILE A 1 408 ? 29.412 7.620 -56.553 1.00 71.69 408 ILE A N 1
ATOM 3356 C CA . ILE A 1 408 ? 30.709 8.298 -56.703 1.00 71.69 408 ILE A CA 1
ATOM 3357 C C . ILE A 1 408 ? 31.786 7.320 -57.199 1.00 71.69 408 ILE A C 1
ATOM 3359 O O . ILE A 1 408 ? 32.575 7.685 -58.076 1.00 71.69 408 ILE A O 1
ATOM 3363 N N . SER A 1 409 ? 31.795 6.083 -56.688 1.00 70.38 409 SER A N 1
ATOM 3364 C CA . SER A 1 409 ? 32.725 5.032 -57.130 1.00 70.38 409 SER A CA 1
ATOM 3365 C C . SER A 1 409 ? 32.548 4.721 -58.618 1.00 70.38 409 SER A C 1
ATOM 3367 O O . SER A 1 409 ? 33.496 4.857 -59.387 1.00 70.38 409 SER A O 1
ATOM 3369 N N . ILE A 1 410 ? 31.312 4.436 -59.049 1.00 71.81 410 ILE A N 1
ATOM 3370 C CA . ILE A 1 410 ? 30.985 4.116 -60.452 1.00 71.81 410 ILE A CA 1
ATOM 3371 C C . ILE A 1 410 ? 31.363 5.272 -61.386 1.00 71.81 410 ILE A C 1
ATOM 3373 O O . ILE A 1 410 ? 31.929 5.073 -62.459 1.00 71.81 410 ILE A O 1
ATOM 3377 N N . ARG A 1 411 ? 31.074 6.518 -60.989 1.00 71.06 411 ARG A N 1
ATOM 3378 C CA . ARG A 1 411 ? 31.428 7.696 -61.793 1.00 71.06 411 ARG A CA 1
ATOM 3379 C C . ARG A 1 411 ? 32.941 7.864 -61.946 1.00 71.06 411 ARG A C 1
ATOM 3381 O O . ARG A 1 411 ? 33.384 8.407 -62.957 1.00 71.06 411 ARG A O 1
ATOM 3388 N N . THR A 1 412 ? 33.713 7.459 -60.944 1.00 67.19 412 THR A N 1
ATOM 3389 C CA . THR A 1 412 ? 35.176 7.537 -60.979 1.00 67.19 412 THR A CA 1
ATOM 3390 C C . THR A 1 412 ? 35.749 6.456 -61.888 1.00 67.19 412 THR A C 1
ATOM 3392 O O . THR A 1 412 ? 36.564 6.789 -62.741 1.00 67.19 412 THR A O 1
ATOM 3395 N N . GLU A 1 413 ? 35.253 5.219 -61.791 1.00 70.44 413 GLU A N 1
ATOM 3396 C CA . GLU A 1 413 ? 35.596 4.107 -62.695 1.00 70.44 413 GLU A CA 1
ATOM 3397 C C . GLU A 1 413 ? 35.334 4.466 -64.165 1.00 70.44 413 GLU A C 1
ATOM 3399 O O . GLU A 1 413 ? 36.250 4.422 -64.980 1.00 70.44 413 GLU A O 1
ATOM 3404 N N . ASN A 1 414 ? 34.146 4.987 -64.492 1.00 73.81 414 ASN A N 1
ATOM 3405 C CA . ASN A 1 414 ? 33.814 5.367 -65.873 1.00 73.81 414 ASN A CA 1
ATOM 3406 C C . ASN A 1 414 ? 34.759 6.428 -66.474 1.00 73.81 414 ASN A C 1
ATOM 3408 O O . ASN A 1 414 ? 35.026 6.416 -67.673 1.00 73.81 414 ASN A O 1
ATOM 3412 N N . LYS A 1 415 ? 35.266 7.369 -65.663 1.00 73.94 415 LYS A N 1
ATOM 3413 C CA . LYS A 1 415 ? 36.229 8.382 -66.136 1.00 73.94 415 LYS A CA 1
ATOM 3414 C C . LYS A 1 415 ? 37.601 7.786 -66.446 1.00 73.94 415 LYS A C 1
ATOM 3416 O O . LYS A 1 415 ? 38.342 8.349 -67.245 1.00 73.94 415 LYS A O 1
ATOM 3421 N N . ILE A 1 416 ? 37.964 6.700 -65.772 1.00 72.31 416 ILE A N 1
ATOM 3422 C CA . ILE A 1 416 ? 39.242 6.013 -65.969 1.00 72.31 416 ILE A CA 1
ATOM 3423 C C . ILE A 1 416 ? 39.209 5.277 -67.300 1.00 72.31 416 ILE A C 1
ATOM 3425 O O . ILE A 1 416 ? 40.109 5.476 -68.116 1.00 72.31 416 ILE A O 1
ATOM 3429 N N . ASP A 1 417 ? 38.128 4.537 -67.543 1.00 77.75 417 ASP A N 1
ATOM 3430 C CA . ASP A 1 417 ? 37.898 3.837 -68.806 1.00 77.75 417 ASP A CA 1
ATOM 3431 C C . ASP A 1 417 ? 37.919 4.811 -69.997 1.00 77.75 417 ASP A C 1
ATOM 3433 O O . ASP A 1 417 ? 38.493 4.515 -71.045 1.00 77.75 417 ASP A O 1
ATOM 3437 N N . GLU A 1 418 ? 37.353 6.014 -69.830 1.00 82.31 418 GLU A N 1
ATOM 3438 C CA . GLU A 1 418 ? 37.381 7.065 -70.854 1.00 82.31 418 GLU A CA 1
ATOM 3439 C C . GLU A 1 418 ? 38.813 7.533 -71.174 1.00 82.31 418 GLU A C 1
ATOM 3441 O O . GLU A 1 418 ? 39.188 7.602 -72.346 1.00 82.31 418 GLU A O 1
ATOM 3446 N N . ILE A 1 419 ? 39.634 7.812 -70.155 1.00 79.81 419 ILE A N 1
ATOM 3447 C CA . ILE A 1 419 ? 41.033 8.241 -70.337 1.00 79.81 419 ILE A CA 1
ATOM 3448 C C . ILE A 1 419 ? 41.865 7.128 -70.981 1.00 79.81 419 ILE A C 1
ATOM 3450 O O . ILE A 1 419 ? 42.612 7.389 -71.924 1.00 79.81 419 ILE A O 1
ATOM 3454 N N . GLN A 1 420 ? 41.711 5.884 -70.524 1.00 82.56 420 GLN A N 1
ATOM 3455 C CA . GLN A 1 420 ? 42.398 4.739 -71.124 1.00 82.56 420 GLN A CA 1
ATOM 3456 C C . GLN A 1 420 ? 41.997 4.577 -72.591 1.00 82.56 420 GLN A C 1
ATOM 3458 O O . GLN A 1 420 ? 42.866 4.452 -73.453 1.00 82.56 420 GLN A O 1
ATOM 3463 N N . SER A 1 421 ? 40.705 4.680 -72.917 1.00 85.88 421 SER A N 1
ATOM 3464 C CA . SER A 1 421 ? 40.242 4.624 -74.306 1.00 85.88 421 SER A CA 1
ATOM 3465 C C . SER A 1 421 ? 40.843 5.737 -75.175 1.00 85.88 421 SER A C 1
ATOM 3467 O O . SER A 1 421 ? 41.164 5.486 -76.340 1.00 85.88 421 SER A O 1
ATOM 3469 N N . GLN A 1 422 ? 41.001 6.954 -74.644 1.00 86.19 422 GLN A N 1
ATOM 3470 C CA . GLN A 1 422 ? 41.644 8.062 -75.361 1.00 86.19 422 GLN A CA 1
ATOM 3471 C C . GLN A 1 422 ? 43.130 7.785 -75.618 1.00 86.19 422 GLN A C 1
ATOM 3473 O O . GLN A 1 422 ? 43.613 8.035 -76.725 1.00 86.19 422 GLN A O 1
ATOM 3478 N N . ILE A 1 423 ? 43.833 7.218 -74.633 1.00 85.94 423 ILE A N 1
ATOM 3479 C CA . ILE A 1 423 ? 45.242 6.827 -74.749 1.00 85.94 423 ILE A CA 1
ATOM 3480 C C . ILE A 1 423 ? 45.434 5.781 -75.850 1.00 85.94 423 ILE A C 1
ATOM 3482 O O . ILE A 1 423 ? 46.201 6.018 -76.786 1.00 85.94 423 ILE A O 1
ATOM 3486 N N . HIS A 1 424 ? 44.671 4.687 -75.809 1.00 88.50 424 HIS A N 1
ATOM 3487 C CA . HIS A 1 424 ? 44.738 3.615 -76.808 1.00 88.50 424 HIS A CA 1
ATOM 3488 C C . HIS A 1 424 ? 44.417 4.126 -78.223 1.00 88.50 424 HIS A C 1
ATOM 3490 O O . HIS A 1 424 ? 45.098 3.801 -79.203 1.00 88.50 424 HIS A O 1
ATOM 3496 N N . SER A 1 425 ? 43.395 4.984 -78.348 1.00 88.56 425 SER A N 1
ATOM 3497 C CA . SER A 1 425 ? 43.053 5.609 -79.630 1.00 88.56 425 SER A CA 1
ATOM 3498 C C . SER A 1 425 ? 44.184 6.504 -80.148 1.00 88.56 425 SER A C 1
ATOM 3500 O O . SER A 1 425 ? 44.480 6.474 -81.342 1.00 88.56 425 SER A O 1
ATOM 3502 N N . GLY A 1 426 ? 44.828 7.288 -79.279 1.00 87.00 426 GLY A N 1
ATOM 3503 C CA . GLY A 1 426 ? 45.942 8.157 -79.661 1.00 87.00 426 GLY A CA 1
ATOM 3504 C C . GLY A 1 426 ? 47.188 7.378 -80.084 1.00 87.00 426 GLY A C 1
ATOM 3505 O O . GLY A 1 426 ? 47.817 7.727 -81.080 1.00 87.00 426 GLY A O 1
ATOM 3506 N N . PHE A 1 427 ? 47.517 6.281 -79.397 1.00 87.31 427 PHE A N 1
ATOM 3507 C CA . PHE A 1 427 ? 48.628 5.414 -79.799 1.00 87.31 427 PHE A CA 1
ATOM 3508 C C . PHE A 1 427 ? 48.355 4.671 -81.106 1.00 87.31 427 PHE A C 1
ATOM 3510 O O . PHE A 1 427 ? 49.272 4.497 -81.911 1.00 87.31 427 PHE A O 1
ATOM 3517 N N . THR A 1 428 ? 47.101 4.299 -81.371 1.00 88.50 428 THR A N 1
ATOM 3518 C CA . THR A 1 428 ? 46.692 3.757 -82.676 1.00 88.50 428 THR A CA 1
ATOM 3519 C C . THR A 1 428 ? 46.953 4.768 -83.799 1.00 88.50 428 THR A C 1
ATOM 3521 O O . THR A 1 428 ? 47.513 4.405 -84.835 1.00 88.50 428 THR A O 1
ATOM 3524 N N . GLU A 1 429 ? 46.618 6.043 -83.580 1.00 88.12 429 GLU A N 1
ATOM 3525 C CA . GLU A 1 429 ? 46.877 7.129 -84.535 1.00 88.12 429 GLU A CA 1
ATOM 3526 C C . GLU A 1 429 ? 48.381 7.328 -84.783 1.00 88.12 429 GLU A C 1
ATOM 3528 O O . GLU A 1 429 ? 48.812 7.342 -85.935 1.00 88.12 429 GLU A O 1
ATOM 3533 N N . ILE A 1 430 ? 49.196 7.389 -83.723 1.00 86.00 430 ILE A N 1
ATOM 3534 C CA . ILE A 1 430 ? 50.662 7.527 -83.823 1.00 86.00 430 ILE A CA 1
ATOM 3535 C C . ILE A 1 430 ? 51.276 6.357 -84.610 1.00 86.00 430 ILE A C 1
ATOM 3537 O O . ILE A 1 430 ? 52.125 6.568 -85.478 1.00 86.00 430 ILE A O 1
ATOM 3541 N N . LYS A 1 431 ? 50.837 5.116 -84.347 1.00 86.69 431 LYS A N 1
ATOM 3542 C CA . LYS A 1 431 ? 51.310 3.925 -85.077 1.00 86.69 431 LYS A CA 1
ATOM 3543 C C . LYS A 1 431 ? 50.986 4.015 -86.572 1.00 86.69 431 LYS A C 1
ATOM 3545 O O . LYS A 1 431 ? 51.833 3.627 -87.374 1.00 86.69 431 LYS A O 1
ATOM 3550 N N . SER A 1 432 ? 49.808 4.533 -86.933 1.00 85.38 432 SER A N 1
ATOM 3551 C CA . SER A 1 432 ? 49.412 4.754 -88.332 1.00 85.38 432 SER A CA 1
ATOM 3552 C C . SER A 1 432 ? 50.264 5.834 -88.998 1.00 85.38 432 SER A C 1
ATOM 3554 O O . SER A 1 432 ? 50.801 5.595 -90.072 1.00 85.38 432 SER A O 1
ATOM 3556 N N . GLN A 1 433 ? 50.455 6.987 -88.344 1.00 84.50 433 GLN A N 1
ATOM 3557 C CA . GLN A 1 433 ? 51.273 8.089 -88.876 1.00 84.50 433 GLN A CA 1
ATOM 3558 C C . GLN A 1 433 ? 52.712 7.642 -89.172 1.00 84.50 433 GLN A C 1
ATOM 3560 O O . GLN A 1 433 ? 53.285 7.989 -90.204 1.00 84.50 433 GLN A O 1
ATOM 3565 N N . ILE A 1 434 ? 53.290 6.831 -88.282 1.00 82.81 434 ILE A N 1
ATOM 3566 C CA . ILE A 1 434 ? 54.631 6.273 -88.468 1.00 82.81 434 ILE A CA 1
ATOM 3567 C C . ILE A 1 434 ? 54.658 5.256 -89.606 1.00 82.81 434 ILE A C 1
ATOM 3569 O O . ILE A 1 434 ? 55.604 5.258 -90.383 1.00 82.81 434 ILE A O 1
ATOM 3573 N N . GLU A 1 435 ? 53.652 4.391 -89.722 1.00 84.12 435 GLU A N 1
ATOM 3574 C CA . GLU A 1 435 ? 53.572 3.409 -90.808 1.00 84.12 435 GLU A CA 1
ATOM 3575 C C . GLU A 1 435 ? 53.436 4.069 -92.185 1.00 84.12 435 GLU A C 1
ATOM 3577 O O . GLU A 1 435 ? 54.106 3.638 -93.121 1.00 84.12 435 GLU A O 1
ATOM 3582 N N . ASP A 1 436 ? 52.653 5.144 -92.289 1.00 80.25 436 ASP A N 1
ATOM 3583 C CA . ASP A 1 436 ? 52.446 5.882 -93.538 1.00 80.25 436 ASP A CA 1
ATOM 3584 C C . ASP A 1 436 ? 53.682 6.695 -93.968 1.00 80.25 436 ASP A C 1
ATOM 3586 O O . ASP A 1 436 ? 53.872 6.955 -95.157 1.00 80.25 436 ASP A O 1
ATOM 3590 N N . GLY A 1 437 ? 54.519 7.117 -93.011 1.00 72.50 437 GLY A N 1
ATOM 3591 C CA . GLY A 1 437 ? 55.678 7.982 -93.252 1.00 72.50 437 GLY A CA 1
ATOM 3592 C C . GLY A 1 437 ? 57.047 7.293 -93.241 1.00 72.50 437 GLY A C 1
ATOM 3593 O O . GLY A 1 437 ? 58.046 7.967 -93.479 1.00 72.50 437 GLY A O 1
ATOM 3594 N N . PHE A 1 438 ? 57.149 6.000 -92.918 1.00 80.31 438 PHE A N 1
ATOM 3595 C CA . PHE A 1 438 ? 58.438 5.336 -92.677 1.00 80.31 438 PHE A CA 1
ATOM 3596 C C . PHE A 1 438 ? 58.955 4.540 -93.887 1.00 80.31 438 PHE A C 1
ATOM 3598 O O . PHE A 1 438 ? 58.426 3.486 -94.225 1.00 80.31 438 PHE A O 1
ATOM 3605 N N . ASP A 1 439 ? 60.078 4.985 -94.459 1.00 75.31 439 ASP A N 1
ATOM 3606 C CA . ASP A 1 439 ? 60.713 4.381 -95.647 1.00 75.31 439 ASP A CA 1
ATOM 3607 C C . ASP A 1 439 ? 61.754 3.274 -95.329 1.00 75.31 439 ASP A C 1
ATOM 3609 O O . ASP A 1 439 ? 62.553 2.888 -96.187 1.00 75.31 439 ASP A O 1
ATOM 3613 N N . GLY A 1 440 ? 61.795 2.771 -94.088 1.00 78.94 440 GLY A N 1
ATOM 3614 C CA . GLY A 1 440 ? 62.751 1.746 -93.642 1.00 78.94 440 GLY A CA 1
ATOM 3615 C C . GLY A 1 440 ? 62.277 0.299 -93.830 1.00 78.94 440 GLY A C 1
ATOM 3616 O O . GLY A 1 440 ? 61.257 0.004 -94.451 1.00 78.94 440 GLY A O 1
ATOM 3617 N N . THR A 1 441 ? 63.021 -0.659 -93.275 1.00 82.94 441 THR A N 1
ATOM 3618 C CA . THR A 1 441 ? 62.675 -2.086 -93.374 1.00 82.94 441 THR A CA 1
ATOM 3619 C C . THR A 1 441 ? 61.493 -2.460 -92.474 1.00 82.94 441 THR A C 1
ATOM 3621 O O . THR A 1 441 ? 61.297 -1.909 -91.390 1.00 82.94 441 THR A O 1
ATOM 3624 N N . ALA A 1 442 ? 60.746 -3.502 -92.856 1.00 81.56 442 ALA A N 1
ATOM 3625 C CA . ALA A 1 442 ? 59.659 -4.042 -92.032 1.00 81.56 442 ALA A CA 1
ATOM 3626 C C . ALA A 1 442 ? 60.121 -4.493 -90.627 1.00 81.56 442 ALA A C 1
ATOM 3628 O O . ALA A 1 442 ? 59.338 -4.474 -89.677 1.00 81.56 442 ALA A O 1
ATOM 3629 N N . ALA A 1 443 ? 61.390 -4.894 -90.480 1.00 83.25 443 ALA A N 1
ATOM 3630 C CA . ALA A 1 443 ? 61.974 -5.260 -89.191 1.00 83.25 443 ALA A CA 1
ATOM 3631 C C . ALA A 1 443 ? 62.172 -4.035 -88.279 1.00 83.25 443 ALA A C 1
ATOM 3633 O O . ALA A 1 443 ? 61.835 -4.099 -87.097 1.00 83.25 443 ALA A O 1
ATOM 3634 N N . GLU A 1 444 ? 62.650 -2.915 -88.829 1.00 79.62 444 GLU A N 1
ATOM 3635 C CA . GLU A 1 444 ? 62.807 -1.648 -88.103 1.00 79.62 444 GLU A CA 1
ATOM 3636 C C . GLU A 1 444 ? 61.445 -1.048 -87.724 1.00 79.62 444 GLU A C 1
ATOM 3638 O O . GLU A 1 444 ? 61.257 -0.632 -86.581 1.00 79.62 444 GLU A O 1
ATOM 3643 N N . LEU A 1 445 ? 60.460 -1.093 -88.630 1.00 81.50 445 LEU A N 1
ATOM 3644 C CA . LEU A 1 445 ? 59.093 -0.645 -88.339 1.00 81.50 445 LEU A CA 1
ATOM 3645 C C . LEU A 1 445 ? 58.465 -1.458 -87.196 1.00 81.50 445 LEU A C 1
ATOM 3647 O O . LEU A 1 445 ? 57.846 -0.898 -86.291 1.00 81.50 445 LEU A O 1
ATOM 3651 N N . ARG A 1 446 ? 58.667 -2.783 -87.186 1.00 85.06 446 ARG A N 1
ATOM 3652 C CA . ARG A 1 446 ? 58.206 -3.658 -86.097 1.00 85.06 446 ARG A CA 1
ATOM 3653 C C . ARG A 1 446 ? 58.868 -3.311 -84.765 1.00 85.06 446 ARG A C 1
ATOM 3655 O O . ARG A 1 446 ? 58.203 -3.339 -83.733 1.00 85.06 446 ARG A O 1
ATOM 3662 N N . GLN A 1 447 ? 60.156 -2.977 -84.785 1.00 82.94 447 GLN A N 1
ATOM 3663 C CA . GLN A 1 447 ? 60.881 -2.554 -83.592 1.00 82.94 447 GLN A CA 1
ATOM 3664 C C . GLN A 1 447 ? 60.344 -1.225 -83.044 1.00 82.94 447 GLN A C 1
ATOM 3666 O O . GLN A 1 447 ? 60.214 -1.087 -81.833 1.00 82.94 447 GLN A O 1
ATOM 3671 N N . ILE A 1 448 ? 60.003 -0.264 -83.909 1.00 81.44 448 ILE A N 1
ATOM 3672 C CA . ILE A 1 448 ? 59.399 1.013 -83.500 1.00 81.44 448 ILE A CA 1
ATOM 3673 C C . ILE A 1 448 ? 57.997 0.789 -82.922 1.00 81.44 448 ILE A C 1
ATOM 3675 O O . ILE A 1 448 ? 57.709 1.290 -81.839 1.00 81.44 448 ILE A O 1
ATOM 3679 N N . LYS A 1 449 ? 57.154 -0.018 -83.578 1.00 83.56 449 LYS A N 1
ATOM 3680 C CA . LYS A 1 449 ? 55.814 -0.358 -83.066 1.00 83.56 449 LYS A CA 1
ATOM 3681 C C . LYS A 1 449 ? 55.875 -1.013 -81.682 1.00 83.56 449 LYS A C 1
ATOM 3683 O O . LYS A 1 449 ? 55.185 -0.555 -80.784 1.00 83.56 449 LYS A O 1
ATOM 3688 N N . GLY A 1 450 ? 56.781 -1.975 -81.478 1.00 84.94 450 GLY A N 1
ATOM 3689 C CA . GLY A 1 450 ? 56.967 -2.611 -80.167 1.00 84.94 450 GLY A CA 1
ATOM 3690 C C . GLY A 1 450 ? 57.438 -1.650 -79.069 1.00 84.94 450 GLY A C 1
ATOM 3691 O O . GLY A 1 450 ? 57.134 -1.849 -77.900 1.00 84.94 450 GLY A O 1
ATOM 3692 N N . LYS A 1 451 ? 58.153 -0.579 -79.426 1.00 83.75 451 LYS A N 1
ATOM 3693 C CA . LYS A 1 451 ? 58.503 0.480 -78.472 1.00 83.75 451 LYS A CA 1
ATOM 3694 C C . LYS A 1 451 ? 57.303 1.342 -78.124 1.00 83.75 451 LYS A C 1
ATOM 3696 O O . LYS A 1 451 ? 57.126 1.659 -76.961 1.00 83.75 451 LYS A O 1
ATOM 3701 N N . ILE A 1 452 ? 56.469 1.680 -79.104 1.00 85.81 452 ILE A N 1
ATOM 3702 C CA . ILE A 1 452 ? 55.223 2.416 -78.865 1.00 85.81 452 ILE A CA 1
ATOM 3703 C C . ILE A 1 452 ? 54.280 1.599 -77.974 1.00 85.81 452 ILE A C 1
ATOM 3705 O O . ILE A 1 452 ? 53.682 2.173 -77.074 1.00 85.81 452 ILE A O 1
ATOM 3709 N N . ASP A 1 453 ? 54.214 0.277 -78.160 1.00 86.94 453 ASP A N 1
ATOM 3710 C CA . ASP A 1 453 ? 53.461 -0.621 -77.273 1.00 86.94 453 ASP A CA 1
ATOM 3711 C C . ASP A 1 453 ? 53.962 -0.534 -75.813 1.00 86.94 453 ASP A C 1
ATOM 3713 O O . ASP A 1 453 ? 53.157 -0.509 -74.886 1.00 86.94 453 ASP A O 1
ATOM 3717 N N . ASN A 1 454 ? 55.279 -0.415 -75.589 1.00 86.25 454 ASN A N 1
ATOM 3718 C CA . ASN A 1 454 ? 55.826 -0.219 -74.239 1.00 86.25 454 ASN A CA 1
ATOM 3719 C C . ASN A 1 454 ? 55.419 1.138 -73.639 1.00 86.25 454 ASN A C 1
ATOM 3721 O O . ASN A 1 454 ? 55.139 1.216 -72.448 1.00 86.25 454 ASN A O 1
ATOM 3725 N N . ILE A 1 455 ? 55.375 2.203 -74.449 1.00 85.62 455 ILE A N 1
ATOM 3726 C CA . ILE A 1 455 ? 54.941 3.534 -73.987 1.00 85.62 455 ILE A CA 1
ATOM 3727 C C . ILE A 1 455 ? 53.456 3.518 -73.625 1.00 85.62 455 ILE A C 1
ATOM 3729 O O . ILE A 1 455 ? 53.063 4.084 -72.609 1.00 85.62 455 ILE A O 1
ATOM 3733 N N . GLU A 1 456 ? 52.638 2.869 -74.452 1.00 89.25 456 GLU A N 1
ATOM 3734 C CA . GLU A 1 456 ? 51.212 2.668 -74.198 1.00 89.25 456 GLU A CA 1
ATOM 3735 C C . GLU A 1 456 ? 51.002 1.949 -72.858 1.00 89.25 456 GLU A C 1
ATOM 3737 O O . GLU A 1 456 ? 50.252 2.433 -72.012 1.00 89.25 456 GLU A O 1
ATOM 3742 N N . GLN A 1 457 ? 51.779 0.894 -72.594 1.00 88.12 457 GLN A N 1
ATOM 3743 C CA . GLN A 1 457 ? 51.764 0.196 -71.309 1.00 88.12 457 GLN A CA 1
ATOM 3744 C C . GLN A 1 457 ? 52.236 1.075 -70.134 1.00 88.12 457 GLN A C 1
ATOM 3746 O O . GLN A 1 457 ? 51.640 1.034 -69.056 1.00 88.12 457 GLN A O 1
ATOM 3751 N N . ASP A 1 458 ? 53.287 1.882 -70.312 1.00 87.25 458 ASP A N 1
ATOM 3752 C CA . ASP A 1 458 ? 53.749 2.828 -69.285 1.00 87.25 458 ASP A CA 1
ATOM 3753 C C . ASP A 1 458 ? 52.666 3.880 -68.970 1.00 87.25 458 ASP A C 1
ATOM 3755 O O . ASP A 1 458 ? 52.493 4.273 -67.814 1.00 87.25 458 ASP A O 1
ATOM 3759 N N . PHE A 1 459 ? 51.885 4.305 -69.967 1.00 89.00 459 PHE A N 1
ATOM 3760 C CA . PHE A 1 459 ? 50.764 5.229 -69.779 1.00 89.00 459 PHE A CA 1
ATOM 3761 C C . PHE A 1 459 ? 49.594 4.584 -69.047 1.00 89.00 459 PHE A C 1
ATOM 3763 O O . PHE A 1 459 ? 49.048 5.209 -68.137 1.00 89.00 459 PHE A O 1
ATOM 3770 N N . ASP A 1 460 ? 49.250 3.340 -69.370 1.00 87.19 460 ASP A N 1
ATOM 3771 C CA . ASP A 1 460 ? 48.231 2.593 -68.631 1.00 87.19 460 ASP A CA 1
ATOM 3772 C C . ASP A 1 460 ? 48.617 2.420 -67.161 1.00 87.19 460 ASP A C 1
ATOM 3774 O O . ASP A 1 460 ? 47.796 2.659 -66.271 1.00 87.19 460 ASP A O 1
ATOM 3778 N N . ASN A 1 461 ? 49.887 2.097 -66.896 1.00 88.12 461 ASN A N 1
ATOM 3779 C CA . ASN A 1 461 ? 50.418 2.012 -65.538 1.00 88.12 461 ASN A CA 1
ATOM 3780 C C . ASN A 1 461 ? 50.292 3.357 -64.809 1.00 88.12 461 ASN A C 1
ATOM 3782 O O . ASN A 1 461 ? 49.823 3.405 -63.672 1.00 88.12 461 ASN A O 1
ATOM 3786 N N . LEU A 1 462 ? 50.660 4.467 -65.456 1.00 87.31 462 LEU A N 1
ATOM 3787 C CA . LEU A 1 462 ? 50.521 5.804 -64.875 1.00 87.31 462 LEU A CA 1
ATOM 3788 C C . LEU A 1 462 ? 49.057 6.172 -64.607 1.00 87.31 462 LEU A C 1
ATOM 3790 O O . LEU A 1 462 ? 48.760 6.740 -63.556 1.00 87.31 462 LEU A O 1
ATOM 3794 N N . VAL A 1 463 ? 48.128 5.827 -65.501 1.00 86.31 463 VAL A N 1
ATOM 3795 C CA . VAL A 1 463 ? 46.693 6.057 -65.286 1.00 86.31 463 VAL A CA 1
ATOM 3796 C C . VAL A 1 463 ? 46.173 5.219 -64.123 1.00 86.31 463 VAL A C 1
ATOM 3798 O O . VAL A 1 463 ? 45.445 5.749 -63.284 1.00 86.31 463 VAL A O 1
ATOM 3801 N N . GLN A 1 464 ? 46.588 3.960 -63.994 1.00 86.38 464 GLN A N 1
ATOM 3802 C CA . GLN A 1 464 ? 46.230 3.136 -62.843 1.00 86.38 464 GLN A CA 1
ATOM 3803 C C . GLN A 1 464 ? 46.755 3.746 -61.534 1.00 86.38 464 GLN A C 1
ATOM 3805 O O . GLN A 1 464 ? 45.978 3.974 -60.604 1.00 86.38 464 GLN A O 1
ATOM 3810 N N . ILE A 1 465 ? 48.039 4.106 -61.493 1.00 86.06 465 ILE A N 1
ATOM 3811 C CA . ILE A 1 465 ? 48.675 4.740 -60.330 1.00 86.06 465 ILE A CA 1
ATOM 3812 C C . ILE A 1 465 ? 47.985 6.060 -59.984 1.00 86.06 465 ILE A C 1
ATOM 3814 O O . ILE A 1 465 ? 47.739 6.346 -58.817 1.00 86.06 465 ILE A O 1
ATOM 3818 N N . SER A 1 466 ? 47.600 6.858 -60.980 1.00 87.00 466 SER A N 1
ATOM 3819 C CA . SER A 1 466 ? 46.901 8.124 -60.750 1.00 87.00 466 SER A CA 1
ATOM 3820 C C . SER A 1 466 ? 45.595 7.963 -59.964 1.00 87.00 466 SER A C 1
ATOM 3822 O O . SER A 1 466 ? 45.213 8.862 -59.211 1.00 87.00 466 SER A O 1
ATOM 3824 N N . ASN A 1 467 ? 44.926 6.815 -60.100 1.00 82.19 467 ASN A N 1
ATOM 3825 C CA . ASN A 1 467 ? 43.701 6.512 -59.368 1.00 82.19 467 ASN A CA 1
ATOM 3826 C C . ASN A 1 467 ? 43.981 6.075 -57.937 1.00 82.19 467 ASN A C 1
ATOM 3828 O O . ASN A 1 467 ? 43.251 6.478 -57.037 1.00 82.19 467 ASN A O 1
ATOM 3832 N N . GLU A 1 468 ? 45.041 5.295 -57.730 1.00 83.62 468 GLU A N 1
ATOM 3833 C CA . GLU A 1 468 ? 45.494 4.905 -56.393 1.00 83.62 468 GLU A CA 1
ATOM 3834 C C . GLU A 1 468 ? 45.950 6.129 -55.584 1.00 83.62 468 GLU A C 1
ATOM 3836 O O . GLU A 1 468 ? 45.659 6.234 -54.395 1.00 83.62 468 GLU A O 1
ATOM 3841 N N . VAL A 1 469 ? 46.607 7.088 -56.244 1.00 84.81 469 VAL A N 1
ATOM 3842 C CA . VAL A 1 469 ? 47.068 8.349 -55.644 1.00 84.81 469 VAL A CA 1
ATOM 3843 C C . VAL A 1 469 ? 45.902 9.291 -55.332 1.00 84.81 469 VAL A C 1
ATOM 3845 O O . VAL A 1 469 ? 45.842 9.877 -54.250 1.00 84.81 469 VAL A O 1
ATOM 3848 N N . GLY A 1 470 ? 44.984 9.472 -56.286 1.00 79.12 470 GLY A N 1
ATOM 3849 C CA . GLY A 1 470 ? 43.881 10.426 -56.184 1.00 79.12 470 GLY A CA 1
ATOM 3850 C C . GLY A 1 470 ? 44.325 11.884 -55.970 1.00 79.12 470 GLY A C 1
ATOM 3851 O O . GLY A 1 470 ? 45.500 12.250 -56.051 1.00 79.12 470 GLY A O 1
ATOM 3852 N N . GLY A 1 471 ? 43.355 12.763 -55.707 1.00 84.50 471 GLY A N 1
ATOM 3853 C CA . GLY A 1 471 ? 43.618 14.168 -55.382 1.00 84.50 471 GLY A CA 1
ATOM 3854 C C . GLY A 1 471 ? 44.432 14.918 -56.447 1.00 84.50 471 GLY A C 1
ATOM 3855 O O . GLY A 1 471 ? 44.378 14.619 -57.636 1.00 84.50 471 GLY A O 1
ATOM 3856 N N . LYS A 1 472 ? 45.185 15.936 -56.018 1.00 87.00 472 LYS A N 1
ATOM 3857 C CA . LYS A 1 472 ? 45.914 16.829 -56.933 1.00 87.00 472 LYS A CA 1
ATOM 3858 C C . LYS A 1 472 ? 47.004 16.107 -57.735 1.00 87.00 472 LYS A C 1
ATOM 3860 O O . LYS A 1 472 ? 47.161 16.386 -58.918 1.00 87.00 472 LYS A O 1
ATOM 3865 N N . GLU A 1 473 ? 47.765 15.219 -57.098 1.00 90.31 473 GLU A N 1
ATOM 3866 C CA . GLU A 1 473 ? 48.894 14.540 -57.748 1.00 90.31 473 GLU A CA 1
ATOM 3867 C C . GLU A 1 473 ? 48.415 13.472 -58.738 1.00 90.31 473 GLU A C 1
ATOM 3869 O O . GLU A 1 473 ? 48.966 13.390 -59.832 1.00 90.31 473 GLU A O 1
ATOM 3874 N N . GLY A 1 474 ? 47.333 12.744 -58.426 1.00 87.56 474 GLY A N 1
ATOM 3875 C CA . GLY A 1 474 ? 46.684 11.839 -59.377 1.00 87.56 474 GLY A CA 1
ATOM 3876 C C . GLY A 1 474 ? 46.190 12.572 -60.630 1.00 87.56 474 GLY A C 1
ATOM 3877 O O . GLY A 1 474 ? 46.504 12.171 -61.748 1.00 87.56 474 GLY A O 1
ATOM 3878 N N . GLU A 1 475 ? 45.509 13.711 -60.472 1.00 86.81 475 GLU A N 1
ATOM 3879 C CA . GLU A 1 475 ? 45.088 14.536 -61.617 1.00 86.81 475 GLU A CA 1
ATOM 3880 C C . GLU A 1 475 ? 46.286 15.050 -62.441 1.00 86.81 475 GLU A C 1
ATOM 3882 O O . GLU A 1 475 ? 46.236 15.057 -63.669 1.00 86.81 475 GLU A O 1
ATOM 3887 N N . CYS A 1 476 ? 47.405 15.412 -61.800 1.00 90.75 476 CYS A N 1
ATOM 3888 C CA . CYS A 1 476 ? 48.626 15.796 -62.516 1.00 90.75 476 CYS A CA 1
ATOM 3889 C C . CYS A 1 476 ? 49.252 14.641 -63.316 1.00 90.75 476 CYS A C 1
ATOM 3891 O O . CYS A 1 476 ? 49.818 14.902 -64.375 1.00 90.75 476 CYS A O 1
ATOM 3893 N N . ILE A 1 477 ? 49.141 13.386 -62.863 1.00 90.81 477 ILE A N 1
ATOM 3894 C CA . ILE A 1 477 ? 49.606 12.216 -63.630 1.00 90.81 477 ILE A CA 1
ATOM 3895 C C . ILE A 1 477 ? 48.727 11.995 -64.874 1.00 90.81 477 ILE A C 1
ATOM 3897 O O . ILE A 1 477 ? 49.259 11.784 -65.965 1.00 90.81 477 ILE A O 1
ATOM 3901 N N . LYS A 1 478 ? 47.396 12.103 -64.742 1.00 88.44 478 LYS A N 1
ATOM 3902 C CA . LYS A 1 478 ? 46.449 11.978 -65.873 1.00 88.44 478 LYS A CA 1
ATOM 3903 C C . LYS A 1 478 ? 46.683 13.050 -66.933 1.00 88.44 478 LYS A C 1
ATOM 3905 O O . LYS A 1 478 ? 46.744 12.760 -68.130 1.00 88.44 478 LYS A O 1
ATOM 3910 N N . GLU A 1 479 ? 46.853 14.289 -66.483 1.00 89.19 479 GLU A N 1
ATOM 3911 C CA . GLU A 1 479 ? 47.142 15.417 -67.362 1.00 89.19 479 GLU A CA 1
ATOM 3912 C C . GLU A 1 479 ? 48.517 15.263 -68.029 1.00 89.19 479 GLU A C 1
ATOM 3914 O O . GLU A 1 479 ? 48.665 15.563 -69.212 1.00 89.19 479 GLU A O 1
ATOM 3919 N N . PHE A 1 480 ? 49.513 14.736 -67.309 1.00 92.62 480 PHE A N 1
ATOM 3920 C CA . PHE A 1 480 ? 50.837 14.461 -67.865 1.00 92.62 480 PHE A CA 1
ATOM 3921 C C . PHE A 1 480 ? 50.763 13.460 -69.020 1.00 92.62 480 PHE A C 1
ATOM 3923 O O . PHE A 1 480 ? 51.273 13.755 -70.101 1.00 92.62 480 PHE A O 1
ATOM 3930 N N . ALA A 1 481 ? 50.088 12.324 -68.821 1.00 90.38 481 ALA A N 1
ATOM 3931 C CA . ALA A 1 481 ? 49.892 11.320 -69.867 1.00 90.38 481 ALA A CA 1
ATOM 3932 C C . ALA A 1 481 ? 49.168 11.919 -71.087 1.00 90.38 481 ALA A C 1
ATOM 3934 O O . ALA A 1 481 ? 49.632 11.780 -72.218 1.00 90.38 481 ALA A O 1
ATOM 3935 N N . SER A 1 482 ? 48.094 12.680 -70.858 1.00 88.69 482 SER A N 1
ATOM 3936 C CA . SER A 1 482 ? 47.309 13.312 -71.928 1.00 88.69 482 SER A CA 1
ATOM 3937 C C . SER A 1 482 ? 48.127 14.325 -72.743 1.00 88.69 482 SER A C 1
ATOM 3939 O O . SER A 1 482 ? 48.128 14.290 -73.973 1.00 88.69 482 SER A O 1
ATOM 3941 N N . GLN A 1 483 ? 48.875 15.210 -72.077 1.00 90.69 483 GLN A N 1
ATOM 3942 C CA . GLN A 1 483 ? 49.690 16.227 -72.752 1.00 90.69 483 GLN A CA 1
ATOM 3943 C C . GLN A 1 483 ? 50.899 15.620 -73.471 1.00 90.69 483 GLN A C 1
ATOM 3945 O O . GLN A 1 483 ? 51.263 16.074 -74.556 1.00 90.69 483 GLN A O 1
ATOM 3950 N N . MET A 1 484 ? 51.515 14.581 -72.901 1.00 90.12 484 MET A N 1
ATOM 3951 C CA . MET A 1 484 ? 52.592 13.848 -73.566 1.00 90.12 484 MET A CA 1
ATOM 3952 C C . MET A 1 484 ? 52.089 13.101 -74.806 1.00 90.12 484 MET A C 1
ATOM 3954 O O . MET A 1 484 ? 52.752 13.156 -75.841 1.00 90.12 484 MET A O 1
ATOM 3958 N N . LEU A 1 485 ? 50.906 12.479 -74.746 1.00 89.62 485 LEU A N 1
ATOM 3959 C CA . LEU A 1 485 ? 50.274 11.843 -75.907 1.00 89.62 485 LEU A CA 1
ATOM 3960 C C . LEU A 1 485 ? 50.030 12.852 -77.035 1.00 89.62 485 LEU A C 1
ATOM 3962 O O . LEU A 1 485 ? 50.358 12.595 -78.191 1.00 89.62 485 LEU A O 1
ATOM 3966 N N . GLU A 1 486 ? 49.500 14.030 -76.703 1.00 88.50 486 GLU A N 1
ATOM 3967 C CA . GLU A 1 486 ? 49.254 15.096 -77.678 1.00 88.50 486 GLU A CA 1
ATOM 3968 C C . GLU A 1 486 ? 50.546 15.648 -78.298 1.00 88.50 486 GLU A C 1
ATOM 3970 O O . GLU A 1 486 ? 50.574 15.955 -79.491 1.00 88.50 486 GLU A O 1
ATOM 3975 N N . LEU A 1 487 ? 51.636 15.741 -77.530 1.00 88.19 487 LEU A N 1
ATOM 3976 C CA . LEU A 1 487 ? 52.955 16.093 -78.068 1.00 88.19 487 LEU A CA 1
ATOM 3977 C C . LEU A 1 487 ? 53.464 15.058 -79.073 1.00 88.19 487 LEU A C 1
ATOM 3979 O O . LEU A 1 487 ? 54.020 15.431 -80.110 1.00 88.19 487 LEU A O 1
ATOM 3983 N N . MET A 1 488 ? 53.254 13.774 -78.775 1.00 87.69 488 MET A N 1
ATOM 3984 C CA . MET A 1 488 ? 53.626 12.681 -79.669 1.00 87.69 488 MET A CA 1
ATOM 3985 C C . MET A 1 488 ? 52.805 12.717 -80.960 1.00 87.69 488 MET A C 1
ATOM 3987 O O . MET A 1 488 ? 53.394 12.700 -82.037 1.00 87.69 488 MET A O 1
ATOM 3991 N N . LYS A 1 489 ? 51.478 12.877 -80.868 1.00 85.44 489 LYS A N 1
ATOM 3992 C CA . LYS A 1 489 ? 50.573 12.997 -82.028 1.00 85.44 489 LYS A CA 1
ATOM 3993 C C . LYS A 1 489 ? 50.897 14.177 -82.946 1.00 85.44 489 LYS A C 1
ATOM 3995 O O . LYS A 1 489 ? 50.666 14.105 -84.147 1.00 85.44 489 LYS A O 1
ATOM 4000 N N . LYS A 1 490 ? 51.388 15.288 -82.387 1.00 86.25 490 LYS A N 1
ATOM 4001 C CA . LYS A 1 490 ? 51.750 16.496 -83.152 1.00 86.25 490 LYS A CA 1
ATOM 4002 C C . LYS A 1 490 ? 53.151 16.439 -83.763 1.00 86.25 490 LYS A C 1
ATOM 4004 O O . LYS A 1 490 ? 53.521 17.362 -84.491 1.00 86.25 490 LYS A O 1
ATOM 4009 N N . GLY A 1 491 ? 53.959 15.431 -83.429 1.00 82.50 491 GLY A N 1
ATOM 4010 C CA . GLY A 1 491 ? 55.351 15.368 -83.872 1.00 82.50 491 GLY A CA 1
ATOM 4011 C C . GLY A 1 491 ? 56.200 16.546 -83.357 1.00 82.50 491 GLY A C 1
ATOM 4012 O O . GLY A 1 491 ? 57.101 17.026 -84.060 1.00 82.50 491 GLY A O 1
ATOM 4013 N N . ASP A 1 492 ? 55.911 17.078 -82.160 1.00 85.38 492 ASP A N 1
ATOM 4014 C CA . ASP A 1 492 ? 56.587 18.269 -81.619 1.00 85.38 492 ASP A CA 1
ATOM 4015 C C . ASP A 1 492 ? 57.894 17.917 -80.886 1.00 85.38 492 ASP A C 1
ATOM 4017 O O . ASP A 1 492 ? 58.004 17.888 -79.656 1.00 85.38 492 ASP A O 1
ATOM 4021 N N . SER A 1 493 ? 58.929 17.659 -81.686 1.00 82.88 493 SER A N 1
ATOM 4022 C CA . SER A 1 493 ? 60.275 17.337 -81.204 1.00 82.88 493 SER A CA 1
ATOM 4023 C C . SER A 1 493 ? 60.916 18.454 -80.371 1.00 82.88 493 SER A C 1
ATOM 4025 O O . SER A 1 493 ? 61.747 18.170 -79.508 1.00 82.88 493 SER A O 1
ATOM 4027 N N . GLU A 1 494 ? 60.562 19.720 -80.612 1.00 84.12 494 GLU A N 1
ATOM 4028 C CA . GLU A 1 494 ? 61.184 20.863 -79.934 1.00 84.12 494 GLU A CA 1
ATOM 4029 C C . GLU A 1 494 ? 60.583 21.078 -78.538 1.00 84.12 494 GLU A C 1
ATOM 4031 O O . GLU A 1 494 ? 61.303 21.389 -77.585 1.00 84.12 494 GLU A O 1
ATOM 4036 N N . ALA A 1 495 ? 59.275 20.865 -78.367 1.00 86.81 495 ALA A N 1
ATOM 4037 C CA . ALA A 1 495 ? 58.663 20.823 -77.040 1.00 86.81 495 ALA A CA 1
ATOM 4038 C C . ALA A 1 495 ? 59.216 19.670 -76.184 1.00 86.81 495 ALA A C 1
ATOM 4040 O O . ALA A 1 495 ? 59.583 19.911 -75.032 1.00 86.81 495 ALA A O 1
ATOM 4041 N N . LEU A 1 496 ? 59.373 18.459 -76.739 1.00 86.38 496 LEU A N 1
ATOM 4042 C CA . LEU A 1 496 ? 59.969 17.324 -76.012 1.00 86.38 496 LEU A CA 1
ATOM 4043 C C . LEU A 1 496 ? 61.421 17.583 -75.601 1.00 86.38 496 LEU A C 1
ATOM 4045 O O . LEU A 1 496 ? 61.810 17.292 -74.468 1.00 86.38 496 LEU A O 1
ATOM 4049 N N . LYS A 1 497 ? 62.219 18.177 -76.494 1.00 85.56 497 LYS A N 1
ATOM 4050 C CA . LYS A 1 497 ? 63.605 18.545 -76.191 1.00 85.56 497 LYS A CA 1
ATOM 4051 C C . LYS A 1 497 ? 63.675 19.544 -75.036 1.00 85.56 497 LYS A C 1
ATOM 4053 O O . LYS A 1 497 ? 64.397 19.313 -74.068 1.00 85.56 497 LYS A O 1
ATOM 4058 N N . ARG A 1 498 ? 62.874 20.612 -75.086 1.00 88.31 498 ARG A N 1
ATOM 4059 C CA . ARG A 1 498 ? 62.801 21.609 -74.004 1.00 88.31 498 ARG A CA 1
ATOM 4060 C C . ARG A 1 498 ? 62.272 21.022 -72.704 1.00 88.31 498 ARG A C 1
ATOM 4062 O O . ARG A 1 498 ? 62.714 21.434 -71.633 1.00 88.31 498 ARG A O 1
ATOM 4069 N N . PHE A 1 499 ? 61.341 20.074 -72.773 1.00 91.12 499 PHE A N 1
ATOM 4070 C CA . PHE A 1 499 ? 60.857 19.366 -71.595 1.00 91.12 499 PHE A CA 1
ATOM 4071 C C . PHE A 1 499 ? 61.978 18.548 -70.947 1.00 91.12 499 PHE A C 1
ATOM 4073 O O . PHE A 1 499 ? 62.236 18.712 -69.755 1.00 91.12 499 PHE A O 1
ATOM 4080 N N . SER A 1 500 ? 62.713 17.763 -71.739 1.00 86.88 500 SER A N 1
ATOM 4081 C CA . SER A 1 500 ? 63.883 17.009 -71.276 1.00 86.88 500 SER A CA 1
ATOM 4082 C C . SER A 1 500 ? 64.937 17.925 -70.638 1.00 86.88 500 SER A C 1
ATOM 4084 O O . SER A 1 500 ? 65.385 17.670 -69.519 1.00 86.88 500 SER A O 1
ATOM 4086 N N . GLU A 1 501 ? 65.265 19.053 -71.278 1.00 88.38 501 GLU A N 1
ATOM 4087 C CA . GLU A 1 501 ? 66.195 20.052 -70.734 1.00 88.38 501 GLU A CA 1
ATOM 4088 C C . GLU A 1 501 ? 65.711 20.626 -69.393 1.00 88.38 501 GLU A C 1
ATOM 4090 O O . GLU A 1 501 ? 66.494 20.719 -68.443 1.00 88.38 501 GLU A O 1
ATOM 4095 N N . LYS A 1 502 ? 64.420 20.965 -69.280 1.00 89.50 502 LYS A N 1
ATOM 4096 C CA . LYS A 1 502 ? 63.831 21.489 -68.039 1.00 89.50 502 LYS A CA 1
ATOM 4097 C C . LYS A 1 502 ? 63.860 20.472 -66.908 1.00 89.50 502 LYS A C 1
ATOM 4099 O O . LYS A 1 502 ? 64.198 20.844 -65.785 1.00 89.50 502 LYS A O 1
ATOM 4104 N N . ILE A 1 503 ? 63.555 19.204 -67.174 1.00 87.94 503 ILE A N 1
ATOM 4105 C CA . ILE A 1 503 ? 63.626 18.173 -66.133 1.00 87.94 503 ILE A CA 1
ATOM 4106 C C . ILE A 1 503 ? 65.071 17.971 -65.684 1.00 87.94 503 ILE A C 1
ATOM 4108 O O . ILE A 1 503 ? 65.337 17.907 -64.486 1.00 87.94 503 ILE A O 1
ATOM 4112 N N . ILE A 1 504 ? 66.026 17.936 -66.617 1.00 87.81 504 ILE A N 1
ATOM 4113 C CA . ILE A 1 504 ? 67.448 17.804 -66.281 1.00 87.81 504 ILE A CA 1
ATOM 4114 C C . ILE A 1 504 ? 67.908 18.973 -65.398 1.00 87.81 504 ILE A C 1
ATOM 4116 O O . ILE A 1 504 ? 68.588 18.738 -64.395 1.00 87.81 504 ILE A O 1
ATOM 4120 N N . GLN A 1 505 ? 67.507 20.208 -65.720 1.00 89.56 505 GLN A N 1
ATOM 4121 C CA . GLN A 1 505 ? 67.814 21.400 -64.917 1.00 89.56 505 GLN A CA 1
ATOM 4122 C C . GLN A 1 505 ? 67.246 21.321 -63.494 1.00 89.56 505 GLN A C 1
ATOM 4124 O O . GLN A 1 505 ? 67.879 21.812 -62.564 1.00 89.56 505 GLN A O 1
ATOM 4129 N N . ASN A 1 506 ? 66.093 20.674 -63.314 1.00 90.62 506 ASN A N 1
ATOM 4130 C CA . ASN A 1 506 ? 65.426 20.540 -62.016 1.00 90.62 506 ASN A CA 1
ATOM 4131 C C . ASN A 1 506 ? 65.700 19.195 -61.312 1.00 90.62 506 ASN A C 1
ATOM 4133 O O . ASN A 1 506 ? 65.206 18.965 -60.210 1.00 90.62 506 ASN A O 1
ATOM 4137 N N . SER A 1 507 ? 66.512 18.314 -61.907 1.00 87.56 507 SER A N 1
ATOM 4138 C CA . SER A 1 507 ? 66.752 16.953 -61.401 1.00 87.56 507 SER A CA 1
ATOM 4139 C C . SER A 1 507 ? 67.320 16.910 -59.978 1.00 87.56 507 SER A C 1
ATOM 4141 O O . SER A 1 507 ? 66.968 16.016 -59.211 1.00 87.56 507 SER A O 1
ATOM 4143 N N . SER A 1 508 ? 68.151 17.881 -59.580 1.00 87.25 508 SER A N 1
ATOM 4144 C CA . SER A 1 508 ? 68.673 17.962 -58.208 1.00 87.25 508 SER A CA 1
ATOM 4145 C C . SER A 1 508 ? 67.573 18.267 -57.191 1.00 87.25 508 SER A C 1
ATOM 4147 O O . SER A 1 508 ? 67.498 17.599 -56.168 1.00 87.25 508 SER A O 1
ATOM 4149 N N . SER A 1 509 ? 66.672 19.202 -57.508 1.00 90.25 509 SER A N 1
ATOM 4150 C CA . SER A 1 509 ? 65.550 19.556 -56.631 1.00 90.25 509 SER A CA 1
ATOM 4151 C C . SER A 1 509 ? 64.562 18.395 -56.484 1.00 90.25 509 SER A C 1
ATOM 4153 O O . SER A 1 509 ? 64.149 18.080 -55.372 1.00 90.25 509 SER A O 1
ATOM 4155 N N . ILE A 1 510 ? 64.256 17.687 -57.578 1.00 89.94 510 ILE A N 1
ATOM 4156 C CA . ILE A 1 510 ? 63.416 16.480 -57.528 1.00 89.94 510 ILE A CA 1
ATOM 4157 C C . ILE A 1 510 ? 64.100 15.385 -56.692 1.00 89.94 510 ILE A C 1
ATOM 4159 O O . ILE A 1 510 ? 63.447 14.736 -55.881 1.00 89.94 510 ILE A O 1
ATOM 4163 N N . THR A 1 511 ? 65.421 15.213 -56.826 1.00 90.19 511 THR A N 1
ATOM 4164 C CA . THR A 1 511 ? 66.189 14.247 -56.019 1.00 90.19 511 THR A CA 1
ATOM 4165 C C . THR A 1 511 ? 66.104 14.559 -54.525 1.00 90.19 511 THR A C 1
ATOM 4167 O O . THR A 1 511 ? 65.913 13.642 -53.733 1.00 90.19 511 THR A O 1
ATOM 4170 N N . GLU A 1 512 ? 66.207 15.831 -54.134 1.00 90.88 512 GLU A N 1
ATOM 4171 C CA . GLU A 1 512 ? 66.074 16.263 -52.736 1.00 90.88 512 GLU A CA 1
ATOM 4172 C C . GLU A 1 512 ? 64.679 15.962 -52.172 1.00 90.88 512 GLU A C 1
ATOM 4174 O O . GLU A 1 512 ? 64.565 15.491 -51.042 1.00 90.88 512 GLU A O 1
ATOM 4179 N N . ILE A 1 513 ? 63.624 16.167 -52.970 1.00 90.75 513 ILE A N 1
ATOM 4180 C CA . ILE A 1 513 ? 62.245 15.838 -52.578 1.00 90.75 513 ILE A CA 1
ATOM 4181 C C . ILE A 1 513 ? 62.083 14.330 -52.372 1.00 90.75 513 ILE A C 1
ATOM 4183 O O . ILE A 1 513 ? 61.497 13.915 -51.374 1.00 90.75 513 ILE A O 1
ATOM 4187 N N . ILE A 1 514 ? 62.622 13.510 -53.283 1.00 89.56 514 ILE A N 1
ATOM 4188 C CA . ILE A 1 514 ? 62.600 12.048 -53.142 1.00 89.56 514 ILE A CA 1
ATOM 4189 C C . ILE A 1 514 ? 63.371 11.637 -51.884 1.00 89.56 514 ILE A C 1
ATOM 4191 O O . ILE A 1 514 ? 62.876 10.824 -51.111 1.00 89.56 514 ILE A O 1
ATOM 4195 N N . GLU A 1 515 ? 64.561 12.198 -51.652 1.00 89.69 515 GLU A N 1
ATOM 4196 C CA . GLU A 1 515 ? 65.418 11.859 -50.510 1.00 89.69 515 GLU A CA 1
ATOM 4197 C C . GLU A 1 515 ? 64.760 12.186 -49.167 1.00 89.69 515 GLU A C 1
ATOM 4199 O O . GLU A 1 515 ? 64.846 11.388 -48.233 1.00 89.69 515 GLU A O 1
ATOM 4204 N N . ALA A 1 516 ? 64.070 13.325 -49.089 1.00 88.75 516 ALA A N 1
ATOM 4205 C CA . ALA A 1 516 ? 63.356 13.765 -47.897 1.00 88.75 516 ALA A CA 1
ATOM 4206 C C . ALA A 1 516 ? 62.054 12.985 -47.636 1.00 88.75 516 ALA A C 1
ATOM 4208 O O . ALA A 1 516 ? 61.513 13.070 -46.536 1.00 88.75 516 ALA A O 1
ATOM 4209 N N . ALA A 1 517 ? 61.542 12.239 -48.620 1.00 87.81 517 ALA A N 1
ATOM 4210 C CA . ALA A 1 517 ? 60.288 11.511 -48.490 1.00 87.81 517 ALA A CA 1
ATOM 4211 C C . ALA A 1 517 ? 60.436 10.181 -47.727 1.00 87.81 517 ALA A C 1
ATOM 4213 O O . ALA A 1 517 ? 61.421 9.444 -47.881 1.00 87.81 517 ALA A O 1
ATOM 4214 N N . GLU A 1 518 ? 59.407 9.848 -46.944 1.00 87.38 518 GLU A N 1
ATOM 4215 C CA . GLU A 1 518 ? 59.262 8.579 -46.219 1.00 87.38 518 GLU A CA 1
ATOM 4216 C C . GLU A 1 518 ? 58.712 7.478 -47.147 1.00 87.38 518 GLU A C 1
ATOM 4218 O O . GLU A 1 518 ? 57.583 7.016 -46.998 1.00 87.38 518 GLU A O 1
ATOM 4223 N N . ILE A 1 519 ? 59.511 7.066 -48.139 1.00 89.56 519 ILE A N 1
ATOM 4224 C CA . ILE A 1 519 ? 59.168 5.996 -49.096 1.00 89.56 519 ILE A CA 1
ATOM 4225 C C . ILE A 1 519 ? 60.147 4.815 -48.986 1.00 89.56 519 ILE A C 1
ATOM 4227 O O . ILE A 1 519 ? 61.275 5.014 -48.525 1.00 89.56 519 ILE A O 1
ATOM 4231 N N . PRO A 1 520 ? 59.776 3.591 -49.419 1.00 92.31 520 PRO A N 1
ATOM 4232 C CA . PRO A 1 520 ? 60.677 2.440 -49.368 1.00 92.31 520 PRO A CA 1
ATOM 4233 C C . PRO A 1 520 ? 62.007 2.702 -50.090 1.00 92.31 520 PRO A C 1
ATOM 4235 O O . PRO A 1 520 ? 62.021 3.187 -51.221 1.00 92.31 520 PRO A O 1
ATOM 4238 N N . GLU A 1 521 ? 63.131 2.315 -49.474 1.00 89.88 521 GLU A N 1
ATOM 4239 C CA . GLU A 1 521 ? 64.480 2.585 -50.012 1.00 89.88 521 GLU A CA 1
ATOM 4240 C C . GLU A 1 521 ? 64.700 2.035 -51.426 1.00 89.88 521 GLU A C 1
ATOM 4242 O O . GLU A 1 521 ? 65.433 2.624 -52.217 1.00 89.88 521 GLU A O 1
ATOM 4247 N N . LYS A 1 522 ? 64.023 0.935 -51.777 1.00 91.06 522 LYS A N 1
ATOM 4248 C CA . LYS A 1 522 ? 64.030 0.389 -53.138 1.00 91.06 522 LYS A CA 1
ATOM 4249 C C . LYS A 1 522 ? 63.450 1.387 -54.151 1.00 91.06 522 LYS A C 1
ATOM 4251 O O . LYS A 1 522 ? 64.107 1.671 -55.146 1.00 91.06 522 LYS A O 1
ATOM 4256 N N . GLU A 1 523 ? 62.275 1.947 -53.866 1.00 89.31 523 GLU A N 1
ATOM 4257 C CA . GLU A 1 523 ? 61.584 2.916 -54.732 1.00 89.31 523 GLU A CA 1
ATOM 4258 C C . GLU A 1 523 ? 62.352 4.244 -54.799 1.00 89.31 523 GLU A C 1
ATOM 4260 O O . GLU A 1 523 ? 62.523 4.828 -55.867 1.00 89.31 523 GLU A O 1
ATOM 4265 N N . LYS A 1 524 ? 62.920 4.681 -53.665 1.00 90.12 524 LYS A N 1
ATOM 4266 C CA . LYS A 1 524 ? 63.820 5.844 -53.589 1.00 90.12 524 LYS A CA 1
ATOM 4267 C C . LYS A 1 524 ? 65.065 5.651 -54.458 1.00 90.12 524 LYS A C 1
ATOM 4269 O O . LYS A 1 524 ? 65.429 6.546 -55.221 1.00 90.12 524 LYS A O 1
ATOM 4274 N N . ALA A 1 525 ? 65.735 4.505 -54.353 1.00 90.75 525 ALA A N 1
ATOM 4275 C CA . ALA A 1 525 ? 66.911 4.193 -55.160 1.00 90.75 525 ALA A CA 1
ATOM 4276 C C . ALA A 1 525 ? 66.574 4.103 -56.656 1.00 90.75 525 ALA A C 1
ATOM 4278 O O . ALA A 1 525 ? 67.314 4.645 -57.480 1.00 90.75 525 ALA A O 1
ATOM 4279 N N . GLU A 1 526 ? 65.450 3.473 -57.001 1.00 92.19 526 GLU A N 1
ATOM 4280 C CA . GLU A 1 526 ? 64.991 3.321 -58.380 1.00 92.19 526 GLU A CA 1
ATOM 4281 C C . GLU A 1 526 ? 64.641 4.669 -59.021 1.00 92.19 526 GLU A C 1
ATOM 4283 O O . GLU A 1 526 ? 65.215 5.014 -60.058 1.00 92.19 526 GLU A O 1
ATOM 4288 N N . ALA A 1 527 ? 63.803 5.486 -58.374 1.00 90.25 527 ALA A N 1
ATOM 4289 C CA . ALA A 1 527 ? 63.425 6.805 -58.878 1.00 90.25 527 ALA A CA 1
ATOM 4290 C C . ALA A 1 527 ? 64.648 7.724 -59.063 1.00 90.25 527 ALA A C 1
ATOM 4292 O O . ALA A 1 527 ? 64.803 8.350 -60.113 1.00 90.25 527 ALA A O 1
ATOM 4293 N N . LYS A 1 528 ? 65.580 7.752 -58.096 1.00 91.38 528 LYS A N 1
ATOM 4294 C CA . LYS A 1 528 ? 66.829 8.532 -58.208 1.00 91.38 528 LYS A CA 1
ATOM 4295 C C . LYS A 1 528 ? 67.723 8.039 -59.345 1.00 91.38 528 LYS A C 1
ATOM 4297 O O . LYS A 1 528 ? 68.286 8.856 -60.075 1.00 91.38 528 LYS A O 1
ATOM 4302 N N . SER A 1 529 ? 67.854 6.721 -59.511 1.00 92.69 529 SER A N 1
ATOM 4303 C CA . SER A 1 529 ? 68.641 6.137 -60.603 1.00 92.69 529 SER A CA 1
ATOM 4304 C C . SER A 1 529 ? 68.073 6.534 -61.966 1.00 92.69 529 SER A C 1
ATOM 4306 O O . SER A 1 529 ? 68.812 7.005 -62.828 1.00 92.69 529 SER A O 1
ATOM 4308 N N . LYS A 1 530 ? 66.756 6.398 -62.150 1.00 91.44 530 LYS A N 1
ATOM 4309 C CA . LYS A 1 530 ? 66.072 6.716 -63.411 1.00 91.44 530 LYS A CA 1
ATOM 4310 C C . LYS A 1 530 ? 66.110 8.209 -63.731 1.00 91.44 530 LYS A C 1
ATOM 4312 O O . LYS A 1 530 ? 66.379 8.593 -64.868 1.00 91.44 530 LYS A O 1
ATOM 4317 N N . LEU A 1 531 ? 65.960 9.059 -62.716 1.00 88.50 531 LEU A N 1
ATOM 4318 C CA . LEU A 1 531 ? 66.106 10.505 -62.857 1.00 88.50 531 LEU A CA 1
ATOM 4319 C C . LEU A 1 531 ? 67.533 10.910 -63.270 1.00 88.50 531 LEU A C 1
ATOM 4321 O O . LEU A 1 531 ? 67.708 11.810 -64.093 1.00 88.50 531 LEU A O 1
ATOM 4325 N N . ALA A 1 532 ? 68.563 10.240 -62.741 1.00 87.81 532 ALA A N 1
ATOM 4326 C CA . ALA A 1 532 ? 69.952 10.478 -63.136 1.00 87.81 532 ALA A CA 1
ATOM 4327 C C . ALA A 1 532 ? 70.229 10.057 -64.591 1.00 87.81 532 ALA A C 1
ATOM 4329 O O . ALA A 1 532 ? 71.004 10.718 -65.294 1.00 87.81 532 ALA A O 1
ATOM 4330 N N . ASP A 1 533 ? 69.564 8.997 -65.057 1.00 89.62 533 ASP A N 1
ATOM 4331 C CA . ASP A 1 533 ? 69.686 8.485 -66.421 1.00 89.62 533 ASP A CA 1
ATOM 4332 C C . ASP A 1 533 ? 69.073 9.416 -67.482 1.00 89.62 533 ASP A C 1
ATOM 4334 O O . ASP A 1 533 ? 69.495 9.358 -68.637 1.00 89.62 533 ASP A O 1
ATOM 4338 N N . LEU A 1 534 ? 68.206 10.372 -67.113 1.00 83.69 534 LEU A N 1
ATOM 4339 C CA . LEU A 1 534 ? 67.673 11.377 -68.052 1.00 83.69 534 LEU A CA 1
ATOM 4340 C C . LEU A 1 534 ? 68.776 12.176 -68.764 1.00 83.69 534 LEU A C 1
ATOM 4342 O O . LEU A 1 534 ? 68.635 12.549 -69.927 1.00 83.69 534 LEU A O 1
ATOM 4346 N N . LYS A 1 535 ? 69.922 12.401 -68.105 1.00 83.00 535 LYS A N 1
ATOM 4347 C CA . LYS A 1 535 ? 71.076 13.098 -68.708 1.00 83.00 535 LYS A CA 1
ATOM 4348 C C . LYS A 1 535 ? 71.711 12.313 -69.859 1.00 83.00 535 LYS A C 1
ATOM 4350 O O . LYS A 1 535 ? 72.446 12.891 -70.658 1.00 83.00 535 LYS A O 1
ATOM 4355 N N . LYS A 1 536 ? 71.447 11.006 -69.943 1.00 86.31 536 LYS A N 1
ATOM 4356 C CA . LYS A 1 536 ? 71.978 10.106 -70.972 1.00 86.31 536 LYS A CA 1
ATOM 4357 C C . LYS A 1 536 ? 71.100 10.067 -72.225 1.00 86.31 536 LYS A C 1
ATOM 4359 O O . LYS A 1 536 ? 71.586 9.601 -73.255 1.00 86.31 536 LYS A O 1
ATOM 4364 N N . ILE A 1 537 ? 69.876 10.612 -72.180 1.00 81.06 537 ILE A N 1
ATOM 4365 C CA . ILE A 1 537 ? 68.922 10.620 -73.304 1.00 81.06 537 ILE A CA 1
ATOM 4366 C C . ILE A 1 537 ? 69.564 11.103 -74.619 1.00 81.06 537 ILE A C 1
ATOM 4368 O O . ILE A 1 537 ? 69.464 10.378 -75.608 1.00 81.06 537 ILE A O 1
ATOM 4372 N N . PRO A 1 538 ? 70.298 12.236 -74.684 1.00 75.94 538 PRO A N 1
ATOM 4373 C CA . PRO A 1 538 ? 70.891 12.688 -75.948 1.00 75.94 538 PRO A CA 1
ATOM 4374 C C . PRO A 1 538 ? 71.888 11.687 -76.557 1.00 75.94 538 PRO A C 1
ATOM 4376 O O . PRO A 1 538 ? 72.009 11.595 -77.779 1.00 75.94 538 PRO A O 1
ATOM 4379 N N . GLY A 1 539 ? 72.601 10.931 -75.714 1.00 76.00 539 GLY A N 1
ATOM 4380 C CA . GLY A 1 539 ? 73.520 9.873 -76.139 1.00 76.00 539 GLY A CA 1
ATOM 4381 C C . GLY A 1 539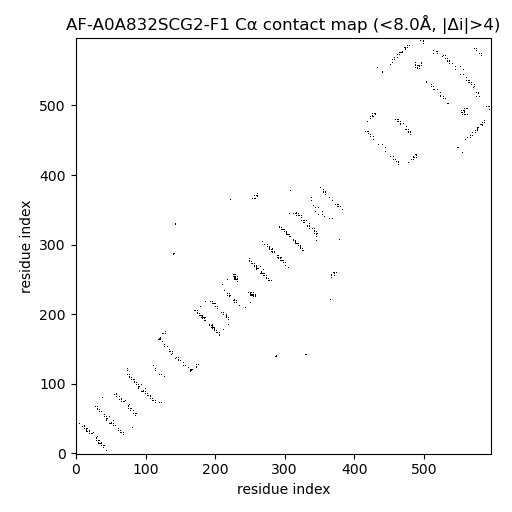 ? 72.780 8.632 -76.634 1.00 76.00 539 GLY A C 1
ATOM 4382 O O . GLY A 1 539 ? 73.065 8.156 -77.732 1.00 76.00 539 GLY A O 1
ATOM 4383 N N . ILE A 1 540 ? 71.778 8.180 -75.872 1.00 75.12 540 ILE A N 1
ATOM 4384 C CA . ILE A 1 540 ? 70.926 7.027 -76.206 1.00 75.12 540 ILE A CA 1
ATOM 4385 C C . ILE A 1 540 ? 70.198 7.264 -77.535 1.00 75.12 540 ILE A C 1
ATOM 4387 O O . ILE A 1 540 ? 70.189 6.395 -78.404 1.00 75.12 540 ILE A O 1
ATOM 4391 N N . LEU A 1 541 ? 69.650 8.464 -77.744 1.00 73.31 541 LEU A N 1
ATOM 4392 C CA . LEU A 1 541 ? 68.962 8.822 -78.986 1.00 73.31 541 LEU A CA 1
ATOM 4393 C C . LEU A 1 541 ? 69.911 8.875 -80.183 1.00 73.31 541 LEU A C 1
ATOM 4395 O O . LEU A 1 541 ? 69.542 8.439 -81.270 1.00 73.31 541 LEU A O 1
ATOM 4399 N N . LYS A 1 542 ? 71.150 9.348 -80.000 1.00 73.31 542 LYS A N 1
ATOM 4400 C CA . LYS A 1 542 ? 72.164 9.368 -81.066 1.00 73.31 542 LYS A CA 1
ATOM 4401 C C . LYS A 1 542 ? 72.602 7.959 -81.474 1.00 73.31 542 LYS A C 1
ATOM 4403 O O . LYS A 1 542 ? 72.912 7.740 -82.642 1.00 73.31 542 LYS A O 1
ATOM 4408 N N . GLU A 1 543 ? 72.644 7.015 -80.537 1.00 74.31 543 GLU A N 1
ATOM 4409 C CA . GLU A 1 543 ? 72.918 5.601 -80.818 1.00 74.31 543 GLU A CA 1
ATOM 4410 C C . GLU A 1 543 ? 71.717 4.908 -81.469 1.00 74.31 543 GLU A C 1
ATOM 4412 O O . GLU A 1 543 ? 71.880 4.259 -82.501 1.00 74.31 543 GLU A O 1
ATOM 4417 N N . LYS A 1 544 ? 70.504 5.123 -80.939 1.00 72.38 544 LYS A N 1
ATOM 4418 C CA . LYS A 1 544 ? 69.255 4.608 -81.520 1.00 72.38 544 LYS A CA 1
ATOM 4419 C C . LYS A 1 544 ? 69.044 5.132 -82.947 1.00 72.38 544 LYS A C 1
ATOM 4421 O O . LYS A 1 544 ? 68.749 4.339 -83.830 1.00 72.38 544 LYS A O 1
ATOM 4426 N N . ALA A 1 545 ? 69.274 6.417 -83.219 1.00 68.56 545 ALA A N 1
ATOM 4427 C CA . ALA A 1 545 ? 69.141 6.990 -84.563 1.00 68.56 545 ALA A CA 1
ATOM 4428 C C . ALA A 1 545 ? 70.129 6.381 -85.577 1.00 68.56 545 ALA A C 1
ATOM 4430 O O . ALA A 1 545 ? 69.763 6.148 -86.721 1.00 68.56 545 ALA A O 1
ATOM 4431 N N . LYS A 1 546 ? 71.361 6.057 -85.154 1.00 70.75 546 LYS A N 1
ATOM 4432 C CA . LYS A 1 546 ? 72.368 5.382 -85.998 1.00 70.75 546 LYS A CA 1
ATOM 4433 C C . LYS A 1 546 ? 72.058 3.913 -86.285 1.00 70.75 546 LYS A C 1
ATOM 4435 O O . LYS A 1 546 ? 72.687 3.335 -87.165 1.00 70.75 546 LYS A O 1
ATOM 4440 N N . SER A 1 547 ? 71.166 3.301 -85.505 1.00 68.88 547 SER A N 1
ATOM 4441 C CA . SER A 1 547 ? 70.783 1.896 -85.675 1.00 68.88 547 SER A CA 1
ATOM 4442 C C . SER A 1 547 ? 69.776 1.671 -86.806 1.00 68.88 547 SER A C 1
ATOM 4444 O O . SER A 1 547 ? 69.540 0.522 -87.167 1.00 68.88 547 SER A O 1
ATOM 4446 N N . PHE A 1 548 ? 69.235 2.748 -87.385 1.00 70.44 548 PHE A N 1
ATOM 4447 C CA . PHE A 1 548 ? 68.345 2.695 -88.540 1.00 70.44 548 PHE A CA 1
ATOM 4448 C C . PHE A 1 548 ? 69.125 2.870 -89.846 1.00 70.44 548 PHE A C 1
ATOM 4450 O O . PHE A 1 548 ? 70.068 3.656 -89.935 1.00 70.44 548 PHE A O 1
ATOM 4457 N N . SER A 1 549 ? 68.722 2.112 -90.862 1.00 59.19 549 SER A N 1
ATOM 4458 C CA . SER A 1 549 ? 69.354 2.060 -92.184 1.00 59.19 549 SER A CA 1
ATOM 4459 C C . SER A 1 549 ? 69.005 3.238 -93.107 1.00 59.19 549 SER A C 1
ATOM 4461 O O . SER A 1 549 ? 69.643 3.398 -94.149 1.00 59.19 549 SER A O 1
ATOM 4463 N N . VAL A 1 550 ? 68.034 4.070 -92.717 1.00 63.69 550 VAL A N 1
ATOM 4464 C CA . VAL A 1 550 ? 67.520 5.232 -93.463 1.00 63.69 550 VAL A CA 1
ATOM 4465 C C . VAL A 1 550 ? 67.372 6.456 -92.554 1.00 63.69 550 VAL A C 1
ATOM 4467 O O . VAL A 1 550 ? 67.311 6.317 -91.329 1.00 63.69 550 VAL A O 1
ATOM 4470 N N . ASP A 1 551 ? 67.295 7.653 -93.148 1.00 66.56 551 ASP A N 1
ATOM 4471 C CA . ASP A 1 551 ? 66.992 8.881 -92.407 1.00 66.56 551 ASP A CA 1
ATOM 4472 C C . ASP A 1 551 ? 65.623 8.747 -91.726 1.00 66.56 551 ASP A C 1
ATOM 4474 O O . ASP A 1 551 ? 64.589 8.541 -92.359 1.00 66.56 551 ASP A O 1
ATOM 4478 N N . VAL A 1 552 ? 65.639 8.820 -90.398 1.00 67.88 552 VAL A N 1
ATOM 4479 C CA . VAL A 1 552 ? 64.470 8.581 -89.555 1.00 67.88 552 VAL A CA 1
ATOM 4480 C C . VAL A 1 552 ? 63.534 9.791 -89.612 1.00 67.88 552 VAL A C 1
ATOM 4482 O O . VAL A 1 552 ? 63.976 10.927 -89.426 1.00 67.88 552 VAL A O 1
ATOM 4485 N N . THR A 1 553 ? 62.235 9.564 -89.827 1.00 75.12 553 THR A N 1
ATOM 4486 C CA . THR A 1 553 ? 61.248 10.652 -89.852 1.00 75.12 553 THR A CA 1
ATOM 4487 C C . THR A 1 553 ? 61.113 11.348 -88.501 1.00 75.12 553 THR A C 1
ATOM 4489 O O . THR A 1 553 ? 61.421 10.798 -87.438 1.00 75.12 553 THR A O 1
ATOM 4492 N N . LYS A 1 554 ? 60.618 12.591 -88.538 1.00 75.94 554 LYS A N 1
ATOM 4493 C CA . LYS A 1 554 ? 60.414 13.415 -87.341 1.00 75.94 554 LYS A CA 1
ATOM 4494 C C . LYS A 1 554 ? 59.533 12.705 -86.302 1.00 75.94 554 LYS A C 1
ATOM 4496 O O . LYS A 1 554 ? 59.861 12.742 -85.120 1.00 75.94 554 LYS A O 1
ATOM 4501 N N . ASP A 1 555 ? 58.496 11.998 -86.742 1.00 77.25 555 ASP A N 1
ATOM 4502 C CA . ASP A 1 555 ? 57.536 11.312 -85.863 1.00 77.25 555 ASP A CA 1
ATOM 4503 C C . ASP A 1 555 ? 58.142 10.091 -85.161 1.00 77.25 555 ASP A C 1
ATOM 4505 O O . ASP A 1 555 ? 57.861 9.822 -83.988 1.00 77.25 555 ASP A O 1
ATOM 4509 N N . VAL A 1 556 ? 59.070 9.398 -85.827 1.00 79.00 556 VAL A N 1
ATOM 4510 C CA . VAL A 1 556 ? 59.838 8.314 -85.207 1.00 79.00 556 VAL A CA 1
ATOM 4511 C C . VAL A 1 556 ? 60.835 8.874 -84.188 1.00 79.00 556 VAL A C 1
ATOM 4513 O O . VAL A 1 556 ? 60.953 8.325 -83.094 1.00 79.00 556 VAL A O 1
ATOM 4516 N N . ILE A 1 557 ? 61.511 9.992 -84.479 1.00 79.31 557 ILE A N 1
ATOM 4517 C CA . ILE A 1 557 ? 62.411 10.650 -83.510 1.00 79.31 557 ILE A CA 1
ATOM 4518 C C . ILE A 1 557 ? 61.633 11.106 -82.268 1.00 79.31 557 ILE A C 1
ATOM 4520 O O . ILE A 1 557 ? 62.097 10.904 -81.144 1.00 79.31 557 ILE A O 1
ATOM 4524 N N . VAL A 1 558 ? 60.448 11.686 -82.458 1.00 83.69 558 VAL A N 1
ATOM 4525 C CA . VAL A 1 558 ? 59.544 12.111 -81.379 1.00 83.69 558 VAL A CA 1
ATOM 4526 C C . VAL A 1 558 ? 59.126 10.920 -80.525 1.00 83.69 558 VAL A C 1
ATOM 4528 O O . VAL A 1 558 ? 59.267 10.978 -79.307 1.00 83.69 558 VAL A O 1
ATOM 4531 N N . SER A 1 559 ? 58.714 9.815 -81.147 1.00 82.56 559 SER A N 1
ATOM 4532 C CA . SER A 1 559 ? 58.274 8.612 -80.432 1.00 82.56 559 SER A CA 1
ATOM 4533 C C . SER A 1 559 ? 59.403 7.939 -79.653 1.00 82.56 559 SER A C 1
ATOM 4535 O O . SER A 1 559 ? 59.218 7.583 -78.495 1.00 82.56 559 SER A O 1
ATOM 4537 N N . LEU A 1 560 ? 60.601 7.837 -80.237 1.00 81.38 560 LEU A N 1
ATOM 4538 C CA . LEU A 1 560 ? 61.789 7.307 -79.555 1.00 81.38 560 LEU A CA 1
ATOM 4539 C C . LEU A 1 560 ? 62.264 8.209 -78.408 1.00 81.38 560 LEU A C 1
ATOM 4541 O O . LEU A 1 560 ? 62.805 7.722 -77.418 1.00 81.38 560 LEU A O 1
ATOM 4545 N N . THR A 1 561 ? 62.088 9.524 -78.543 1.00 83.69 561 THR A N 1
ATOM 4546 C CA . THR A 1 561 ? 62.417 10.489 -77.485 1.00 83.69 561 THR A CA 1
ATOM 4547 C C . THR A 1 561 ? 61.410 10.411 -76.346 1.00 83.69 561 THR A C 1
ATOM 4549 O O . THR A 1 561 ? 61.805 10.394 -75.183 1.00 83.69 561 THR A O 1
ATOM 4552 N N . ALA A 1 562 ? 60.120 10.335 -76.674 1.00 86.25 562 ALA A N 1
ATOM 4553 C CA . ALA A 1 562 ? 59.059 10.164 -75.698 1.00 86.25 562 ALA A CA 1
ATOM 4554 C C . ALA A 1 562 ? 59.209 8.837 -74.941 1.00 86.25 562 ALA A C 1
ATOM 4556 O O . ALA A 1 562 ? 59.100 8.858 -73.722 1.00 86.25 562 ALA A O 1
ATOM 4557 N N . GLU A 1 563 ? 59.563 7.739 -75.626 1.00 85.62 563 GLU A N 1
ATOM 4558 C CA . GLU A 1 563 ? 59.870 6.432 -75.019 1.00 85.62 563 GLU A CA 1
ATOM 4559 C C . GLU A 1 563 ? 60.838 6.569 -73.845 1.00 85.62 563 GLU A C 1
ATOM 4561 O O . GLU A 1 563 ? 60.514 6.246 -72.707 1.00 85.62 563 GLU A O 1
ATOM 4566 N N . GLU A 1 564 ? 62.016 7.128 -74.110 1.00 86.88 564 GLU A N 1
ATOM 4567 C CA . GLU A 1 564 ? 63.062 7.267 -73.100 1.00 86.88 564 GLU A CA 1
ATOM 4568 C C . GLU A 1 564 ? 62.646 8.196 -71.959 1.00 86.88 564 GLU A C 1
ATOM 4570 O O . GLU A 1 564 ? 62.940 7.928 -70.796 1.00 86.88 564 GLU A O 1
ATOM 4575 N N . ILE A 1 565 ? 61.944 9.288 -72.267 1.00 88.62 565 ILE A N 1
ATOM 4576 C CA . ILE A 1 565 ? 61.464 10.217 -71.242 1.00 88.62 565 ILE A CA 1
ATOM 4577 C C . ILE A 1 565 ? 60.431 9.529 -70.342 1.00 88.62 565 ILE A C 1
ATOM 4579 O O . ILE A 1 565 ? 60.540 9.610 -69.122 1.00 88.62 565 ILE A O 1
ATOM 4583 N N . ILE A 1 566 ? 59.444 8.851 -70.920 1.00 89.31 566 ILE A N 1
ATOM 4584 C CA . ILE A 1 566 ? 58.315 8.255 -70.198 1.00 89.31 566 ILE A CA 1
ATOM 4585 C C . ILE A 1 566 ? 58.788 7.075 -69.353 1.00 89.31 566 ILE A C 1
ATOM 4587 O O . ILE A 1 566 ? 58.492 7.028 -68.159 1.00 89.31 566 ILE A O 1
ATOM 4591 N N . THR A 1 567 ? 59.607 6.185 -69.911 1.00 88.50 567 THR A N 1
ATOM 4592 C CA . THR A 1 567 ? 60.141 5.035 -69.172 1.00 88.50 567 THR A CA 1
ATOM 4593 C C . THR A 1 567 ? 61.034 5.465 -68.003 1.00 88.50 567 THR A C 1
ATOM 4595 O O . THR A 1 567 ? 61.029 4.835 -66.944 1.00 88.50 567 THR A O 1
ATOM 4598 N N . LEU A 1 568 ? 61.795 6.558 -68.141 1.00 90.31 568 LEU A N 1
ATOM 4599 C CA . LEU A 1 568 ? 62.622 7.081 -67.048 1.00 90.31 568 LEU A CA 1
ATOM 4600 C C . LEU A 1 568 ? 61.812 7.881 -66.017 1.00 90.31 568 LEU A C 1
ATOM 4602 O O . LEU A 1 568 ? 62.159 7.884 -64.836 1.00 90.31 568 LEU A O 1
ATOM 4606 N N . LEU A 1 569 ? 60.732 8.545 -66.429 1.00 91.50 569 LEU A N 1
ATOM 4607 C CA . LEU A 1 569 ? 59.884 9.317 -65.519 1.00 91.50 569 LEU A CA 1
ATOM 4608 C C . LEU A 1 569 ? 58.824 8.486 -64.810 1.00 91.50 569 LEU A C 1
ATOM 4610 O O . LEU A 1 569 ? 58.382 8.899 -63.743 1.00 91.50 569 LEU A O 1
ATOM 4614 N N . THR A 1 570 ? 58.427 7.332 -65.341 1.00 90.56 570 THR A N 1
ATOM 4615 C CA . THR A 1 570 ? 57.362 6.516 -64.742 1.00 90.56 570 THR A CA 1
ATOM 4616 C C . THR A 1 570 ? 57.667 6.152 -63.283 1.00 90.56 570 THR A C 1
ATOM 4618 O O . THR A 1 570 ? 56.840 6.467 -62.424 1.00 90.56 570 THR A O 1
ATOM 4621 N N . PRO A 1 571 ? 58.865 5.647 -62.922 1.00 90.44 571 PRO A N 1
ATOM 4622 C CA . PRO A 1 571 ? 59.212 5.393 -61.518 1.00 90.44 571 PRO A CA 1
ATOM 4623 C C . PRO A 1 571 ? 59.267 6.664 -60.655 1.00 90.44 571 PRO A C 1
ATOM 4625 O O . PRO A 1 571 ? 58.970 6.626 -59.466 1.00 90.44 571 PRO A O 1
ATOM 4628 N N . VAL A 1 572 ? 59.603 7.811 -61.255 1.00 91.31 572 VAL A N 1
ATOM 4629 C CA . VAL A 1 572 ? 59.660 9.116 -60.573 1.00 91.31 572 VAL A CA 1
ATOM 4630 C C . VAL A 1 572 ? 58.257 9.664 -60.290 1.00 91.31 572 VAL A C 1
ATOM 4632 O O . VAL A 1 572 ? 58.015 10.212 -59.223 1.00 91.31 572 VAL A O 1
ATOM 4635 N N . LEU A 1 573 ? 57.315 9.510 -61.218 1.00 92.06 573 LEU A N 1
ATOM 4636 C CA . LEU A 1 573 ? 55.915 9.904 -61.035 1.00 92.06 573 LEU A CA 1
ATOM 4637 C C . LEU A 1 573 ? 55.192 8.968 -60.060 1.00 92.06 573 LEU A C 1
ATOM 4639 O O . LEU A 1 573 ? 54.369 9.418 -59.262 1.00 92.06 573 LEU A O 1
ATOM 4643 N N . SER A 1 574 ? 55.557 7.685 -60.070 1.00 90.06 574 SER A N 1
ATOM 4644 C CA . SER A 1 574 ? 54.975 6.650 -59.210 1.00 90.06 574 SER A CA 1
ATOM 4645 C C . SER A 1 574 ? 55.231 6.879 -57.720 1.00 90.06 574 SER A C 1
ATOM 4647 O O . SER A 1 574 ? 54.471 6.387 -56.888 1.00 90.06 574 SER A O 1
ATOM 4649 N N . THR A 1 575 ? 56.224 7.698 -57.344 1.00 90.25 575 THR A N 1
ATOM 4650 C CA . THR A 1 575 ? 56.445 8.058 -55.932 1.00 90.25 575 THR A CA 1
ATOM 4651 C C . THR A 1 575 ? 55.245 8.775 -55.309 1.00 90.25 575 THR A C 1
ATOM 4653 O O . THR A 1 575 ? 55.112 8.812 -54.087 1.00 90.25 575 THR A O 1
ATOM 4656 N N . ALA A 1 576 ? 54.345 9.330 -56.126 1.00 89.94 576 ALA A N 1
ATOM 4657 C CA . ALA A 1 576 ? 53.107 9.935 -55.653 1.00 89.94 576 ALA A CA 1
ATOM 4658 C C . ALA A 1 576 ? 52.186 8.948 -54.920 1.00 89.94 576 ALA A C 1
ATOM 4660 O O . ALA A 1 576 ? 51.442 9.381 -54.043 1.00 89.94 576 ALA A O 1
ATOM 4661 N N . ALA A 1 577 ? 52.286 7.637 -55.194 1.00 87.62 577 ALA A N 1
ATOM 4662 C CA . ALA A 1 577 ? 51.564 6.590 -54.452 1.00 87.62 577 ALA A CA 1
ATOM 4663 C C . ALA A 1 577 ? 51.908 6.588 -52.954 1.00 87.62 577 ALA A C 1
ATOM 4665 O O . ALA A 1 577 ? 51.138 6.111 -52.126 1.00 87.62 577 ALA A O 1
ATOM 4666 N N . PHE A 1 578 ? 53.043 7.190 -52.596 1.00 87.38 578 PHE A N 1
ATOM 4667 C CA . PHE A 1 578 ? 53.510 7.357 -51.226 1.00 87.38 578 PHE A CA 1
ATOM 4668 C C . PHE A 1 578 ? 53.373 8.806 -50.721 1.00 87.38 578 PHE A C 1
ATOM 4670 O O . PHE A 1 578 ? 54.013 9.190 -49.746 1.00 87.38 578 PHE A O 1
ATOM 4677 N N . GLY A 1 579 ? 52.566 9.640 -51.389 1.00 83.75 579 GLY A N 1
ATOM 4678 C CA . GLY A 1 579 ? 52.299 11.023 -50.982 1.00 83.75 579 GLY A CA 1
ATOM 4679 C C . GLY A 1 579 ? 53.375 12.043 -51.374 1.00 83.75 579 GLY A C 1
ATOM 4680 O O . GLY A 1 579 ? 53.371 13.160 -50.857 1.00 83.75 579 GLY A O 1
ATOM 4681 N N . VAL A 1 580 ? 54.295 11.697 -52.282 1.00 88.81 580 VAL A N 1
ATOM 4682 C CA . VAL A 1 580 ? 55.371 12.602 -52.722 1.00 88.81 580 VAL A CA 1
ATOM 4683 C C . VAL A 1 580 ? 54.877 13.540 -53.841 1.00 88.81 580 VAL A C 1
ATOM 4685 O O . VAL A 1 580 ? 54.468 13.052 -54.897 1.00 88.81 580 VAL A O 1
ATOM 4688 N N . PRO A 1 581 ? 54.938 14.879 -53.682 1.00 87.38 581 PRO A N 1
ATOM 4689 C CA . PRO A 1 581 ? 54.322 15.839 -54.607 1.00 87.38 581 PRO A CA 1
ATOM 4690 C C . PRO A 1 581 ? 55.227 16.170 -55.807 1.00 87.38 581 PRO A C 1
ATOM 4692 O O . PRO A 1 581 ? 55.635 17.317 -56.016 1.00 87.38 581 PRO A O 1
ATOM 4695 N N . ILE A 1 582 ? 55.605 15.141 -56.563 1.00 88.81 582 ILE A N 1
ATOM 4696 C CA . ILE A 1 582 ? 56.474 15.238 -57.744 1.00 88.81 582 ILE A CA 1
ATOM 4697 C C . ILE A 1 582 ? 55.687 15.397 -59.053 1.00 88.81 582 ILE A C 1
ATOM 4699 O O . ILE A 1 582 ? 56.092 16.246 -59.859 1.00 88.81 582 ILE A O 1
ATOM 4703 N N . PRO A 1 583 ? 54.572 14.675 -59.296 1.00 90.75 583 PRO A N 1
ATOM 4704 C CA . PRO A 1 583 ? 53.801 14.839 -60.526 1.00 90.75 583 PRO A CA 1
ATOM 4705 C C . PRO A 1 583 ? 53.390 16.277 -60.827 1.00 90.75 583 PRO A C 1
ATOM 4707 O O . PRO A 1 583 ? 53.552 16.726 -61.958 1.00 90.75 583 PRO A O 1
ATOM 4710 N N . SER A 1 584 ? 52.942 17.049 -59.838 1.00 89.69 584 SER A N 1
ATOM 4711 C CA . SER A 1 584 ? 52.562 18.450 -60.045 1.00 89.69 584 SER A CA 1
ATOM 4712 C C . SER A 1 584 ? 53.734 19.343 -60.468 1.00 89.69 584 SER A C 1
ATOM 4714 O O . SER A 1 584 ? 53.554 20.283 -61.253 1.00 89.69 584 SER A O 1
ATOM 4716 N N . GLN A 1 585 ? 54.954 19.032 -60.025 1.00 91.12 585 GLN A N 1
ATOM 4717 C CA . GLN A 1 585 ? 56.168 19.744 -60.433 1.00 91.12 585 GLN A CA 1
ATOM 4718 C C . GLN A 1 585 ? 56.572 19.379 -61.860 1.00 91.12 585 GLN A C 1
ATOM 4720 O O . GLN A 1 585 ? 56.823 20.270 -62.673 1.00 91.12 585 GLN A O 1
ATOM 4725 N N . ILE A 1 586 ? 56.566 18.085 -62.191 1.00 90.56 586 ILE A N 1
ATOM 4726 C CA . ILE A 1 586 ? 56.869 17.595 -63.543 1.00 90.56 586 ILE A CA 1
ATOM 4727 C C . ILE A 1 586 ? 55.836 18.116 -64.547 1.00 90.56 586 ILE A C 1
ATOM 4729 O O . ILE A 1 586 ? 56.207 18.612 -65.611 1.00 90.56 586 ILE A O 1
ATOM 4733 N N . MET A 1 587 ? 54.553 18.108 -64.185 1.00 92.31 587 MET A N 1
ATOM 4734 C CA . MET A 1 587 ? 53.477 18.659 -65.005 1.00 92.31 587 MET A CA 1
ATOM 4735 C C . MET A 1 587 ? 53.687 20.149 -65.291 1.00 92.31 587 MET A C 1
ATOM 4737 O O . MET A 1 587 ? 53.542 20.605 -66.426 1.00 92.31 587 MET A O 1
ATOM 4741 N N . THR A 1 588 ? 54.097 20.920 -64.279 1.00 90.50 588 THR A N 1
ATOM 4742 C CA . THR A 1 588 ? 54.417 22.345 -64.445 1.00 90.50 588 THR A CA 1
ATOM 4743 C C . THR A 1 588 ? 55.567 22.546 -65.439 1.00 90.50 588 THR A C 1
ATOM 4745 O O . THR A 1 588 ? 55.510 23.446 -66.282 1.00 90.50 588 THR A O 1
ATOM 4748 N N . MET A 1 589 ? 56.592 21.689 -65.391 1.00 91.88 589 MET A N 1
ATOM 4749 C CA . MET A 1 589 ? 57.711 21.722 -66.340 1.00 91.88 589 MET A CA 1
ATOM 4750 C C . MET A 1 589 ? 57.261 21.378 -67.764 1.00 91.88 589 MET A C 1
ATOM 4752 O O . MET A 1 589 ? 57.672 22.071 -68.701 1.00 91.88 589 MET A O 1
ATOM 4756 N N . LEU A 1 590 ? 56.393 20.372 -67.920 1.00 90.38 590 LEU A N 1
ATOM 4757 C CA . LEU A 1 590 ? 55.824 19.964 -69.207 1.00 90.38 590 LEU A CA 1
ATOM 4758 C C . LEU A 1 590 ? 55.002 21.092 -69.832 1.00 90.38 590 LEU A C 1
ATOM 4760 O O . LEU A 1 590 ? 55.292 21.522 -70.947 1.00 90.38 590 LEU A O 1
ATOM 4764 N N . LEU A 1 591 ? 54.047 21.658 -69.092 1.00 89.31 591 LEU A N 1
ATOM 4765 C CA . LEU A 1 591 ? 53.225 22.771 -69.579 1.00 89.31 591 LEU A CA 1
ATOM 4766 C C . LEU A 1 591 ? 54.073 23.983 -69.966 1.00 89.31 591 LEU A C 1
ATOM 4768 O O . LEU A 1 591 ? 53.797 24.652 -70.961 1.00 89.31 591 LEU A O 1
ATOM 4772 N N . ALA A 1 592 ? 55.130 24.270 -69.205 1.00 88.44 592 ALA A N 1
ATOM 4773 C CA . ALA A 1 592 ? 56.044 25.348 -69.542 1.00 88.44 592 ALA A CA 1
ATOM 4774 C C . ALA A 1 592 ? 56.872 25.040 -70.804 1.00 88.44 592 ALA A C 1
ATOM 4776 O O . ALA A 1 592 ? 57.332 25.970 -71.463 1.00 88.44 592 ALA A O 1
ATOM 4777 N N . ALA A 1 593 ? 57.170 23.774 -71.105 1.00 86.88 593 ALA A N 1
ATOM 4778 C CA . ALA A 1 593 ? 57.860 23.379 -72.336 1.00 86.88 593 ALA A CA 1
ATOM 4779 C C . ALA A 1 593 ? 56.941 23.504 -73.561 1.00 86.88 593 ALA A C 1
ATOM 4781 O O . ALA A 1 593 ? 57.385 24.006 -74.591 1.00 86.88 593 ALA A O 1
ATOM 4782 N N . ILE A 1 594 ? 55.663 23.147 -73.400 1.00 86.75 594 ILE A N 1
ATOM 4783 C CA . ILE A 1 594 ? 54.622 23.282 -74.427 1.00 86.75 594 ILE A CA 1
ATOM 4784 C C . ILE A 1 594 ? 54.335 24.760 -74.724 1.00 86.75 594 ILE A C 1
ATOM 4786 O O . ILE A 1 594 ? 54.363 25.169 -75.869 1.00 86.75 594 ILE A O 1
ATOM 4790 N N . ARG A 1 595 ? 54.119 25.614 -73.713 1.00 79.00 595 ARG A N 1
ATOM 4791 C CA . ARG A 1 595 ? 53.735 27.032 -73.927 1.00 79.00 595 ARG A CA 1
ATOM 4792 C C . ARG A 1 595 ? 54.767 27.893 -74.658 1.00 79.00 595 ARG A C 1
ATOM 4794 O O . ARG A 1 595 ? 54.417 28.966 -75.135 1.00 79.00 595 ARG A O 1
ATOM 4801 N N . ASN A 1 596 ? 56.022 27.460 -74.697 1.00 61.16 596 ASN A N 1
ATOM 4802 C CA . ASN A 1 596 ? 57.092 28.201 -75.352 1.00 61.16 596 ASN A CA 1
ATOM 4803 C C . ASN A 1 596 ? 57.288 27.775 -76.825 1.00 61.16 596 ASN A C 1
ATOM 4805 O O . ASN A 1 596 ? 58.226 28.279 -77.442 1.00 61.16 596 ASN A O 1
ATOM 4809 N N . SER A 1 597 ? 56.487 26.833 -77.364 1.00 53.62 597 SER A N 1
ATOM 4810 C CA . SER A 1 597 ? 56.539 26.297 -78.745 1.00 53.62 597 SER A CA 1
ATOM 4811 C C . SER A 1 597 ? 56.063 27.244 -79.825 1.00 53.62 597 SER A C 1
ATOM 4813 O O . SER A 1 597 ? 54.966 27.817 -79.636 1.00 53.62 597 SER A O 1
#

Solvent-accessible surface area (backbone atoms only — not comparable to full-atom values): 30477 Å² total; per-residue (Å²): 138,67,102,54,62,64,64,52,34,55,49,47,37,52,51,30,54,57,48,49,77,72,38,58,89,73,36,64,66,31,24,48,34,33,36,50,30,19,50,36,29,38,51,39,22,76,71,67,48,63,30,72,61,28,24,54,51,17,36,49,28,16,52,60,18,44,79,46,32,58,84,80,33,72,67,28,28,48,30,31,33,53,29,14,51,34,25,40,54,38,20,72,73,66,45,61,38,69,64,25,40,56,50,17,51,54,28,27,54,52,19,36,53,39,24,57,77,70,64,48,26,41,66,28,52,50,34,52,50,53,47,46,48,55,37,51,54,46,28,42,61,70,52,49,63,67,37,54,56,50,44,53,72,74,55,57,64,54,63,73,77,44,68,89,43,70,42,78,65,46,51,56,57,51,17,51,51,24,43,52,54,14,67,54,26,60,72,53,56,72,67,17,24,54,53,15,22,52,26,16,44,55,14,20,74,54,60,67,45,66,65,30,51,48,51,17,53,49,27,32,25,68,70,66,77,43,53,35,55,57,52,45,65,75,51,69,86,61,92,65,58,73,71,55,36,46,56,48,42,49,32,49,24,49,22,25,41,57,43,39,70,35,93,90,47,67,36,70,61,26,49,53,51,23,44,50,36,37,50,55,41,40,74,67,51,86,46,42,56,61,28,49,53,35,50,21,50,45,27,41,52,50,16,61,64,26,62,80,39,88,90,33,42,67,57,14,40,51,25,31,51,52,18,31,48,45,23,56,78,54,62,40,63,68,57,26,54,57,34,50,49,52,36,38,26,64,67,73,33,97,41,57,69,36,31,47,51,51,56,70,56,68,83,58,80,41,59,68,51,52,47,52,32,56,52,29,51,54,53,29,53,56,53,50,51,53,55,51,51,55,52,52,53,52,50,54,52,54,52,52,55,54,50,53,53,51,52,54,50,54,58,50,53,55,53,50,56,51,52,52,51,52,51,56,54,50,51,53,48,43,55,48,55,44,62,78,63,55,91,63,54,74,67,58,54,51,54,52,51,56,47,50,53,50,43,52,50,53,44,52,51,44,48,54,47,18,62,77,41,32,72,73,46,12,52,24,38,46,50,40,49,52,54,51,51,52,38,49,67,67,39,42,49,66,32,52,50,45,28,53,52,50,48,61,74,43,41,64,62,53,44,52,55,52,68,75,45,91,57,61,67,68,59,48,52,48,22,49,52,32,54,60,49,58,76,45,45,73,59,54,50,56,53,56,58,66,71,48,97,50,91,76,47,64,52,53,54,25,47,59,50,49,39,57,52,49,68,34,41,48,55,44,44,53,44,30,69,66,74,42,82,43,25,51,54,52,34,52,45,43,55,57,20,51,74,73,104

Sequence (597 aa):
MSIKSEENLETAINLYGEVREILPKKSVDYARALMNEGTARSKLAEMSIESRVNLKIAVSLYGDSREIFPEKSTDYAGALMNEGNARSMLAEMGIDIRDNFERSKELYLQSISILEELGDGWTYSVALLGFNYLLKDNFYKTGEKKHLEEWERNLGDIEEKIKDRNIRYKKRVMASIHEIRASLFEFDGKQGISDASFEYYEAYKLSKEPYYKFMKEFCQARSGTISFCELVSNWKLEEKKSIFLDYYDYTVFECHLENALKSTINEEDELKLAVKKLTEIRDRTQIKIIKDRVSAYIHLLQALVDCFTEEAYTEAAKNVKEGCKIFREYGDKQGQQMCEIFHNAVVKKRDPDAWQEIIRNREFSSNFYNLLCQYSDRKRVDLEYYRFGQVHEIIGVVSKDVEQVKEISIRTENKIDEIQSQIHSGFTEIKSQIEDGFDGTAAELRQIKGKIDNIEQDFDNLVQISNEVGGKEGECIKEFASQMLELMKKGDSEALKRFSEKIIQNSSSITEIIEAAEIPEKEKAEAKSKLADLKKIPGILKEKAKSFSVDVTKDVIVSLTAEEIITLLTPVLSTAAFGVPIPSQIMTMLLAAIRNS

pLDDT: mean 85.96, std 9.46, range [40.34, 98.44]

Organism: NCBI:txid2214

Secondary structure (DSSP, 8-state):
--TTHHHHHHHHHHHHHHHHHHS-TTSHHHHHHHHHHHHHHHHHHHTTSSHHHHHHHHHHHHHHHHTTSPTT-HHHHHHHHHHHHHHHHHHHTTSSHHHHHHHHHHHHHHHHHHHHHTT-SHHHHHHHHHHHHHHHHHHHHH--THHHHHHHHHH--HHHHHTTS--TTHHHHHHHHHHHHHHHHTTSHHHHHHHHHHHHHHHHHHH--HHHHHHHHHHHHHTTSS-HHHHHHHTTTS---HHHHHHHHHHHHHHHHHHHTSTTS-HHHHHHHHHHHHHHHHHH---HHHHHHHHHHHHHHHHHHHTTSGGGHHHHHHHHHHHHHHHHHHT-HHHHHHHHHHHIIIII--SHHHHHHHHH-TT---HHHHHHHHHHHHHHHHHHHHHHHHHHHHHHHHHHHHHHHHHHHHHHHHHHHHHHHHHHHHHHHHHHHHHHH--S-HHHHHHHHHHHHHHHHHHHHHHHHHHHH-HHHHHHHHHHHHHHHHHHHTT-HHHHHHHHHHHHHHHHHHHHHHHHS---HHHHHHHHHHHHHGGGHHHHHHHHHHTSSSPPPHHHHHHHHHHHHHHHHHHHHHGGGGT---HHHHHHHHHHHHTT-